Protein AF-A0A7V9ZJN7-F1 (afdb_monomer)

Sequence (506 aa):
LGALPLSALLDLTDGLDLNLGAVLGAQVQALRDALAAVDTLQAKLNELAAAEANLSQLVGGNQALLAQIEAAQADVDDAEAAVAAAQAALTAAQGSVTAAQTQISALQAELTTLQSDLAAAETLLAACPALCAPLQTMVDSLNAEVTTVNTEIAAAQAQLTQAQANVTTEQADLAAAQAQLAAAQAALDALLVGLDAGAIEAAQALVDTLQALIDDLLAQLQALLAGLPNLSTLIDQLVGLLGDAPLLSVDRLSLAVESAADSVKGTADVECGATGVSVLGQSLGTLTCGQLSNKFDELTGGIMDVLKGLPVVGGAVPNITVKGLKSNTSASDAPDANGVTNSSASLSALEIGIPSVKLGALIDTLVADAIAQIEGVVASLPAGSAEVQGLLETVKTQLSVLPTGAALEGLNTVGIEAVLGGLTSRSSFQSSARPGTTPPPAVDPPANDPQPQERAQQAPLAAPLPFTGQGSLPIALAVWMVVIGGLLLVSTQRAKTLKAKGNTES

pLDDT: mean 72.97, std 20.17, range [26.81, 98.19]

Foldseek 3Di:
DDDDDPVPPPVPPVVPVVPVVVVVVVVVVVVVVVVVVVVVVVVVVVVVVVVVVVVVVVVVVVVVVVVVVVVVVVVVVVVVVVVVVVVVVVVVVVVVVVVVVVVVVVVVVVVVVVVVVVVVVVVVVVCVVVVVVVVVVVVVVVVVVVVVVVVVVVVVVVVVVVVVVVVVVVVVVVVVVVVVVVVVVVVVVVVVVVVDPVVVVVVVVVVVVVVVVVVVVVVVVVVVVVVPQDPVSVVVLVCVLVLQQWDKDFPDWDWDWDWDADLFKIDTDIPTWTAQIGTSNHGPGIDHLVRVQVVVVVSLVSNQVSQVPDPQPPPQRFRKDKDWQDKDKDMGRGADPQSKTKIKIKTTKIKTKTDWGQPLVSQLRVLVVVVVVLVVVVVPDDPDCPVVVVVVVVVVVVSVPPDHSVVRGPPIDDIDIDIGHMDMDMDMDHDDDDDDDDDDDDDDDDDDDDDDDDDDDDDDDDDDDDDDDDDDDDDDDPPPPPPVVPPVVPVVVVVPPVVVPPDPDD

Mean predicted aligned error: 22.5 Å

Radius of gyration: 117.35 Å; Cα contacts (8 Å, |Δi|>4): 361; chains: 1; bounding box: 208×62×380 Å

Structure (mmCIF, N/CA/C/O backbone):
data_AF-A0A7V9ZJN7-F1
#
_entry.id   AF-A0A7V9ZJN7-F1
#
loop_
_atom_site.group_PDB
_atom_site.id
_atom_site.type_symbol
_atom_site.label_atom_id
_atom_site.label_alt_id
_atom_site.label_comp_id
_atom_site.label_asym_id
_atom_site.label_entity_id
_atom_site.label_seq_id
_atom_site.pdbx_PDB_ins_code
_atom_site.Cartn_x
_atom_site.Cartn_y
_atom_site.Cartn_z
_atom_site.o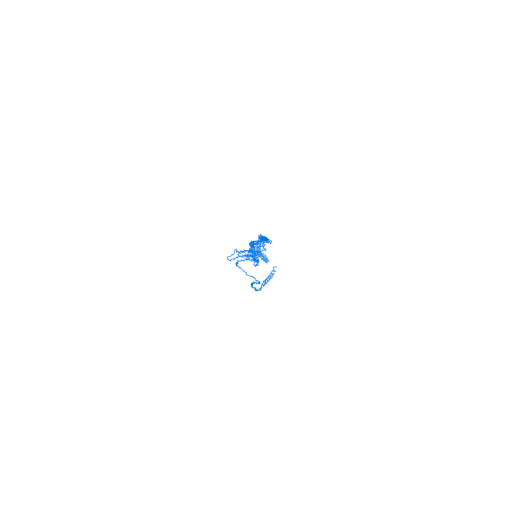ccupancy
_atom_site.B_iso_or_equiv
_atom_site.auth_seq_id
_atom_site.auth_comp_id
_atom_site.auth_asym_id
_atom_site.auth_atom_id
_atom_site.pdbx_PDB_model_num
ATOM 1 N N . LEU A 1 1 ? 118.260 4.535 -198.594 1.00 45.12 1 LEU A N 1
ATOM 2 C CA . LEU A 1 1 ? 118.093 5.036 -199.979 1.00 45.12 1 LEU A CA 1
ATOM 3 C C . LEU A 1 1 ? 116.687 5.626 -200.061 1.00 45.12 1 LEU A C 1
ATOM 5 O O . LEU A 1 1 ? 115.777 4.931 -199.644 1.00 45.12 1 LEU A O 1
ATOM 9 N N . GLY A 1 2 ? 116.458 6.863 -200.496 1.00 51.84 2 GLY A N 1
ATOM 10 C CA . GLY A 1 2 ? 117.412 7.932 -200.805 1.00 51.84 2 GLY A CA 1
ATOM 11 C C . GLY A 1 2 ? 116.745 9.307 -200.636 1.00 51.84 2 GLY A C 1
ATOM 12 O O . GLY A 1 2 ? 115.557 9.430 -200.899 1.00 51.84 2 GLY A O 1
ATOM 13 N N . ALA A 1 3 ? 117.517 10.308 -200.195 1.00 52.25 3 ALA A N 1
ATOM 14 C CA . ALA A 1 3 ? 117.099 11.703 -199.981 1.00 52.25 3 ALA A CA 1
ATOM 15 C C . ALA A 1 3 ? 116.028 11.977 -198.890 1.00 52.25 3 ALA A C 1
ATOM 17 O O . ALA A 1 3 ? 114.995 12.565 -199.175 1.00 52.25 3 ALA A O 1
ATOM 18 N N . LEU A 1 4 ? 116.338 11.646 -197.627 1.00 45.84 4 LEU A N 1
ATOM 19 C CA . LEU A 1 4 ? 115.909 12.361 -196.401 1.00 45.84 4 LEU A CA 1
ATOM 20 C C . LEU A 1 4 ? 116.947 12.060 -195.281 1.00 45.84 4 LEU A C 1
ATOM 22 O O . LEU A 1 4 ? 117.613 11.022 -195.365 1.00 45.84 4 LEU A O 1
ATOM 26 N N . PRO A 1 5 ? 117.189 12.963 -194.304 1.00 52.66 5 PRO A N 1
ATOM 27 C CA . PRO A 1 5 ? 118.378 12.915 -193.445 1.00 52.66 5 PRO A CA 1
ATOM 28 C C . PRO A 1 5 ? 118.237 12.034 -192.191 1.00 52.66 5 PRO A C 1
ATOM 30 O O . PRO A 1 5 ? 117.148 11.802 -191.673 1.00 52.66 5 PRO A O 1
ATOM 33 N N . LEU A 1 6 ? 119.386 11.589 -191.672 1.00 54.25 6 LEU A N 1
ATOM 34 C CA . LEU A 1 6 ? 119.521 10.601 -190.590 1.00 54.25 6 LEU A CA 1
ATOM 35 C C . LEU A 1 6 ? 119.105 11.107 -189.189 1.00 54.25 6 LEU A C 1
ATOM 37 O O . LEU A 1 6 ? 118.971 10.311 -188.265 1.00 54.25 6 LEU A O 1
ATOM 41 N N . SER A 1 7 ? 118.885 12.411 -189.017 1.00 56.00 7 SER A N 1
ATOM 42 C CA . SER A 1 7 ? 118.587 13.044 -187.723 1.00 56.00 7 SER A CA 1
ATOM 43 C C . SER A 1 7 ? 117.172 12.792 -187.184 1.00 56.00 7 SER A C 1
ATOM 45 O O . SER A 1 7 ? 116.915 13.101 -186.029 1.00 56.00 7 SER A O 1
ATOM 47 N N . ALA A 1 8 ? 116.258 12.233 -187.983 1.00 55.41 8 ALA A N 1
ATOM 48 C CA . ALA A 1 8 ? 114.847 12.076 -187.612 1.00 55.41 8 ALA A CA 1
ATOM 49 C C . ALA A 1 8 ? 114.490 10.742 -186.915 1.00 55.41 8 ALA A C 1
ATOM 51 O O . ALA A 1 8 ? 113.317 10.521 -186.626 1.00 55.41 8 ALA A O 1
ATOM 52 N N . LEU A 1 9 ? 115.452 9.833 -186.691 1.00 53.09 9 LEU A N 1
ATOM 53 C CA . LEU A 1 9 ? 115.158 8.459 -186.238 1.00 53.09 9 LEU A CA 1
ATOM 54 C C . LEU A 1 9 ? 115.519 8.154 -184.771 1.00 53.09 9 LEU A C 1
ATOM 56 O O . LEU A 1 9 ? 115.017 7.174 -184.236 1.00 53.09 9 LEU A O 1
ATOM 60 N N . LEU A 1 10 ? 116.366 8.959 -184.117 1.00 55.22 10 LEU A N 1
ATOM 61 C CA . LEU A 1 10 ? 116.763 8.717 -182.715 1.00 55.22 10 LEU A CA 1
ATOM 62 C C . LEU A 1 10 ? 115.700 9.173 -181.699 1.00 55.22 10 LEU A C 1
ATOM 64 O O . LEU A 1 10 ? 115.528 8.533 -180.665 1.00 55.22 10 LEU A O 1
ATOM 68 N N . ASP A 1 11 ? 114.960 10.234 -182.024 1.00 53.19 11 ASP A N 1
ATOM 69 C CA . ASP A 1 11 ? 114.036 10.946 -181.121 1.00 53.19 11 ASP A CA 1
ATOM 70 C C . ASP A 1 11 ? 112.763 10.151 -180.753 1.00 53.19 11 ASP A C 1
ATOM 72 O O . ASP A 1 11 ? 111.991 10.561 -179.891 1.00 53.19 11 ASP A O 1
ATOM 76 N N . LEU A 1 12 ? 112.509 9.016 -181.419 1.00 56.09 12 LEU A N 1
ATOM 77 C CA . LEU A 1 12 ? 111.277 8.233 -181.246 1.00 56.09 12 LEU A CA 1
ATOM 78 C C . LEU A 1 12 ? 111.414 7.079 -180.236 1.00 56.09 12 LEU A C 1
ATOM 80 O O . LEU A 1 12 ? 110.405 6.545 -179.779 1.00 56.09 12 LEU A O 1
ATOM 84 N N . THR A 1 13 ? 112.641 6.671 -179.898 1.00 55.88 13 THR A N 1
ATOM 85 C CA . THR A 1 13 ? 112.899 5.472 -179.078 1.00 55.88 13 THR A CA 1
ATOM 86 C C . THR A 1 13 ? 112.745 5.716 -177.576 1.00 55.88 13 THR A C 1
ATOM 88 O O . THR A 1 13 ? 112.103 4.916 -176.896 1.00 55.88 13 THR A O 1
ATOM 91 N N . ASP A 1 14 ? 113.259 6.836 -177.061 1.00 54.53 14 ASP A N 1
ATOM 92 C CA . ASP A 1 14 ? 113.284 7.117 -175.614 1.00 54.53 14 ASP A CA 1
ATOM 93 C C . ASP A 1 14 ? 111.886 7.416 -175.031 1.00 54.53 14 ASP A C 1
ATOM 95 O O . ASP A 1 14 ? 111.649 7.258 -173.833 1.00 54.53 14 ASP A O 1
ATOM 99 N N . GLY A 1 15 ? 110.926 7.815 -175.874 1.00 56.06 15 GLY A N 1
ATOM 100 C CA . GLY A 1 15 ? 109.588 8.235 -175.441 1.00 56.06 15 GLY A CA 1
ATOM 101 C C . GLY A 1 15 ? 108.640 7.111 -174.998 1.00 56.06 15 GLY A C 1
ATOM 102 O O . GLY A 1 15 ? 107.633 7.401 -174.351 1.00 56.06 15 GLY A O 1
ATOM 103 N N . LEU A 1 16 ? 108.914 5.844 -175.337 1.00 57.81 16 LEU A N 1
ATOM 104 C CA . LEU A 1 16 ? 107.996 4.728 -175.046 1.00 57.81 16 LEU A CA 1
ATOM 105 C C . LEU A 1 16 ? 108.279 4.029 -173.709 1.00 57.81 16 LEU A C 1
ATOM 107 O O . LEU A 1 16 ? 107.342 3.754 -172.957 1.00 57.81 16 LEU A O 1
ATOM 111 N N . ASP A 1 17 ? 109.549 3.756 -173.404 1.00 55.69 17 ASP A N 1
ATOM 112 C CA . ASP A 1 17 ? 109.944 2.937 -172.245 1.00 55.69 17 ASP A CA 1
ATOM 113 C C . ASP A 1 17 ? 109.641 3.647 -170.909 1.00 55.69 17 ASP A C 1
ATOM 115 O O . ASP A 1 17 ? 109.144 3.045 -169.954 1.00 55.69 17 ASP A O 1
ATOM 119 N N . LEU A 1 18 ? 109.790 4.979 -170.890 1.00 58.16 18 LEU A N 1
ATOM 120 C CA . LEU A 1 18 ? 109.417 5.850 -169.767 1.00 58.16 18 LEU A CA 1
ATOM 121 C C . LEU A 1 18 ? 107.927 5.771 -169.380 1.00 58.16 18 LEU A C 1
ATOM 123 O O . LEU A 1 18 ? 107.577 6.053 -168.233 1.00 58.16 18 LEU A O 1
ATOM 127 N N . ASN A 1 19 ? 107.038 5.414 -170.311 1.00 64.62 19 ASN A N 1
ATOM 128 C CA . ASN A 1 19 ? 105.592 5.514 -170.105 1.00 64.62 19 ASN A CA 1
ATOM 129 C C . ASN A 1 19 ? 105.001 4.244 -169.462 1.00 64.62 19 ASN A C 1
ATOM 131 O O . ASN A 1 19 ? 104.204 4.322 -168.526 1.00 64.62 19 ASN A O 1
ATOM 135 N N . LEU A 1 20 ? 105.423 3.052 -169.905 1.00 65.50 20 LEU A N 1
ATOM 136 C CA . LEU A 1 20 ? 104.844 1.793 -169.416 1.00 65.50 20 LEU A CA 1
ATOM 137 C C . LEU A 1 20 ? 105.186 1.524 -167.939 1.00 65.50 20 LEU A C 1
ATOM 139 O O . LEU A 1 20 ? 104.318 1.104 -167.169 1.00 65.50 20 LEU A O 1
ATOM 143 N N . GLY A 1 21 ? 106.420 1.833 -167.523 1.00 65.69 21 GLY A N 1
ATOM 144 C CA . GLY A 1 21 ? 106.839 1.736 -166.121 1.00 65.69 21 GLY A CA 1
ATOM 145 C C . GLY A 1 21 ? 106.054 2.672 -165.193 1.00 65.69 21 GLY A C 1
ATOM 146 O O . GLY A 1 21 ? 105.685 2.276 -164.086 1.00 65.69 21 GLY A O 1
ATOM 147 N N . ALA A 1 22 ? 105.725 3.882 -165.662 1.00 72.50 22 ALA A N 1
ATOM 148 C CA . ALA A 1 22 ? 104.919 4.841 -164.909 1.00 72.50 22 ALA A CA 1
ATOM 149 C C . ALA A 1 22 ? 103.476 4.348 -164.694 1.00 72.50 22 ALA A C 1
ATOM 151 O O . ALA A 1 22 ? 102.957 4.441 -163.580 1.00 72.50 22 ALA A O 1
ATOM 152 N N . VAL A 1 23 ? 102.847 3.766 -165.725 1.00 77.19 23 VAL A N 1
ATOM 153 C CA . VAL A 1 23 ? 101.471 3.240 -165.641 1.00 77.19 23 VAL A CA 1
ATOM 154 C C . VAL A 1 23 ? 101.368 2.080 -164.646 1.00 77.19 23 VAL A C 1
ATOM 156 O O . VAL A 1 23 ? 100.516 2.124 -163.756 1.00 77.19 23 VAL A O 1
ATOM 159 N N . LEU A 1 24 ? 102.244 1.070 -164.731 1.00 78.75 24 LEU A N 1
ATOM 160 C CA . LEU A 1 24 ? 102.215 -0.043 -163.771 1.00 78.75 24 LEU A CA 1
ATOM 161 C C . LEU A 1 24 ? 102.598 0.414 -162.355 1.00 78.75 24 LEU A C 1
ATOM 163 O O . LEU A 1 24 ? 101.989 -0.043 -161.388 1.00 78.75 24 LEU A O 1
ATOM 167 N N . GLY A 1 25 ? 103.549 1.344 -162.216 1.00 78.19 25 GLY A N 1
ATOM 168 C CA . GLY A 1 25 ? 103.910 1.935 -160.925 1.00 78.19 25 GLY A CA 1
ATOM 169 C C . GLY A 1 25 ? 102.723 2.623 -160.243 1.00 78.19 25 GLY A C 1
ATOM 170 O O . GLY A 1 25 ? 102.440 2.347 -159.076 1.00 78.19 25 GLY A O 1
ATOM 171 N N . ALA A 1 26 ? 101.976 3.445 -160.986 1.00 81.25 26 ALA A N 1
ATOM 172 C CA . ALA A 1 26 ? 100.761 4.094 -160.497 1.00 81.25 26 ALA A CA 1
ATOM 173 C C . ALA A 1 26 ? 99.660 3.082 -160.130 1.00 81.25 26 ALA A C 1
ATOM 175 O O . ALA A 1 26 ? 98.989 3.242 -159.112 1.00 81.25 26 ALA A O 1
ATOM 176 N N . GLN A 1 27 ? 99.494 2.013 -160.914 1.00 83.75 27 GLN A N 1
ATOM 177 C CA . GLN A 1 27 ? 98.457 1.006 -160.678 1.00 83.75 27 GLN A CA 1
ATOM 178 C C . GLN A 1 27 ? 98.770 0.102 -159.468 1.00 83.75 27 GLN A C 1
ATOM 180 O O . GLN A 1 27 ? 97.870 -0.230 -158.696 1.00 83.75 27 GLN A O 1
ATOM 185 N N . VAL A 1 28 ? 100.047 -0.227 -159.239 1.00 87.00 28 VAL A N 1
ATOM 186 C CA . VAL A 1 28 ? 100.515 -0.904 -158.014 1.00 87.00 28 VAL A CA 1
ATOM 187 C C . VAL A 1 28 ? 100.397 0.011 -156.793 1.00 87.00 28 VAL A C 1
ATOM 189 O O . VAL A 1 28 ? 100.032 -0.463 -155.716 1.00 87.00 28 VAL A O 1
ATOM 192 N N . GLN A 1 29 ? 100.665 1.313 -156.938 1.00 86.44 29 GLN A N 1
ATOM 193 C CA . GLN A 1 29 ? 100.464 2.271 -155.851 1.00 86.44 29 GLN A CA 1
ATOM 194 C C . GLN A 1 29 ? 98.978 2.396 -155.487 1.00 86.44 29 GLN A C 1
ATOM 196 O O . GLN A 1 29 ? 98.645 2.253 -154.317 1.00 86.44 29 GLN A O 1
ATOM 201 N N . ALA A 1 30 ? 98.078 2.508 -156.468 1.00 86.00 30 ALA A N 1
ATOM 202 C CA . ALA A 1 30 ? 96.635 2.529 -156.223 1.00 86.00 30 ALA A CA 1
ATOM 203 C C . ALA A 1 30 ? 96.127 1.258 -155.509 1.00 86.00 30 ALA A C 1
ATOM 205 O O . ALA A 1 30 ? 95.260 1.349 -154.642 1.00 86.00 30 ALA A O 1
ATOM 206 N N . LEU A 1 31 ? 96.687 0.077 -155.811 1.00 88.62 31 LEU A N 1
ATOM 207 C CA . LEU A 1 31 ? 96.392 -1.155 -155.062 1.00 88.62 31 LEU A CA 1
ATOM 208 C C . LEU A 1 31 ? 96.902 -1.105 -153.612 1.00 88.62 31 LEU A C 1
ATOM 210 O O . LEU A 1 31 ? 96.221 -1.584 -152.709 1.00 88.62 31 LEU A O 1
ATOM 214 N N . ARG A 1 32 ? 98.088 -0.530 -153.381 1.00 88.06 32 ARG A N 1
ATOM 215 C CA . ARG A 1 32 ? 98.669 -0.343 -152.041 1.00 88.06 32 ARG A CA 1
ATOM 216 C C . ARG A 1 32 ? 97.848 0.641 -151.203 1.00 88.06 32 ARG A C 1
ATOM 218 O O . ARG A 1 32 ? 97.582 0.362 -150.038 1.00 88.06 32 ARG A O 1
ATOM 225 N N . ASP A 1 33 ? 97.408 1.739 -151.808 1.00 90.62 33 ASP A N 1
ATOM 226 C CA . ASP A 1 33 ? 96.553 2.745 -151.172 1.00 90.62 33 ASP A CA 1
ATOM 227 C C . ASP A 1 33 ? 95.164 2.166 -150.854 1.00 90.62 33 ASP A C 1
ATOM 229 O O . ASP A 1 33 ? 94.630 2.385 -149.767 1.00 90.62 33 ASP A O 1
ATOM 233 N N . ALA A 1 34 ? 94.602 1.352 -151.758 1.00 89.38 34 ALA A N 1
ATOM 234 C CA . ALA A 1 34 ? 93.353 0.630 -151.520 1.00 89.38 34 ALA A CA 1
ATOM 235 C C . ALA A 1 34 ? 93.475 -0.412 -150.393 1.00 89.38 34 ALA A C 1
ATOM 237 O O . ALA A 1 34 ? 92.558 -0.535 -149.584 1.00 89.38 34 ALA A O 1
ATOM 238 N N . LEU A 1 35 ? 94.602 -1.128 -150.294 1.00 92.62 35 LEU A N 1
ATOM 239 C CA . LEU A 1 35 ? 94.858 -2.060 -149.191 1.00 92.62 35 LEU A CA 1
ATOM 240 C C . LEU A 1 35 ? 94.949 -1.321 -147.846 1.00 92.62 35 LEU A C 1
ATOM 242 O O . LEU A 1 35 ? 94.253 -1.691 -146.906 1.00 92.62 35 LEU A O 1
ATOM 246 N N . ALA A 1 36 ? 95.691 -0.211 -147.781 1.00 91.81 36 ALA A N 1
ATOM 247 C CA . ALA A 1 36 ? 95.757 0.631 -146.584 1.00 91.81 36 ALA A CA 1
ATOM 248 C C . ALA A 1 36 ? 94.387 1.235 -146.201 1.00 91.81 36 ALA A C 1
ATOM 250 O O . ALA A 1 36 ? 94.081 1.407 -145.017 1.00 91.81 36 ALA A O 1
ATOM 251 N N . ALA A 1 37 ? 93.524 1.523 -147.182 1.00 92.06 37 ALA A N 1
ATOM 252 C CA . ALA A 1 37 ? 92.142 1.923 -146.933 1.00 92.06 37 ALA A CA 1
ATOM 253 C C . ALA A 1 37 ? 91.287 0.768 -146.369 1.00 92.06 37 ALA A C 1
ATOM 255 O O . ALA A 1 37 ? 90.461 1.009 -145.490 1.00 92.06 37 ALA A O 1
ATOM 256 N N . VAL A 1 38 ? 91.509 -0.479 -146.806 1.00 94.62 38 VAL A N 1
ATOM 257 C CA . VAL A 1 38 ? 90.874 -1.677 -146.219 1.00 94.62 38 VAL A CA 1
ATOM 258 C C . VAL A 1 38 ? 91.347 -1.903 -144.781 1.00 94.62 38 VAL A C 1
ATOM 260 O O . VAL A 1 38 ? 90.504 -2.088 -143.907 1.00 94.62 38 VAL A O 1
ATOM 263 N N . ASP A 1 39 ? 92.647 -1.787 -144.500 1.00 94.00 39 ASP A N 1
ATOM 264 C CA . ASP A 1 39 ? 93.189 -1.861 -143.133 1.00 94.00 39 ASP A CA 1
ATOM 265 C C . ASP A 1 39 ? 92.580 -0.771 -142.229 1.00 94.00 39 ASP A C 1
ATOM 267 O O . ASP A 1 39 ? 92.186 -1.028 -141.090 1.00 94.00 39 ASP A O 1
ATOM 271 N N . THR A 1 40 ? 92.408 0.444 -142.764 1.00 94.38 40 THR A N 1
ATOM 272 C CA . THR A 1 40 ? 91.745 1.562 -142.068 1.00 94.38 40 THR A CA 1
ATOM 273 C C . THR A 1 40 ? 90.258 1.287 -141.803 1.00 94.38 40 THR A C 1
ATOM 275 O O . THR A 1 40 ? 89.742 1.638 -140.740 1.00 94.38 40 THR A O 1
ATOM 278 N N . LEU A 1 41 ? 89.546 0.653 -142.741 1.00 94.25 41 LEU A N 1
ATOM 279 C CA . LEU A 1 41 ? 88.149 0.245 -142.553 1.00 94.25 41 LEU A CA 1
ATOM 280 C C . LEU A 1 41 ? 88.022 -0.901 -141.541 1.00 94.25 41 LEU A C 1
ATOM 282 O O . LEU A 1 41 ? 87.100 -0.881 -140.729 1.00 94.25 41 LEU A O 1
ATOM 286 N N . GLN A 1 42 ? 88.961 -1.850 -141.529 1.00 95.38 42 GLN A N 1
ATOM 287 C CA . GLN A 1 42 ? 89.000 -2.925 -140.537 1.00 95.38 42 GLN A CA 1
ATOM 288 C C . GLN A 1 42 ? 89.275 -2.381 -139.128 1.00 95.38 42 GLN A C 1
ATOM 290 O O . GLN A 1 42 ? 88.635 -2.818 -138.172 1.00 95.38 42 GLN A O 1
ATOM 295 N N . ALA A 1 43 ? 90.161 -1.387 -138.990 1.00 94.44 43 ALA A N 1
ATOM 296 C CA . ALA A 1 43 ? 90.365 -0.683 -137.725 1.00 94.44 43 ALA A CA 1
ATOM 297 C C . ALA A 1 43 ? 89.062 -0.025 -137.232 1.00 94.44 43 ALA A C 1
ATOM 299 O O . ALA A 1 43 ? 88.654 -0.260 -136.096 1.00 94.44 43 ALA A O 1
ATOM 300 N N . LYS A 1 44 ? 88.346 0.696 -138.106 1.00 94.81 44 LYS A N 1
ATOM 301 C CA . LYS A 1 44 ? 87.045 1.307 -137.772 1.00 94.81 44 LYS A CA 1
ATOM 302 C C . LYS A 1 44 ? 85.946 0.293 -137.450 1.00 94.81 44 LYS A C 1
ATOM 304 O O . LYS A 1 44 ? 85.095 0.572 -136.611 1.00 94.81 44 LYS A O 1
ATOM 309 N N . LEU A 1 45 ? 85.952 -0.880 -138.083 1.00 95.75 45 LEU A N 1
ATOM 310 C CA . LEU A 1 45 ? 85.021 -1.963 -137.754 1.00 95.75 45 LEU A CA 1
ATOM 311 C C . LEU A 1 45 ? 85.294 -2.520 -136.347 1.00 95.75 45 LEU A C 1
ATOM 313 O O . LEU A 1 45 ? 84.355 -2.772 -135.595 1.00 95.75 45 LEU A O 1
ATOM 317 N N . ASN A 1 46 ? 86.568 -2.642 -135.964 1.00 95.56 46 ASN A N 1
ATOM 318 C CA . ASN A 1 46 ? 86.963 -3.044 -134.614 1.00 95.56 46 ASN A CA 1
ATOM 319 C C . ASN A 1 46 ? 86.590 -1.970 -133.568 1.00 95.56 46 ASN A C 1
ATOM 321 O O . ASN A 1 46 ? 86.106 -2.312 -132.490 1.00 95.56 46 ASN A O 1
ATOM 325 N N . GLU A 1 47 ? 86.764 -0.680 -133.886 1.00 95.56 47 GLU A N 1
ATOM 326 C CA . GLU A 1 47 ? 86.309 0.444 -133.047 1.00 95.56 47 GLU A CA 1
ATOM 327 C C . GLU A 1 47 ? 84.783 0.440 -132.862 1.00 95.56 47 GLU A C 1
ATOM 329 O O . GLU A 1 47 ? 84.300 0.617 -131.742 1.00 95.56 47 GLU A O 1
ATOM 334 N N . LEU A 1 48 ? 84.017 0.189 -133.931 1.00 95.38 48 LEU A N 1
ATOM 335 C CA . LEU A 1 48 ? 82.557 0.094 -133.872 1.00 95.38 48 LEU A CA 1
ATOM 336 C C . LEU A 1 48 ? 82.101 -1.090 -133.009 1.00 95.38 48 LEU A C 1
ATOM 338 O O . LEU A 1 48 ? 81.266 -0.903 -132.131 1.00 95.38 48 LEU A O 1
ATOM 342 N N . ALA A 1 49 ? 82.694 -2.275 -133.181 1.00 95.44 49 ALA A N 1
ATOM 343 C CA . ALA A 1 49 ? 82.384 -3.442 -132.353 1.00 95.44 49 ALA A CA 1
ATOM 344 C C . ALA A 1 49 ? 82.698 -3.202 -130.859 1.00 95.44 49 ALA A C 1
ATOM 346 O O . ALA A 1 49 ? 81.951 -3.639 -129.982 1.00 95.44 49 ALA A O 1
ATOM 347 N N . ALA A 1 50 ? 83.767 -2.457 -130.550 1.00 95.62 50 ALA A N 1
ATOM 348 C CA . ALA A 1 50 ? 84.064 -2.026 -129.184 1.00 95.62 50 ALA A CA 1
ATOM 349 C C . ALA A 1 50 ? 83.042 -0.998 -128.656 1.00 95.62 50 ALA A C 1
ATOM 351 O O . ALA A 1 50 ? 82.646 -1.065 -127.492 1.00 95.62 50 ALA A O 1
ATOM 352 N N . ALA A 1 51 ? 82.569 -0.075 -129.499 1.00 94.88 51 ALA A N 1
ATOM 353 C CA . ALA A 1 51 ? 81.517 0.877 -129.143 1.00 94.88 51 ALA A CA 1
ATOM 354 C C . ALA A 1 51 ? 80.159 0.190 -128.899 1.00 94.88 51 ALA A C 1
ATOM 356 O O . ALA A 1 51 ? 79.473 0.530 -127.937 1.00 94.88 51 ALA A O 1
ATOM 357 N N . GLU A 1 52 ? 79.795 -0.812 -129.704 1.00 95.69 52 GLU A N 1
ATOM 358 C CA . GLU A 1 52 ? 78.600 -1.645 -129.510 1.00 95.69 52 GLU A CA 1
ATOM 359 C C . GLU A 1 52 ? 78.682 -2.464 -128.213 1.00 95.69 52 GLU A C 1
ATOM 361 O O . GLU A 1 52 ? 77.712 -2.514 -127.452 1.00 95.69 52 GLU A O 1
ATOM 366 N N . ALA A 1 53 ? 79.849 -3.038 -127.897 1.00 95.75 53 ALA A N 1
ATOM 367 C CA . ALA A 1 53 ? 80.080 -3.730 -126.629 1.00 95.75 53 ALA A CA 1
ATOM 368 C C . ALA A 1 53 ? 79.943 -2.785 -125.418 1.00 95.75 53 ALA A C 1
ATOM 370 O O . ALA A 1 53 ? 79.258 -3.122 -124.450 1.00 95.75 53 ALA A O 1
ATOM 371 N N . ASN A 1 54 ? 80.524 -1.582 -125.493 1.00 96.50 54 ASN A N 1
ATOM 372 C CA . ASN A 1 54 ? 80.390 -0.550 -124.459 1.00 96.50 54 ASN A CA 1
ATOM 373 C C . ASN A 1 54 ? 78.933 -0.081 -124.297 1.00 96.50 54 ASN A C 1
ATOM 375 O O . ASN A 1 54 ? 78.459 0.080 -123.172 1.00 96.50 54 ASN A O 1
ATOM 379 N N . LEU A 1 55 ? 78.196 0.102 -125.399 1.00 96.56 55 LEU A N 1
ATOM 380 C CA . LEU A 1 55 ? 76.777 0.462 -125.365 1.00 96.56 55 LEU A CA 1
ATOM 381 C C . LEU A 1 55 ? 75.931 -0.650 -124.731 1.00 96.56 55 LEU A C 1
ATOM 383 O O . LEU A 1 55 ? 75.070 -0.361 -123.905 1.00 96.56 55 LEU A O 1
ATOM 387 N N . SER A 1 56 ? 76.207 -1.914 -125.058 1.00 96.75 56 SER A N 1
ATOM 388 C CA . SER A 1 56 ? 75.547 -3.077 -124.453 1.00 96.75 56 SER A CA 1
ATOM 389 C C . SER A 1 56 ? 75.797 -3.156 -122.939 1.00 96.75 56 SER A C 1
ATOM 391 O O . SER A 1 56 ? 74.854 -3.327 -122.164 1.00 96.75 56 SER A O 1
ATOM 393 N N . GLN A 1 57 ? 77.037 -2.916 -122.489 1.00 96.69 57 GLN A N 1
ATOM 394 C CA . GLN A 1 57 ? 77.351 -2.793 -121.059 1.00 96.69 57 GLN A CA 1
ATOM 395 C C . GLN A 1 57 ? 76.593 -1.637 -120.392 1.00 96.69 57 GLN A C 1
ATOM 397 O O . GLN A 1 57 ? 76.047 -1.819 -119.305 1.00 96.69 57 GLN A O 1
ATOM 402 N N . LEU A 1 58 ? 76.510 -0.470 -121.038 1.00 96.62 58 LEU A N 1
ATOM 403 C CA . LEU A 1 58 ? 75.808 0.696 -120.496 1.00 96.62 58 LEU A CA 1
ATOM 404 C C . LEU A 1 58 ? 74.286 0.471 -120.416 1.00 96.62 58 LEU A C 1
ATOM 406 O O . LEU A 1 58 ? 73.657 0.852 -119.433 1.00 96.62 58 LEU A O 1
ATOM 410 N N . VAL A 1 59 ? 73.694 -0.209 -121.403 1.00 97.19 59 VAL A N 1
ATOM 411 C CA . VAL A 1 59 ? 72.280 -0.630 -121.397 1.00 97.19 59 VAL A CA 1
ATOM 412 C C . VAL A 1 59 ? 72.005 -1.668 -120.302 1.00 97.19 59 VAL A C 1
ATOM 414 O O . VAL A 1 59 ? 70.962 -1.604 -119.649 1.00 97.19 59 VAL A O 1
ATOM 417 N N . GLY A 1 60 ? 72.934 -2.596 -120.053 1.00 96.94 60 GLY A N 1
ATOM 418 C CA . GLY A 1 60 ? 72.856 -3.527 -118.923 1.00 96.94 60 GLY A CA 1
ATOM 419 C C . GLY A 1 60 ? 72.954 -2.816 -117.568 1.00 96.94 60 GLY A C 1
ATOM 420 O O . GLY A 1 60 ? 72.133 -3.056 -116.684 1.00 96.94 60 GLY A O 1
ATOM 421 N N . GLY A 1 61 ? 73.902 -1.886 -117.424 1.00 97.38 61 GLY A N 1
ATOM 422 C CA . GLY A 1 61 ? 74.071 -1.067 -116.221 1.00 97.38 61 GLY A CA 1
ATOM 423 C C . GLY A 1 61 ? 72.852 -0.193 -115.920 1.00 97.38 61 GLY A C 1
ATOM 424 O O . GLY A 1 61 ? 72.393 -0.155 -114.782 1.00 97.38 61 GLY A O 1
ATOM 425 N N . ASN A 1 62 ? 72.264 0.436 -116.941 1.00 96.62 62 ASN A N 1
ATOM 426 C CA . ASN A 1 62 ? 71.051 1.241 -116.788 1.00 96.62 62 ASN A CA 1
ATOM 427 C C . ASN A 1 62 ? 69.830 0.398 -116.381 1.00 96.62 62 ASN A C 1
ATOM 429 O O . ASN A 1 62 ? 69.039 0.855 -115.562 1.00 96.62 62 ASN A O 1
ATOM 433 N N . GLN A 1 63 ? 69.686 -0.835 -116.883 1.00 97.06 63 GLN A N 1
ATOM 434 C CA . GLN A 1 63 ? 68.634 -1.751 -116.416 1.00 97.06 63 GLN A CA 1
ATOM 435 C C . GLN A 1 63 ? 68.859 -2.206 -114.966 1.00 97.06 63 GLN A C 1
ATOM 437 O O . GLN A 1 63 ? 67.906 -2.270 -114.195 1.00 97.06 63 GLN A O 1
ATOM 442 N N . ALA A 1 64 ? 70.108 -2.466 -114.564 1.00 96.88 64 ALA A N 1
ATOM 443 C CA . ALA A 1 64 ? 70.431 -2.799 -113.176 1.00 96.88 64 ALA A CA 1
ATOM 444 C C . ALA A 1 64 ? 70.170 -1.624 -112.212 1.00 96.88 64 ALA A C 1
ATOM 446 O O . ALA A 1 64 ? 69.671 -1.840 -111.110 1.00 96.88 64 ALA A O 1
ATOM 447 N N . LEU 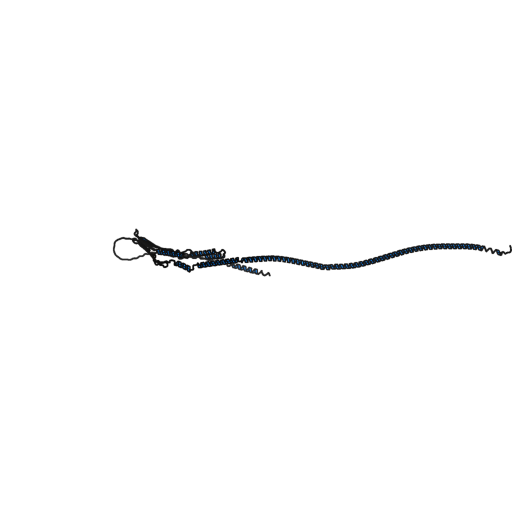A 1 65 ? 70.458 -0.386 -112.631 1.00 97.44 65 LEU A N 1
ATOM 448 C CA . LEU A 1 65 ? 70.124 0.827 -111.876 1.00 97.44 65 LEU A CA 1
ATOM 449 C C . LEU A 1 65 ? 68.609 1.059 -111.797 1.00 97.44 65 LEU A C 1
ATOM 451 O O . LEU A 1 65 ? 68.114 1.423 -110.737 1.00 97.44 65 LEU A O 1
ATOM 455 N N . LEU A 1 66 ? 67.866 0.810 -112.879 1.00 97.50 66 LEU A N 1
ATOM 456 C CA . LEU A 1 66 ? 66.405 0.916 -112.885 1.00 97.50 66 LEU A CA 1
ATOM 457 C C . LEU A 1 66 ? 65.771 -0.072 -111.893 1.00 97.50 66 LEU A C 1
ATOM 459 O O . LEU A 1 66 ? 64.974 0.347 -111.061 1.00 97.50 66 LEU A O 1
ATOM 463 N N . ALA A 1 67 ? 66.212 -1.333 -111.883 1.00 97.00 67 ALA A N 1
ATOM 464 C CA . ALA A 1 67 ? 65.752 -2.324 -110.906 1.00 97.00 67 ALA A CA 1
ATOM 465 C C . ALA A 1 67 ? 66.124 -1.962 -109.449 1.00 97.00 67 ALA A C 1
ATOM 467 O O . ALA A 1 67 ? 65.375 -2.269 -108.524 1.00 97.00 67 ALA A O 1
ATOM 468 N N . GLN A 1 68 ? 67.259 -1.285 -109.223 1.00 97.75 68 GLN A N 1
ATOM 469 C CA . GLN A 1 68 ? 67.620 -0.754 -107.899 1.00 97.75 68 GLN A CA 1
ATOM 470 C C . GLN A 1 68 ? 66.732 0.425 -107.478 1.00 97.75 68 GLN A C 1
ATOM 472 O O . GLN A 1 68 ? 66.408 0.538 -106.300 1.00 97.75 68 GLN A O 1
ATOM 477 N N . ILE A 1 69 ? 66.317 1.280 -108.418 1.00 97.56 69 ILE A N 1
ATOM 478 C CA . ILE A 1 69 ? 65.376 2.380 -108.159 1.00 97.56 69 ILE A CA 1
ATOM 479 C C . ILE A 1 69 ? 63.976 1.829 -107.852 1.00 97.56 69 ILE A C 1
ATOM 481 O O . ILE A 1 69 ? 63.349 2.292 -106.907 1.00 97.56 69 ILE A O 1
ATOM 485 N N . GLU A 1 70 ? 63.508 0.818 -108.587 1.00 97.31 70 GLU A N 1
ATOM 486 C CA . GLU A 1 70 ? 62.227 0.146 -108.317 1.00 97.31 70 GLU A CA 1
ATOM 487 C C . GLU A 1 70 ? 62.215 -0.532 -106.936 1.00 97.31 70 GLU A C 1
ATOM 489 O O . GLU A 1 70 ? 61.253 -0.374 -106.186 1.00 97.31 70 GLU A O 1
ATOM 494 N N . ALA A 1 71 ? 63.301 -1.217 -106.558 1.00 97.19 71 ALA A N 1
ATOM 495 C CA . ALA A 1 71 ? 63.444 -1.800 -105.222 1.00 97.19 71 ALA A CA 1
ATOM 496 C C . ALA A 1 71 ? 63.490 -0.728 -104.117 1.00 97.19 71 ALA A C 1
ATOM 498 O O . ALA A 1 71 ? 62.770 -0.838 -103.129 1.00 97.19 71 ALA A O 1
ATOM 499 N N . ALA A 1 72 ? 64.272 0.340 -104.305 1.00 96.69 72 ALA A N 1
ATOM 500 C CA . ALA A 1 72 ? 64.358 1.434 -103.338 1.00 96.69 72 ALA A CA 1
ATOM 501 C C . ALA A 1 72 ? 63.039 2.218 -103.200 1.00 96.69 72 ALA A C 1
ATOM 503 O O . ALA A 1 72 ? 62.755 2.734 -102.123 1.00 96.69 72 ALA A O 1
ATOM 504 N N . GLN A 1 73 ? 62.222 2.299 -104.258 1.00 97.69 73 GLN A N 1
ATOM 505 C CA . GLN A 1 73 ? 60.877 2.870 -104.171 1.00 97.69 73 GLN A CA 1
ATOM 506 C C . GLN A 1 73 ? 59.951 1.968 -103.347 1.00 97.69 73 GLN A C 1
ATOM 508 O O . GLN A 1 73 ? 59.242 2.478 -102.489 1.00 97.69 73 GLN A O 1
ATOM 513 N N . ALA A 1 74 ? 60.002 0.645 -103.532 1.00 97.38 74 ALA A N 1
ATOM 514 C CA . ALA A 1 74 ? 59.230 -0.287 -102.708 1.00 97.38 74 ALA A CA 1
ATOM 515 C C . ALA A 1 74 ? 59.637 -0.230 -101.220 1.00 97.38 74 ALA A C 1
ATOM 517 O O . ALA A 1 74 ? 58.765 -0.181 -100.357 1.00 97.38 74 ALA A O 1
ATOM 518 N N . ASP A 1 75 ? 60.941 -0.145 -100.919 1.00 97.75 75 ASP A N 1
ATOM 519 C CA . ASP A 1 75 ? 61.447 0.058 -99.550 1.00 97.75 75 ASP A CA 1
ATOM 520 C C . ASP A 1 75 ? 60.941 1.382 -98.930 1.00 97.75 75 ASP A C 1
ATOM 522 O O . ASP A 1 75 ? 60.693 1.452 -97.724 1.00 97.75 75 ASP A O 1
ATOM 526 N N . VAL A 1 76 ? 60.780 2.440 -99.738 1.00 97.75 76 VAL A N 1
ATOM 527 C CA . VAL A 1 76 ? 60.203 3.728 -99.308 1.00 97.75 76 VAL A CA 1
ATOM 528 C C . VAL A 1 76 ? 58.697 3.612 -99.072 1.00 97.75 76 VAL A C 1
ATOM 530 O O . VAL A 1 76 ? 58.229 4.059 -98.026 1.00 97.75 76 VAL A O 1
ATOM 533 N N . ASP A 1 77 ? 57.950 2.985 -99.981 1.00 97.75 77 ASP A N 1
ATOM 534 C CA . ASP A 1 77 ? 56.499 2.801 -99.864 1.00 97.75 77 ASP A CA 1
ATOM 535 C C . ASP A 1 77 ? 56.141 1.973 -98.605 1.00 97.75 77 ASP A C 1
ATOM 537 O O . ASP A 1 77 ? 55.254 2.352 -97.832 1.00 97.75 77 ASP A O 1
ATOM 541 N N . ASP A 1 78 ? 56.885 0.890 -98.334 1.00 97.62 78 ASP A N 1
ATOM 542 C CA . ASP A 1 78 ? 56.753 0.083 -97.109 1.00 97.62 78 ASP A CA 1
ATOM 543 C C . ASP A 1 78 ? 57.147 0.878 -95.847 1.00 97.62 78 ASP A C 1
ATOM 545 O O . ASP A 1 78 ? 56.501 0.755 -94.798 1.00 97.62 78 ASP A O 1
ATOM 549 N N . ALA A 1 79 ? 58.175 1.734 -95.923 1.00 97.19 79 ALA A N 1
ATOM 550 C CA . ALA A 1 79 ? 58.571 2.598 -94.812 1.00 97.19 79 ALA A CA 1
ATOM 551 C C . ALA A 1 79 ? 57.521 3.685 -94.509 1.00 97.19 79 ALA A C 1
ATOM 553 O O . ALA A 1 79 ? 57.231 3.937 -93.335 1.00 97.19 79 ALA A O 1
ATOM 554 N N . GLU A 1 80 ? 56.906 4.297 -95.525 1.00 97.81 80 GLU A N 1
ATOM 555 C CA . GLU A 1 80 ? 55.795 5.241 -95.348 1.00 97.81 80 GLU A CA 1
ATOM 556 C C . GLU A 1 80 ? 54.572 4.550 -94.726 1.00 97.81 80 GLU A C 1
ATOM 558 O O . GLU A 1 80 ? 53.989 5.072 -93.768 1.00 97.81 80 GLU A O 1
ATOM 563 N N . ALA A 1 81 ? 54.233 3.337 -95.178 1.00 97.38 81 ALA A N 1
ATOM 564 C CA . ALA A 1 81 ? 53.166 2.530 -94.588 1.00 97.38 81 ALA A CA 1
ATOM 565 C C . ALA A 1 81 ? 53.446 2.174 -93.112 1.00 97.38 81 ALA A C 1
ATOM 567 O O . ALA A 1 81 ? 52.561 2.303 -92.257 1.00 97.38 81 ALA A O 1
ATOM 568 N N . ALA A 1 82 ? 54.683 1.790 -92.781 1.00 97.56 82 ALA A N 1
ATOM 569 C CA . ALA A 1 82 ? 55.103 1.509 -91.409 1.00 97.56 82 ALA A CA 1
ATOM 570 C C . ALA A 1 82 ? 55.057 2.760 -90.511 1.00 97.56 82 ALA A C 1
ATOM 572 O O . ALA A 1 82 ? 54.608 2.684 -89.363 1.00 97.56 82 ALA A O 1
ATOM 573 N N . VAL A 1 83 ? 55.459 3.927 -91.028 1.00 97.88 83 VAL A N 1
ATOM 574 C CA . VAL A 1 83 ? 55.360 5.213 -90.319 1.00 97.88 83 VAL A CA 1
ATOM 575 C C . VAL A 1 83 ? 53.899 5.602 -90.082 1.00 97.88 83 VAL A C 1
ATOM 577 O O . VAL A 1 83 ? 53.558 5.990 -88.963 1.00 97.88 83 VAL A O 1
ATOM 580 N N . ALA A 1 84 ? 53.015 5.445 -91.070 1.00 97.56 84 ALA A N 1
ATOM 581 C CA . ALA A 1 84 ? 51.584 5.708 -90.913 1.00 97.56 84 ALA A CA 1
ATOM 582 C C . ALA A 1 84 ? 50.940 4.790 -89.853 1.00 97.56 84 ALA A C 1
ATOM 584 O O . ALA A 1 84 ? 50.191 5.258 -88.991 1.00 97.56 84 ALA A O 1
ATOM 585 N N . ALA A 1 85 ? 51.288 3.498 -89.849 1.00 97.56 85 ALA A N 1
ATOM 586 C CA . ALA A 1 85 ? 50.841 2.550 -88.829 1.00 97.56 85 ALA A CA 1
ATOM 587 C C . ALA A 1 85 ? 51.355 2.917 -87.422 1.00 97.56 85 ALA A C 1
ATOM 589 O O . ALA A 1 85 ? 50.592 2.882 -86.453 1.00 97.56 85 ALA A O 1
ATOM 590 N N . ALA A 1 86 ? 52.622 3.328 -87.301 1.00 97.12 86 ALA A N 1
ATOM 591 C CA . ALA A 1 86 ? 53.208 3.775 -86.038 1.00 97.12 86 ALA A CA 1
ATOM 592 C C . ALA A 1 86 ? 52.561 5.072 -85.513 1.00 97.12 86 ALA A C 1
ATOM 594 O O . ALA A 1 86 ? 52.312 5.189 -84.312 1.00 97.12 86 ALA A O 1
ATOM 595 N N . GLN A 1 87 ? 52.232 6.022 -86.395 1.00 98.00 87 GLN A N 1
ATOM 596 C CA . GLN A 1 87 ? 51.497 7.241 -86.038 1.00 98.00 87 GLN A CA 1
ATOM 597 C C . GLN A 1 87 ? 50.086 6.918 -85.528 1.00 98.00 87 GLN A C 1
ATOM 599 O O . GLN A 1 87 ? 49.699 7.409 -84.468 1.00 98.00 87 GLN A O 1
ATOM 604 N N . ALA A 1 88 ? 49.349 6.034 -86.209 1.00 97.56 88 ALA A N 1
ATOM 605 C CA . ALA A 1 88 ? 48.027 5.592 -85.764 1.00 97.56 88 ALA A CA 1
ATOM 606 C C . ALA A 1 88 ? 48.078 4.889 -84.392 1.00 97.56 88 ALA A C 1
ATOM 608 O O . ALA A 1 88 ? 47.266 5.182 -83.509 1.00 97.56 88 ALA A O 1
ATOM 609 N N . ALA A 1 89 ? 49.065 4.012 -84.176 1.00 97.69 89 ALA A N 1
ATOM 610 C CA . ALA A 1 89 ? 49.287 3.348 -82.891 1.00 97.69 89 ALA A CA 1
ATOM 611 C C . ALA A 1 89 ? 49.646 4.344 -81.770 1.00 97.69 89 ALA A C 1
ATOM 613 O O . ALA A 1 89 ? 49.131 4.227 -80.655 1.00 97.69 89 ALA A O 1
ATOM 614 N N . LEU A 1 90 ? 50.470 5.357 -82.062 1.00 97.69 90 LEU A N 1
ATOM 615 C CA . LEU A 1 90 ? 50.805 6.429 -81.122 1.00 97.69 90 LEU A CA 1
ATOM 616 C C . LEU A 1 90 ? 49.569 7.260 -80.744 1.00 97.69 90 LEU A C 1
ATOM 618 O O . LEU A 1 90 ? 49.358 7.520 -79.560 1.00 97.69 90 LEU A O 1
ATOM 622 N N . THR A 1 91 ? 48.723 7.629 -81.710 1.00 97.88 91 THR A N 1
ATOM 623 C CA . THR A 1 91 ? 47.464 8.349 -81.448 1.00 97.88 91 THR A CA 1
ATOM 624 C C . THR A 1 91 ? 46.504 7.518 -80.591 1.00 97.88 91 THR A C 1
ATOM 626 O O . THR A 1 91 ? 45.918 8.042 -79.641 1.00 97.88 91 THR A O 1
ATOM 629 N N . ALA A 1 92 ? 46.383 6.213 -80.855 1.00 97.56 92 ALA A N 1
ATOM 630 C CA . ALA A 1 92 ? 45.581 5.310 -80.031 1.00 97.56 92 ALA A CA 1
ATOM 631 C C . ALA A 1 92 ? 46.117 5.220 -78.588 1.00 97.56 92 ALA A C 1
ATOM 633 O O . ALA A 1 92 ? 45.347 5.360 -77.637 1.00 97.56 92 ALA A O 1
ATOM 634 N N . ALA A 1 93 ? 47.437 5.081 -78.415 1.00 97.31 93 ALA A N 1
ATOM 635 C CA . ALA A 1 93 ? 48.079 5.057 -77.101 1.00 97.31 93 ALA A CA 1
ATOM 636 C C . ALA A 1 93 ? 47.902 6.381 -76.330 1.00 97.31 93 ALA A C 1
ATOM 638 O O . ALA A 1 93 ? 47.595 6.362 -75.138 1.00 97.31 93 ALA A O 1
ATOM 639 N N . GLN A 1 94 ? 48.020 7.533 -77.000 1.00 97.88 94 GLN A N 1
ATOM 640 C CA . GLN A 1 94 ? 47.746 8.857 -76.418 1.00 97.88 94 GLN A CA 1
ATOM 641 C C . GLN A 1 94 ? 46.288 8.989 -75.943 1.00 97.88 94 GLN A C 1
ATOM 643 O O . GLN A 1 94 ? 46.036 9.487 -74.840 1.00 97.88 94 GLN A O 1
ATOM 648 N N . GLY A 1 95 ? 45.330 8.488 -76.732 1.00 97.88 95 GLY A N 1
ATOM 649 C CA . GLY A 1 95 ? 43.919 8.413 -76.345 1.00 97.88 95 GLY A CA 1
ATOM 650 C C . GLY A 1 95 ? 43.698 7.540 -75.106 1.00 97.88 95 GLY A C 1
ATOM 651 O O . GLY A 1 95 ? 43.019 7.961 -74.167 1.00 97.88 95 GLY A O 1
ATOM 652 N N . SER A 1 96 ? 44.331 6.363 -75.048 1.00 97.94 96 SER A N 1
ATOM 653 C CA . SER A 1 96 ? 44.283 5.475 -73.877 1.00 97.94 96 SER A CA 1
ATOM 654 C C . SER A 1 96 ? 44.890 6.109 -72.621 1.00 97.94 96 SER A C 1
ATOM 656 O O . SER A 1 96 ? 44.317 5.978 -71.540 1.00 97.94 96 SER A O 1
ATOM 658 N N . VAL A 1 97 ? 46.005 6.838 -72.746 1.00 97.94 97 VAL A N 1
ATOM 659 C CA . VAL A 1 97 ? 46.624 7.569 -71.624 1.00 97.94 97 VAL A CA 1
ATOM 660 C C . VAL A 1 97 ? 45.703 8.680 -71.113 1.00 97.94 97 VAL A C 1
ATOM 662 O O . VAL A 1 97 ? 45.493 8.778 -69.907 1.00 97.94 97 VAL A O 1
ATOM 665 N N . THR A 1 98 ? 45.087 9.461 -72.004 1.00 97.94 98 THR A N 1
ATOM 666 C CA . THR A 1 98 ? 44.121 10.515 -71.626 1.00 97.94 98 THR A CA 1
ATOM 667 C C . THR A 1 98 ? 42.889 9.937 -70.914 1.00 97.94 98 THR A C 1
ATOM 669 O O . THR A 1 98 ? 42.422 10.481 -69.909 1.00 97.94 98 THR A O 1
ATOM 672 N N . ALA A 1 99 ? 42.376 8.797 -71.390 1.00 97.44 99 ALA A N 1
ATOM 673 C CA . ALA A 1 99 ? 41.267 8.094 -70.748 1.00 97.44 99 ALA A CA 1
ATOM 674 C C . ALA A 1 99 ? 41.643 7.577 -69.345 1.00 97.44 99 ALA A C 1
ATOM 676 O O . ALA A 1 99 ? 40.893 7.791 -68.392 1.00 97.44 99 ALA A O 1
ATOM 677 N N . ALA A 1 100 ? 42.825 6.969 -69.193 1.00 97.25 100 ALA A N 1
ATOM 678 C CA . ALA A 1 100 ? 43.326 6.502 -67.900 1.00 97.25 100 ALA A CA 1
ATOM 679 C C . ALA A 1 100 ? 43.561 7.659 -66.911 1.00 97.25 100 ALA A C 1
ATOM 681 O O . ALA A 1 100 ? 43.188 7.555 -65.746 1.00 97.25 100 ALA A O 1
ATOM 682 N N . GLN A 1 101 ? 44.105 8.790 -67.371 1.00 98.00 101 GLN A N 1
ATOM 683 C CA . GLN A 1 101 ? 44.261 10.003 -66.558 1.00 98.00 101 GLN A CA 1
ATOM 684 C C . GLN A 1 101 ? 42.907 10.530 -66.058 1.00 98.00 101 GLN A C 1
ATOM 686 O O . GLN A 1 101 ? 42.771 10.850 -64.879 1.00 98.00 101 GLN A O 1
ATOM 691 N N . THR A 1 102 ? 41.885 10.534 -66.920 1.00 98.00 102 THR A N 1
ATOM 692 C CA . THR A 1 102 ? 40.517 10.945 -66.555 1.00 98.00 102 THR A CA 1
ATOM 693 C C . THR A 1 102 ? 39.911 10.021 -65.490 1.00 98.00 102 THR A C 1
ATOM 695 O O . THR A 1 102 ? 39.319 10.501 -64.525 1.00 98.00 102 THR A O 1
ATOM 698 N N . GLN A 1 103 ? 40.104 8.702 -65.613 1.00 98.12 103 GLN A N 1
ATOM 699 C CA . GLN A 1 103 ? 39.670 7.728 -64.601 1.00 98.12 103 GLN A CA 1
ATOM 700 C C . GLN A 1 103 ? 40.408 7.907 -63.266 1.00 98.12 103 GLN A C 1
ATOM 702 O O . GLN A 1 103 ? 39.777 7.865 -62.213 1.00 98.12 103 GLN A O 1
ATOM 707 N N . ILE A 1 104 ? 41.721 8.164 -63.292 1.00 97.94 104 ILE A N 1
ATOM 708 C CA . ILE A 1 104 ? 42.514 8.429 -62.082 1.00 97.94 104 ILE A CA 1
ATOM 709 C C . ILE A 1 104 ? 42.006 9.685 -61.363 1.00 97.94 104 ILE A C 1
ATOM 711 O O . ILE A 1 104 ? 41.808 9.641 -60.151 1.00 97.94 104 ILE A O 1
ATOM 715 N N . SER A 1 105 ? 41.731 10.778 -62.082 1.00 97.62 105 SER A N 1
ATOM 716 C CA . SER A 1 105 ? 41.179 11.996 -61.471 1.00 97.62 105 SER A CA 1
ATOM 717 C C . SER A 1 105 ? 39.770 11.799 -60.898 1.00 97.62 105 SER A C 1
ATOM 719 O O . SER A 1 105 ? 39.462 12.365 -59.850 1.00 97.62 105 SER A O 1
ATOM 721 N N . ALA A 1 106 ? 38.929 10.970 -61.527 1.00 97.62 106 ALA A N 1
ATOM 722 C CA . ALA A 1 106 ? 37.616 10.616 -60.985 1.00 97.62 106 ALA A CA 1
ATOM 723 C C . ALA A 1 106 ? 37.732 9.809 -59.676 1.00 97.62 106 ALA A C 1
ATOM 725 O O . ALA A 1 106 ? 37.114 10.172 -58.677 1.00 97.62 106 ALA A O 1
ATOM 726 N N . LEU A 1 107 ? 38.590 8.782 -59.649 1.00 97.62 107 LEU A N 1
ATOM 727 C CA . LEU A 1 107 ? 38.851 7.967 -58.454 1.00 97.62 107 LEU A CA 1
ATOM 728 C C . LEU A 1 107 ? 39.504 8.775 -57.319 1.00 97.62 107 LEU A C 1
ATOM 730 O O . LEU A 1 107 ? 39.240 8.520 -56.147 1.00 97.62 107 LEU A O 1
ATOM 734 N N . GLN A 1 108 ? 40.335 9.770 -57.642 1.00 98.00 108 GLN A N 1
ATOM 735 C CA . GLN A 1 108 ? 40.897 10.697 -56.654 1.00 98.00 108 GLN A CA 1
ATOM 736 C C . GLN A 1 108 ? 39.812 11.568 -56.004 1.00 98.00 108 GLN A C 1
ATOM 738 O O . GLN A 1 108 ? 39.836 11.745 -54.786 1.00 98.00 108 GLN A O 1
ATOM 743 N N . ALA A 1 109 ? 38.846 12.064 -56.785 1.00 97.44 109 ALA A N 1
ATOM 744 C CA . ALA A 1 109 ? 37.710 12.814 -56.254 1.00 97.44 109 ALA A CA 1
ATOM 745 C C . ALA A 1 109 ? 36.802 11.934 -55.374 1.00 97.44 109 ALA A C 1
ATOM 747 O O . ALA A 1 109 ? 36.469 12.332 -54.259 1.00 97.44 109 ALA A O 1
ATOM 748 N N . GLU A 1 110 ? 36.473 10.719 -55.827 1.00 98.06 110 GLU A N 1
ATOM 749 C CA . GLU A 1 110 ? 35.686 9.741 -55.060 1.00 98.06 110 GLU A CA 1
ATOM 750 C C . GLU A 1 110 ? 36.363 9.379 -53.726 1.00 98.06 110 GLU A C 1
ATOM 752 O O . GLU A 1 110 ? 35.722 9.404 -52.675 1.00 98.06 110 GLU A O 1
ATOM 757 N N . LEU A 1 111 ? 37.681 9.140 -53.738 1.00 97.88 111 LEU A N 1
ATOM 758 C CA . LEU A 1 111 ? 38.466 8.892 -52.527 1.00 97.88 111 LEU A CA 1
ATOM 759 C C . LEU A 1 111 ? 38.439 10.088 -51.559 1.00 97.88 111 LEU A C 1
ATOM 761 O O . LEU A 1 111 ? 38.341 9.883 -50.352 1.00 97.88 111 LEU A O 1
ATOM 765 N N . THR A 1 112 ? 38.505 11.327 -52.063 1.00 97.88 112 THR A N 1
ATOM 766 C CA . THR A 1 112 ? 38.395 12.535 -51.223 1.00 97.88 112 THR A CA 1
ATOM 767 C C . THR A 1 112 ? 37.006 12.662 -50.586 1.00 97.88 112 THR A C 1
ATOM 769 O O . THR A 1 112 ? 36.915 12.973 -49.398 1.00 97.88 112 THR A O 1
ATOM 772 N N . THR A 1 113 ? 35.928 12.366 -51.322 1.00 97.94 113 THR A N 1
ATOM 773 C CA . THR A 1 113 ? 34.568 12.307 -50.757 1.00 97.94 113 THR A CA 1
ATOM 774 C C . THR A 1 113 ? 34.471 11.240 -49.668 1.00 97.94 113 THR A C 1
ATOM 776 O O . THR A 1 113 ? 34.071 11.551 -48.549 1.00 97.94 113 THR A O 1
ATOM 779 N N . LEU A 1 114 ? 34.931 10.016 -49.939 1.00 97.62 114 LEU A N 1
ATOM 780 C CA . LEU A 1 114 ? 34.846 8.903 -48.990 1.00 97.62 114 LEU A CA 1
ATOM 781 C C . LEU A 1 114 ? 35.678 9.138 -47.713 1.00 97.62 114 LEU A C 1
ATOM 783 O O . LEU A 1 114 ? 35.283 8.717 -46.628 1.00 97.62 114 LEU A O 1
ATOM 787 N N . GLN A 1 115 ? 36.805 9.853 -47.816 1.00 97.88 115 GLN A N 1
ATOM 788 C CA . GLN A 1 115 ? 37.584 10.312 -46.658 1.00 97.88 115 GLN A CA 1
ATOM 789 C C . GLN A 1 115 ? 36.831 11.362 -45.827 1.00 97.88 115 GLN A C 1
ATOM 791 O O . GLN A 1 115 ? 36.893 11.325 -44.598 1.00 97.88 115 GLN A O 1
ATOM 796 N N . SER A 1 116 ? 36.099 12.273 -46.476 1.00 97.25 116 SER A N 1
ATOM 797 C CA . SER A 1 116 ? 35.250 13.258 -45.792 1.00 97.25 116 SER A CA 1
ATOM 798 C C . SER A 1 116 ? 34.072 12.593 -45.073 1.00 97.25 116 SER A C 1
ATOM 800 O O . SER A 1 116 ? 33.791 12.924 -43.920 1.00 97.25 116 SER A O 1
ATOM 802 N N . ASP A 1 117 ? 33.410 11.635 -45.723 1.00 97.88 117 ASP A N 1
ATOM 803 C CA . ASP A 1 117 ? 32.287 10.890 -45.147 1.00 97.88 117 ASP A CA 1
ATOM 804 C C . ASP A 1 117 ? 32.734 10.024 -43.958 1.00 97.88 117 ASP A C 1
ATOM 806 O O . ASP A 1 117 ? 32.054 9.981 -42.929 1.00 97.88 117 ASP A O 1
ATOM 810 N N . LEU A 1 118 ? 33.916 9.398 -44.048 1.00 97.75 118 LEU A N 1
ATOM 811 C CA . LEU A 1 118 ? 34.524 8.663 -42.936 1.00 97.75 118 LEU A CA 1
ATOM 812 C C . LEU A 1 118 ? 34.806 9.583 -41.739 1.00 97.75 118 LEU A C 1
ATOM 814 O O . LEU A 1 118 ? 34.389 9.265 -40.628 1.00 97.75 118 LEU A O 1
ATOM 818 N N . ALA A 1 119 ? 35.434 10.743 -41.951 1.00 96.94 119 ALA A N 1
ATOM 819 C CA . ALA A 1 119 ? 35.720 11.695 -40.874 1.00 96.94 119 ALA A CA 1
ATOM 820 C C . ALA A 1 119 ? 34.437 12.241 -40.209 1.00 96.94 119 ALA A C 1
ATOM 822 O O . ALA A 1 119 ? 34.394 12.454 -38.991 1.00 96.94 119 ALA A O 1
ATOM 823 N N . ALA A 1 120 ? 33.360 12.426 -40.980 1.00 96.62 120 ALA A N 1
ATOM 824 C CA . ALA A 1 120 ? 32.046 12.782 -40.448 1.00 96.62 120 ALA A CA 1
ATOM 825 C C . ALA A 1 120 ? 31.431 11.641 -39.612 1.00 96.62 120 ALA A C 1
ATOM 827 O O . ALA A 1 120 ? 30.901 11.891 -38.526 1.00 96.62 120 ALA A O 1
ATOM 828 N N . ALA A 1 121 ? 31.546 10.390 -40.069 1.00 95.88 121 ALA A N 1
ATOM 829 C CA . ALA A 1 121 ? 31.079 9.212 -39.338 1.00 95.88 121 ALA A CA 1
ATOM 830 C C . ALA A 1 121 ? 31.870 8.970 -38.037 1.00 95.88 121 ALA A C 1
ATOM 832 O O . ALA A 1 121 ? 31.267 8.696 -37.000 1.00 95.88 121 ALA A O 1
ATOM 833 N N . GLU A 1 122 ? 33.196 9.137 -38.055 1.00 96.88 122 GLU A N 1
ATOM 834 C CA . GLU A 1 122 ? 34.053 9.085 -36.862 1.00 96.88 122 GLU A CA 1
ATOM 835 C C . GLU A 1 122 ? 33.683 10.184 -35.856 1.00 96.88 122 GLU A C 1
ATOM 837 O O . GLU A 1 122 ? 33.568 9.915 -34.659 1.00 96.88 122 GLU A O 1
ATOM 842 N N . THR A 1 123 ? 33.407 11.403 -36.333 1.00 95.94 123 THR A N 1
ATOM 843 C CA . THR A 1 123 ? 32.943 12.519 -35.490 1.00 95.94 123 THR A CA 1
ATOM 844 C C . THR A 1 123 ? 31.597 12.204 -34.826 1.00 95.94 123 THR A C 1
ATOM 846 O O . THR A 1 123 ? 31.425 12.433 -33.627 1.00 95.94 123 THR A O 1
ATOM 849 N N . LEU A 1 124 ? 30.645 11.634 -35.574 1.00 94.94 124 LEU A N 1
ATOM 850 C CA . LEU A 1 124 ? 29.340 11.223 -35.046 1.00 94.94 124 LEU A CA 1
ATOM 851 C C . LEU A 1 124 ? 29.469 10.080 -34.023 1.00 94.94 124 LEU A C 1
ATOM 853 O O . LEU A 1 124 ? 28.817 10.104 -32.977 1.00 94.94 124 LEU A O 1
ATOM 857 N N . LEU A 1 125 ? 30.341 9.105 -34.292 1.00 95.88 125 LEU A N 1
ATOM 858 C CA . LEU A 1 125 ? 30.630 7.996 -33.384 1.00 95.88 125 LEU A CA 1
ATOM 859 C C . LEU A 1 125 ? 31.276 8.488 -32.079 1.00 95.88 125 LEU A C 1
ATOM 861 O O . LEU A 1 125 ? 30.874 8.051 -31.003 1.00 95.88 125 LEU A O 1
ATOM 865 N N . ALA A 1 126 ? 32.212 9.438 -32.157 1.00 93.50 126 ALA A N 1
ATOM 866 C CA . ALA A 1 126 ? 32.846 10.061 -30.994 1.00 93.50 126 ALA A CA 1
ATOM 867 C C . ALA A 1 126 ? 31.874 10.913 -30.154 1.00 93.50 126 ALA A C 1
ATOM 869 O O . ALA A 1 126 ? 32.044 11.020 -28.939 1.00 93.50 126 ALA A O 1
ATOM 870 N N . ALA A 1 127 ? 30.829 11.481 -30.767 1.00 93.38 127 ALA A N 1
ATOM 871 C CA . ALA A 1 127 ? 29.769 12.200 -30.060 1.00 93.38 127 ALA A CA 1
ATOM 872 C C . ALA A 1 127 ? 28.763 11.268 -29.351 1.00 93.38 127 ALA A C 1
ATOM 874 O O . ALA A 1 127 ? 28.156 11.661 -28.353 1.00 93.38 127 ALA A O 1
ATOM 875 N N . CYS A 1 128 ? 28.594 10.028 -29.823 1.00 93.25 128 CYS A N 1
ATOM 876 C CA . CYS A 1 128 ? 27.592 9.091 -29.303 1.00 93.25 128 CYS A CA 1
ATOM 877 C C . CYS A 1 128 ? 27.729 8.792 -27.786 1.00 93.25 128 CYS A C 1
ATOM 879 O O . CYS A 1 128 ? 26.727 8.917 -27.077 1.00 93.25 128 CYS A O 1
ATOM 881 N N . PRO A 1 129 ? 28.927 8.528 -27.215 1.00 92.12 129 PRO A N 1
ATOM 882 C CA . PRO A 1 129 ? 29.099 8.379 -25.765 1.00 92.12 129 PRO A CA 1
ATOM 883 C C . PRO A 1 129 ? 28.603 9.574 -24.935 1.00 92.12 129 PRO A C 1
ATOM 885 O O . PRO A 1 129 ? 28.057 9.375 -23.850 1.00 92.12 129 PRO A O 1
ATOM 888 N N . ALA A 1 130 ? 28.741 10.803 -25.445 1.00 91.38 130 ALA A N 1
ATOM 889 C CA . ALA A 1 130 ? 28.275 12.014 -24.766 1.00 91.38 130 ALA A CA 1
ATOM 890 C C . ALA A 1 130 ? 26.740 12.161 -24.777 1.00 91.38 130 ALA A C 1
ATOM 892 O O . ALA A 1 130 ? 26.193 12.867 -23.932 1.00 91.38 130 ALA A O 1
ATOM 893 N N . LEU A 1 131 ? 26.045 11.470 -25.688 1.00 91.12 131 LEU A N 1
ATOM 894 C CA . LEU A 1 131 ? 24.584 11.342 -25.697 1.00 91.12 131 LEU A CA 1
ATOM 895 C C . LEU A 1 131 ? 24.112 10.170 -24.821 1.00 91.12 131 LEU A C 1
ATOM 897 O O . LEU A 1 131 ? 23.114 10.295 -24.115 1.00 91.12 131 LEU A O 1
ATOM 901 N N . CYS A 1 132 ? 24.835 9.046 -24.815 1.00 94.25 132 CYS A N 1
ATOM 902 C CA . CYS A 1 132 ? 24.483 7.880 -24.000 1.00 94.25 132 CYS A CA 1
ATOM 903 C C . CYS A 1 132 ? 24.678 8.109 -22.492 1.00 94.25 132 CYS A C 1
ATOM 905 O O . CYS A 1 132 ? 23.848 7.661 -21.705 1.00 94.25 132 CYS A O 1
ATOM 907 N N . ALA A 1 133 ? 25.734 8.816 -22.074 1.00 93.75 133 ALA A N 1
ATOM 908 C CA . ALA A 1 133 ? 26.028 9.060 -20.659 1.00 93.75 133 ALA A CA 1
ATOM 909 C C . ALA A 1 133 ? 24.879 9.745 -19.874 1.00 93.75 133 ALA A C 1
ATOM 911 O O . ALA A 1 133 ? 24.461 9.181 -18.860 1.00 93.75 133 ALA A O 1
ATOM 912 N N . PRO A 1 134 ? 24.305 10.891 -20.308 1.00 94.12 134 PRO A N 1
ATOM 913 C CA . PRO A 1 134 ? 23.185 11.511 -19.596 1.00 94.12 134 PRO A CA 1
ATOM 914 C C . PRO A 1 134 ? 21.907 10.661 -19.636 1.00 94.12 134 PRO A C 1
ATOM 916 O O . PRO A 1 134 ? 21.144 10.679 -18.672 1.00 94.12 134 PRO A O 1
ATOM 919 N N . LEU A 1 135 ? 21.685 9.878 -20.700 1.00 95.88 135 LEU A N 1
ATOM 920 C CA . LEU A 1 135 ? 20.578 8.917 -20.761 1.00 95.88 135 LEU A CA 1
ATOM 921 C C . LEU A 1 135 ? 20.738 7.803 -19.715 1.00 95.88 135 LEU A C 1
ATOM 923 O O . LEU A 1 135 ? 19.767 7.473 -19.040 1.00 95.88 135 LEU A O 1
ATOM 927 N N . GLN A 1 136 ? 21.951 7.274 -19.523 1.00 96.81 136 GLN A N 1
ATOM 928 C CA . GLN A 1 136 ? 22.223 6.296 -18.467 1.00 96.81 136 GLN A CA 1
ATOM 929 C C . GLN A 1 136 ? 21.975 6.901 -17.078 1.00 96.81 136 GLN A C 1
ATOM 931 O O . GLN A 1 136 ? 21.246 6.314 -16.286 1.00 96.81 136 GLN A O 1
ATOM 936 N N . THR A 1 137 ? 22.475 8.113 -16.807 1.00 96.50 137 THR A N 1
ATOM 937 C CA . THR A 1 137 ? 22.212 8.811 -15.533 1.00 96.50 137 THR A CA 1
ATOM 938 C C . THR A 1 137 ? 20.716 9.052 -15.293 1.00 96.50 137 THR A C 1
ATOM 940 O O . THR A 1 137 ? 20.247 8.921 -14.163 1.00 96.50 137 THR A O 1
ATOM 943 N N . MET A 1 138 ? 19.941 9.356 -16.340 1.00 97.25 138 MET A N 1
ATOM 944 C CA . MET A 1 138 ? 18.483 9.490 -16.247 1.00 97.25 138 MET A CA 1
ATOM 945 C C . MET A 1 138 ? 17.799 8.151 -15.923 1.00 97.25 138 MET A C 1
ATOM 947 O O . MET A 1 138 ? 16.903 8.120 -15.081 1.00 97.25 138 MET A O 1
ATOM 951 N N . VAL A 1 139 ? 18.235 7.045 -16.536 1.00 97.75 139 VAL A N 1
ATOM 952 C CA . VAL A 1 139 ? 17.747 5.689 -16.225 1.00 97.75 139 VAL A CA 1
ATOM 953 C C . VAL A 1 139 ? 18.082 5.296 -14.783 1.00 97.75 139 VAL A C 1
ATOM 955 O O . VAL A 1 139 ? 17.208 4.814 -14.065 1.00 97.75 139 VAL A O 1
ATOM 958 N N . ASP A 1 140 ? 19.307 5.552 -14.324 1.00 97.69 140 ASP A N 1
ATOM 959 C CA . ASP A 1 140 ? 19.739 5.252 -12.954 1.00 97.69 140 ASP A CA 1
ATOM 960 C C . ASP A 1 140 ? 18.937 6.065 -11.919 1.00 97.69 140 ASP A C 1
ATOM 962 O O . ASP A 1 140 ? 18.504 5.524 -10.899 1.00 97.69 140 ASP A O 1
ATOM 966 N N . SER A 1 141 ? 18.654 7.341 -12.216 1.00 97.75 141 SER A N 1
ATOM 967 C CA . SER A 1 141 ? 17.797 8.203 -11.391 1.00 97.75 141 SER A CA 1
ATOM 968 C C . SER A 1 141 ? 16.351 7.698 -11.320 1.00 97.75 141 SER A C 1
ATOM 970 O O . SER A 1 141 ? 15.785 7.628 -10.231 1.00 97.75 141 SER A O 1
ATOM 972 N N . LEU A 1 142 ? 15.759 7.301 -12.453 1.00 97.69 142 LEU A N 1
ATOM 973 C CA . LEU A 1 142 ? 14.402 6.741 -12.498 1.00 97.69 142 LEU A CA 1
ATOM 974 C C . LEU A 1 142 ? 14.309 5.404 -11.744 1.00 97.69 142 LEU A C 1
ATOM 976 O O . LEU A 1 142 ? 13.325 5.154 -11.054 1.00 97.69 142 LEU A O 1
ATOM 980 N N . ASN A 1 143 ? 15.345 4.562 -11.804 1.00 98.00 143 ASN A N 1
ATOM 981 C CA . ASN A 1 143 ? 15.405 3.323 -11.023 1.00 98.00 143 ASN A CA 1
ATOM 982 C C . ASN A 1 143 ? 15.451 3.594 -9.505 1.00 98.00 143 ASN A C 1
ATOM 984 O O . ASN A 1 143 ? 14.815 2.874 -8.728 1.00 98.00 143 ASN A O 1
ATOM 988 N N . ALA A 1 144 ? 16.158 4.642 -9.066 1.00 97.44 144 ALA A N 1
ATOM 989 C CA . ALA A 1 144 ? 16.176 5.068 -7.665 1.00 97.44 144 ALA A CA 1
ATOM 990 C C . ALA A 1 144 ? 14.820 5.646 -7.208 1.00 97.44 144 ALA A C 1
ATOM 992 O O . ALA A 1 144 ? 14.346 5.324 -6.115 1.00 97.44 144 ALA A O 1
ATOM 993 N N . GLU A 1 145 ? 14.156 6.432 -8.057 1.00 97.88 145 GLU A N 1
ATOM 994 C CA . GLU A 1 145 ? 12.808 6.959 -7.810 1.00 97.88 145 GLU A CA 1
ATOM 995 C C . GLU A 1 145 ? 11.776 5.823 -7.686 1.00 97.88 145 GLU A C 1
ATOM 997 O O . GLU A 1 145 ? 11.080 5.729 -6.676 1.00 97.88 145 GLU A O 1
ATOM 1002 N N . VAL A 1 146 ? 11.763 4.873 -8.629 1.00 98.19 146 VAL A N 1
ATOM 1003 C CA . VAL A 1 146 ? 10.916 3.665 -8.577 1.00 98.19 146 VAL A CA 1
ATOM 1004 C C . VAL A 1 146 ? 11.181 2.833 -7.315 1.00 98.19 146 VAL A C 1
ATOM 1006 O O . VAL A 1 146 ? 10.244 2.329 -6.696 1.00 98.19 146 VAL A O 1
ATOM 1009 N N . THR A 1 147 ? 12.439 2.707 -6.884 1.00 97.94 147 THR A N 1
ATOM 1010 C CA . THR A 1 147 ? 12.794 2.005 -5.635 1.00 97.94 147 THR A CA 1
ATOM 1011 C C . THR A 1 147 ? 12.242 2.726 -4.398 1.00 97.94 147 THR A C 1
ATOM 1013 O O . THR A 1 147 ? 11.762 2.082 -3.461 1.00 97.94 147 THR A O 1
ATOM 1016 N N . THR A 1 148 ? 12.246 4.060 -4.414 1.00 98.00 148 THR A N 1
ATOM 1017 C CA . THR A 1 148 ? 11.696 4.899 -3.339 1.00 98.00 148 THR A CA 1
ATOM 1018 C C . THR A 1 148 ? 10.175 4.752 -3.263 1.00 98.00 148 THR A C 1
ATOM 1020 O O . THR A 1 148 ? 9.652 4.361 -2.221 1.00 98.00 148 THR A O 1
ATOM 1023 N N . VAL A 1 149 ? 9.473 4.922 -4.389 1.00 97.81 149 VAL A N 1
ATOM 1024 C CA . VAL A 1 149 ? 8.008 4.776 -4.482 1.00 97.81 149 VAL A CA 1
ATOM 1025 C C . VAL A 1 149 ? 7.544 3.374 -4.062 1.00 97.81 149 VAL A C 1
ATOM 1027 O O . VAL A 1 149 ? 6.576 3.242 -3.317 1.00 97.81 149 VAL A O 1
ATOM 1030 N N . ASN A 1 150 ? 8.255 2.311 -4.453 1.00 98.12 150 ASN A N 1
ATOM 1031 C CA . ASN A 1 150 ? 7.943 0.948 -3.997 1.00 98.12 150 ASN A CA 1
ATOM 1032 C C . ASN A 1 150 ? 8.086 0.782 -2.470 1.00 98.12 150 ASN A C 1
ATOM 1034 O O . ASN A 1 150 ? 7.319 0.040 -1.854 1.00 98.12 150 ASN A O 1
ATOM 1038 N N . THR A 1 151 ? 9.036 1.488 -1.850 1.00 97.94 151 THR A N 1
ATOM 1039 C CA . THR A 1 151 ? 9.235 1.480 -0.391 1.00 97.94 151 THR A CA 1
ATOM 1040 C C . THR A 1 151 ? 8.099 2.218 0.328 1.00 97.94 151 THR A C 1
ATOM 1042 O O . THR A 1 151 ? 7.575 1.725 1.328 1.00 97.94 151 THR A O 1
ATOM 1045 N N . GLU A 1 152 ? 7.658 3.356 -0.212 1.00 98.06 152 GLU A N 1
ATOM 1046 C CA . GLU A 1 152 ? 6.507 4.114 0.300 1.00 98.06 152 GLU A CA 1
ATOM 1047 C C . GLU A 1 152 ? 5.195 3.323 0.176 1.00 98.06 152 GLU A C 1
ATOM 1049 O O . GLU A 1 152 ? 4.414 3.269 1.127 1.00 98.06 152 GLU A O 1
ATOM 1054 N N . ILE A 1 153 ? 4.980 2.630 -0.950 1.00 98.06 153 ILE A N 1
ATOM 1055 C CA . ILE A 1 153 ? 3.826 1.738 -1.155 1.00 98.06 153 ILE A CA 1
ATOM 1056 C C . ILE A 1 153 ? 3.808 0.613 -0.110 1.00 98.06 153 ILE A C 1
ATOM 1058 O O . ILE A 1 153 ? 2.759 0.346 0.478 1.00 98.06 153 ILE A O 1
ATOM 1062 N N . ALA A 1 154 ? 4.951 -0.023 0.168 1.00 97.69 154 ALA A N 1
ATOM 1063 C CA . ALA A 1 154 ? 5.042 -1.069 1.189 1.00 97.69 154 ALA A CA 1
ATOM 1064 C C . ALA A 1 154 ? 4.730 -0.533 2.603 1.00 97.69 154 ALA A C 1
ATOM 1066 O O . ALA A 1 154 ? 4.008 -1.178 3.368 1.00 97.69 154 ALA A O 1
ATOM 1067 N N . ALA A 1 155 ? 5.206 0.672 2.938 1.00 97.50 155 ALA A N 1
ATOM 1068 C CA . ALA A 1 155 ? 4.887 1.331 4.205 1.00 97.50 155 ALA A CA 1
ATOM 1069 C C . ALA A 1 155 ? 3.387 1.671 4.323 1.00 97.50 155 ALA A C 1
ATOM 1071 O O . ALA A 1 155 ? 2.772 1.404 5.358 1.00 97.50 155 ALA A O 1
ATOM 1072 N N . ALA A 1 156 ? 2.773 2.187 3.254 1.00 97.06 156 ALA A N 1
ATOM 1073 C CA . ALA A 1 156 ? 1.342 2.486 3.208 1.00 97.06 156 ALA A CA 1
ATOM 1074 C C . ALA A 1 156 ? 0.470 1.219 3.328 1.00 97.06 156 ALA A C 1
ATOM 1076 O O . ALA A 1 156 ? -0.548 1.231 4.020 1.00 97.06 156 ALA A O 1
ATOM 1077 N N . GLN A 1 157 ? 0.883 0.099 2.722 1.00 98.00 157 GLN A N 1
ATOM 1078 C CA . GLN A 1 157 ? 0.206 -1.198 2.869 1.00 98.00 157 GLN A CA 1
ATOM 1079 C C . GLN A 1 157 ? 0.273 -1.728 4.312 1.00 98.00 157 GLN A C 1
ATOM 1081 O O . GLN A 1 157 ? -0.727 -2.238 4.828 1.00 98.00 157 GLN A O 1
ATOM 1086 N N . ALA A 1 158 ? 1.410 -1.562 4.997 1.00 97.69 158 ALA A N 1
ATOM 1087 C CA . ALA A 1 158 ? 1.541 -1.918 6.410 1.00 97.69 158 ALA A CA 1
ATOM 1088 C C . ALA A 1 158 ? 0.630 -1.056 7.309 1.00 97.69 158 ALA A C 1
ATOM 1090 O O . ALA A 1 158 ? -0.083 -1.595 8.157 1.00 97.69 158 ALA A O 1
ATOM 1091 N N . GLN A 1 159 ? 0.579 0.262 7.075 1.00 98.06 159 GLN A N 1
ATOM 1092 C CA . GLN A 1 159 ? -0.328 1.176 7.785 1.00 98.06 159 GLN A CA 1
ATOM 1093 C C . GLN A 1 159 ? -1.808 0.838 7.541 1.00 98.06 159 GLN A C 1
ATOM 1095 O O . GLN A 1 159 ? -2.590 0.801 8.488 1.00 98.06 159 GLN A O 1
ATOM 1100 N N . LEU A 1 160 ? -2.194 0.527 6.298 1.00 97.81 160 LEU A N 1
ATOM 1101 C CA . LEU A 1 160 ? -3.557 0.102 5.961 1.00 97.81 160 LEU A CA 1
ATOM 1102 C C . LEU A 1 160 ? -3.945 -1.196 6.686 1.00 97.81 160 LEU A C 1
ATOM 1104 O O . LEU A 1 160 ? -5.050 -1.298 7.217 1.00 97.81 160 LEU A O 1
ATOM 1108 N N . THR A 1 161 ? -3.025 -2.161 6.761 1.00 98.00 161 THR A N 1
ATOM 1109 C CA . THR A 1 161 ? -3.227 -3.425 7.490 1.00 98.00 161 THR A CA 1
ATOM 1110 C C . THR A 1 161 ? -3.424 -3.173 8.991 1.00 98.00 161 THR A C 1
ATOM 1112 O O . THR A 1 161 ? -4.326 -3.744 9.604 1.00 98.00 161 THR A O 1
ATOM 1115 N N . GLN A 1 162 ? -2.637 -2.268 9.585 1.00 98.06 162 GLN A N 1
ATOM 1116 C CA . GLN A 1 162 ? -2.797 -1.867 10.986 1.00 98.06 162 GLN A CA 1
ATOM 1117 C C . GLN A 1 162 ? -4.138 -1.155 11.232 1.00 98.06 162 GLN A C 1
ATOM 1119 O O . GLN A 1 162 ? -4.824 -1.459 12.205 1.00 98.06 162 GLN A O 1
ATOM 1124 N N . ALA A 1 163 ? -4.555 -0.258 10.335 1.00 97.00 163 ALA A N 1
ATOM 1125 C CA . ALA A 1 163 ? -5.844 0.425 10.433 1.00 97.00 163 ALA A CA 1
ATOM 1126 C C . ALA A 1 163 ? -7.030 -0.556 10.350 1.00 97.00 163 ALA A C 1
ATOM 1128 O O . ALA A 1 163 ? -7.975 -0.443 11.128 1.00 97.00 163 ALA A O 1
ATOM 1129 N N . GLN A 1 164 ? -6.963 -1.560 9.469 1.00 97.81 164 GLN A N 1
ATOM 1130 C CA . GLN A 1 164 ? -7.974 -2.622 9.376 1.00 97.81 164 GLN A CA 1
ATOM 1131 C C . GLN A 1 164 ? -8.046 -3.472 10.655 1.00 97.81 164 GLN A C 1
ATOM 1133 O O . GLN A 1 164 ? -9.143 -3.802 11.112 1.00 97.81 164 GLN A O 1
ATOM 1138 N N . ALA A 1 165 ? -6.900 -3.784 11.270 1.00 97.62 165 ALA A N 1
ATOM 1139 C CA . ALA A 1 165 ? -6.860 -4.482 12.553 1.00 97.62 165 ALA A CA 1
ATOM 1140 C C . ALA A 1 165 ? -7.496 -3.639 13.675 1.00 97.62 165 ALA A C 1
ATOM 1142 O O . ALA A 1 165 ? -8.344 -4.145 14.407 1.00 97.62 165 ALA A O 1
ATOM 1143 N N . ASN A 1 166 ? -7.167 -2.345 13.758 1.00 97.81 166 ASN A N 1
ATOM 1144 C CA . ASN A 1 166 ? -7.747 -1.429 14.746 1.00 97.81 166 ASN A CA 1
ATOM 1145 C C . ASN A 1 166 ? -9.276 -1.327 14.607 1.00 97.81 166 ASN A C 1
ATOM 1147 O O . ASN A 1 166 ? -9.982 -1.513 15.592 1.00 97.81 166 ASN A O 1
ATOM 1151 N N . VAL A 1 167 ? -9.791 -1.132 13.386 1.00 98.19 167 VAL A N 1
ATOM 1152 C CA . VAL A 1 167 ? -11.243 -1.091 13.111 1.00 98.19 167 VAL A CA 1
ATOM 1153 C C . VAL A 1 167 ? -11.934 -2.405 13.497 1.00 98.19 167 VAL A C 1
ATOM 1155 O O . VAL A 1 167 ? -13.070 -2.387 13.967 1.00 98.19 167 VAL A O 1
ATOM 1158 N N . THR A 1 168 ? -11.260 -3.548 13.344 1.00 97.88 168 THR A N 1
ATOM 1159 C CA . THR A 1 168 ? -11.798 -4.850 13.775 1.00 97.88 168 THR A CA 1
ATOM 1160 C C . THR A 1 168 ? -11.917 -4.932 15.303 1.00 97.88 168 THR A C 1
ATOM 1162 O O . THR A 1 168 ? -12.924 -5.422 15.814 1.00 97.88 168 THR A O 1
ATOM 1165 N N . THR A 1 169 ? -10.931 -4.408 16.039 1.00 98.00 169 THR A N 1
ATOM 1166 C CA . THR A 1 169 ? -10.973 -4.302 17.508 1.00 98.00 169 THR A CA 1
ATOM 1167 C C . THR A 1 169 ? -12.074 -3.346 17.970 1.00 98.00 169 THR A C 1
ATOM 1169 O O . THR A 1 169 ? -12.905 -3.732 18.784 1.00 98.00 169 THR A O 1
ATOM 1172 N N . GLU A 1 170 ? -12.162 -2.145 17.389 1.00 97.56 170 GLU A N 1
ATOM 1173 C CA . GLU A 1 170 ? -13.196 -1.152 17.725 1.00 97.56 170 GLU A CA 1
ATOM 1174 C C . GLU A 1 170 ? -14.621 -1.684 17.482 1.00 97.56 170 GLU A C 1
ATOM 1176 O O . GLU A 1 170 ? -15.533 -1.393 18.255 1.00 97.56 170 GLU A O 1
ATOM 1181 N N . GLN A 1 171 ? -14.828 -2.511 16.450 1.00 98.00 171 GLN A N 1
ATOM 1182 C CA . GLN A 1 171 ? -16.107 -3.193 16.213 1.00 98.00 171 GLN A CA 1
ATOM 1183 C C . GLN A 1 171 ? -16.431 -4.240 17.291 1.00 98.00 171 GLN A C 1
ATOM 1185 O O . GLN A 1 171 ? -17.592 -4.363 17.688 1.00 98.00 171 GLN A O 1
ATOM 1190 N N . ALA A 1 172 ? -15.430 -4.974 17.788 1.00 97.50 172 ALA A N 1
ATOM 1191 C CA . ALA A 1 172 ? -15.609 -5.931 18.880 1.00 97.50 172 ALA A CA 1
ATOM 1192 C C . ALA A 1 172 ? -15.901 -5.224 20.217 1.00 97.50 172 ALA A C 1
ATOM 1194 O O . ALA A 1 172 ? -16.827 -5.622 20.928 1.00 97.50 172 ALA A O 1
ATOM 1195 N N . ASP A 1 173 ? -15.184 -4.139 20.518 1.00 97.62 173 ASP A N 1
ATOM 1196 C CA . ASP A 1 173 ? -15.407 -3.312 21.710 1.00 97.62 173 ASP A CA 1
ATOM 1197 C C . ASP A 1 173 ? -16.789 -2.639 21.679 1.00 97.62 173 ASP A C 1
ATOM 1199 O O . ASP A 1 173 ? -17.505 -2.636 22.683 1.00 97.62 173 ASP A O 1
ATOM 1203 N N . LEU A 1 174 ? -17.226 -2.144 20.513 1.00 97.94 174 LEU A N 1
ATOM 1204 C CA . LEU A 1 174 ? -18.574 -1.602 20.319 1.00 97.94 174 LEU A CA 1
ATOM 1205 C C . LEU A 1 174 ? -19.659 -2.664 20.555 1.00 97.94 174 LEU A C 1
ATOM 1207 O O . LEU A 1 174 ? -20.652 -2.382 21.225 1.00 97.94 174 LEU A O 1
ATOM 1211 N N . ALA A 1 175 ? -19.474 -3.887 20.049 1.00 97.81 175 ALA A N 1
ATOM 1212 C CA . ALA A 1 175 ? -20.407 -4.990 20.286 1.00 97.81 175 ALA A CA 1
ATOM 1213 C C . ALA A 1 175 ? -20.458 -5.394 21.773 1.00 97.81 175 ALA A C 1
ATOM 1215 O O . ALA A 1 175 ? -21.539 -5.634 22.316 1.00 97.81 175 ALA A O 1
ATOM 1216 N N . ALA A 1 176 ? -19.312 -5.404 22.463 1.00 97.44 176 ALA A N 1
ATOM 1217 C CA . ALA A 1 176 ? -19.244 -5.648 23.903 1.00 97.44 176 ALA A CA 1
ATOM 1218 C C . ALA A 1 176 ? -19.945 -4.539 24.712 1.00 97.44 176 ALA A C 1
ATOM 1220 O O . ALA A 1 176 ? -20.713 -4.840 25.628 1.00 97.44 176 ALA A O 1
ATOM 1221 N N . ALA A 1 177 ? -19.755 -3.269 24.344 1.00 96.75 177 ALA A N 1
ATOM 1222 C CA . ALA A 1 177 ? -20.435 -2.133 24.966 1.00 96.75 177 ALA A CA 1
ATOM 1223 C C . ALA A 1 177 ? -21.959 -2.164 24.737 1.00 96.75 177 ALA A C 1
ATOM 1225 O O . ALA A 1 177 ? -22.727 -1.895 25.661 1.00 96.75 177 ALA A O 1
ATOM 1226 N N . GLN A 1 178 ? -22.416 -2.556 23.542 1.00 97.94 178 GLN A N 1
ATOM 1227 C CA . GLN A 1 178 ? -23.841 -2.763 23.251 1.00 97.94 178 GLN A CA 1
ATOM 1228 C C . GLN A 1 178 ? -24.441 -3.900 24.094 1.00 97.94 178 GLN A C 1
ATOM 1230 O O . GLN A 1 178 ? -25.536 -3.745 24.633 1.00 97.94 178 GLN A O 1
ATOM 1235 N N . ALA A 1 179 ? -23.716 -5.009 24.275 1.00 97.56 179 ALA A N 1
ATOM 1236 C CA . ALA A 1 179 ? -24.147 -6.103 25.145 1.00 97.56 179 ALA A CA 1
ATOM 1237 C C . ALA A 1 179 ? -24.221 -5.680 26.627 1.00 97.56 179 ALA A C 1
ATOM 1239 O O . ALA A 1 179 ? -25.176 -6.035 27.318 1.00 97.56 179 ALA A O 1
ATOM 1240 N N . GLN A 1 180 ? -23.263 -4.877 27.109 1.00 97.62 180 GLN A N 1
ATOM 1241 C CA . GLN A 1 180 ? -23.311 -4.298 28.458 1.00 97.62 180 GLN A CA 1
ATOM 1242 C C . GLN A 1 180 ? -24.489 -3.329 28.633 1.00 97.62 180 GLN A C 1
ATOM 1244 O O . GLN A 1 180 ? -25.163 -3.381 29.659 1.00 97.62 180 GLN A O 1
ATOM 1249 N N . LEU A 1 181 ? -24.779 -2.488 27.634 1.00 97.81 181 LEU A N 1
ATOM 1250 C CA . LEU A 1 181 ? -25.929 -1.581 27.658 1.00 97.81 181 LEU A CA 1
ATOM 1251 C C . LEU A 1 181 ? -27.254 -2.354 27.718 1.00 97.81 181 LEU A C 1
ATOM 1253 O O . LEU A 1 181 ? -28.096 -2.040 28.555 1.00 97.81 181 LEU A O 1
ATOM 1257 N N . ALA A 1 182 ? -27.414 -3.397 26.899 1.00 97.56 182 ALA A N 1
ATOM 1258 C CA . ALA A 1 182 ? -28.602 -4.251 26.919 1.00 97.56 182 ALA A CA 1
ATOM 1259 C C . ALA A 1 182 ? -28.768 -4.988 28.263 1.00 97.56 182 ALA A C 1
ATOM 1261 O O . ALA A 1 182 ? -29.876 -5.075 28.789 1.00 97.56 182 ALA A O 1
ATOM 1262 N N . ALA A 1 183 ? -27.671 -5.466 28.863 1.00 96.38 183 ALA A N 1
ATOM 1263 C CA . ALA A 1 183 ? -27.694 -6.072 30.194 1.00 96.38 183 ALA A CA 1
ATOM 1264 C C . ALA A 1 183 ? -28.058 -5.057 31.296 1.00 96.38 183 ALA A C 1
ATOM 1266 O O . ALA A 1 183 ? -28.820 -5.386 32.203 1.00 96.38 183 ALA A O 1
ATOM 1267 N N . ALA A 1 184 ? -27.563 -3.818 31.206 1.00 95.25 184 ALA A N 1
ATOM 1268 C CA . ALA A 1 184 ? -27.909 -2.741 32.133 1.00 95.25 184 ALA A CA 1
ATOM 1269 C C . ALA A 1 184 ? -29.375 -2.291 31.990 1.00 95.25 184 ALA A C 1
ATOM 1271 O O . ALA A 1 184 ? -30.024 -2.017 32.997 1.00 95.25 184 ALA A O 1
ATOM 1272 N N . GLN A 1 185 ? -29.913 -2.266 30.766 1.00 97.19 185 GLN A N 1
ATOM 1273 C CA . GLN A 1 185 ? -31.333 -2.016 30.500 1.00 97.19 185 GLN A CA 1
ATOM 1274 C C . GLN A 1 185 ? -32.208 -3.128 31.089 1.00 97.19 185 GLN A C 1
ATOM 1276 O O . GLN A 1 185 ? -33.086 -2.835 31.890 1.00 97.19 185 GLN A O 1
ATOM 1281 N N . ALA A 1 186 ? -31.900 -4.400 30.815 1.00 94.88 186 ALA A N 1
ATOM 1282 C CA . ALA A 1 186 ? -32.631 -5.529 31.394 1.00 94.88 186 ALA A CA 1
ATOM 1283 C C . ALA A 1 186 ? -32.559 -5.567 32.935 1.00 94.88 186 ALA A C 1
ATOM 1285 O O . ALA A 1 186 ? -33.532 -5.934 33.591 1.00 94.88 186 ALA A O 1
ATOM 1286 N N . ALA A 1 187 ? -31.430 -5.160 33.528 1.00 93.00 187 ALA A N 1
ATOM 1287 C CA . ALA A 1 187 ? -31.296 -5.020 34.977 1.00 93.00 187 ALA A CA 1
ATOM 1288 C C . ALA A 1 187 ? -32.125 -3.850 35.538 1.00 93.00 187 ALA A C 1
ATOM 1290 O O . ALA A 1 187 ? -32.695 -3.983 36.619 1.00 93.00 187 ALA A O 1
ATOM 1291 N N . LEU A 1 188 ? -32.223 -2.728 34.814 1.00 93.81 188 LEU A N 1
ATOM 1292 C CA . LEU A 1 188 ? -33.083 -1.600 35.177 1.00 93.81 188 LEU A CA 1
ATOM 1293 C C . LEU A 1 188 ? -34.566 -1.975 35.081 1.00 93.81 188 LEU A C 1
ATOM 1295 O O . LEU A 1 188 ? -35.303 -1.713 36.025 1.00 93.81 188 LEU A O 1
ATOM 1299 N N . ASP A 1 189 ? -34.986 -2.633 33.999 1.00 91.75 189 ASP A N 1
ATOM 1300 C CA . ASP A 1 189 ? -36.360 -3.111 33.814 1.00 91.75 189 ASP A CA 1
ATOM 1301 C C . ASP A 1 189 ? -36.743 -4.119 34.910 1.00 91.75 189 ASP A C 1
ATOM 1303 O O . ASP A 1 189 ? -37.807 -4.005 35.516 1.00 91.75 189 ASP A O 1
ATOM 1307 N N . ALA A 1 190 ? -35.849 -5.058 35.243 1.00 86.94 190 ALA A N 1
ATOM 1308 C CA . ALA A 1 190 ? -36.049 -5.996 36.348 1.00 86.94 190 ALA A CA 1
ATOM 1309 C C . ALA A 1 190 ? -36.121 -5.299 37.720 1.00 86.94 190 ALA A C 1
ATOM 1311 O O . ALA A 1 190 ? -36.896 -5.723 38.577 1.00 86.94 190 ALA A O 1
ATOM 1312 N N . LEU A 1 191 ? -35.358 -4.220 37.935 1.00 85.94 191 LEU A N 1
ATOM 1313 C CA . LEU A 1 191 ? -35.457 -3.406 39.149 1.00 85.94 191 LEU A CA 1
ATOM 1314 C C . LEU A 1 191 ? -36.777 -2.623 39.198 1.00 85.94 191 LEU A C 1
ATOM 1316 O O . LEU A 1 191 ? -37.355 -2.475 40.267 1.00 85.94 191 LEU A O 1
ATOM 1320 N N . LEU A 1 192 ? -37.256 -2.137 38.050 1.00 87.75 192 LEU A N 1
ATOM 1321 C CA . LEU A 1 192 ? -38.487 -1.356 37.918 1.00 87.75 192 LEU A CA 1
ATOM 1322 C C . LEU A 1 192 ? -39.733 -2.239 38.103 1.00 87.75 192 LEU A C 1
ATOM 1324 O O . LEU A 1 192 ? -40.683 -1.804 38.743 1.00 87.75 192 LEU A O 1
ATOM 1328 N N . VAL A 1 193 ? -39.684 -3.501 37.657 1.00 83.50 193 VAL A N 1
ATOM 1329 C CA . VAL A 1 193 ? -40.652 -4.555 38.021 1.00 83.50 193 VAL A CA 1
ATOM 1330 C C . VAL A 1 193 ? -40.523 -4.943 39.502 1.00 83.50 193 VAL A C 1
ATOM 1332 O O . VAL A 1 193 ? -41.521 -5.070 40.196 1.00 83.50 193 VAL A O 1
ATOM 1335 N N . GLY A 1 194 ? -39.307 -5.049 40.049 1.00 73.31 194 GLY A N 1
ATOM 1336 C CA . GLY A 1 194 ? -39.101 -5.261 41.493 1.00 73.31 194 GLY A CA 1
ATOM 1337 C C . GLY A 1 194 ? -39.580 -4.102 42.386 1.00 73.31 194 GLY A C 1
ATOM 1338 O O . GLY A 1 194 ? -39.760 -4.287 43.589 1.00 73.31 194 GLY A O 1
ATOM 1339 N N . LEU A 1 195 ? -39.788 -2.923 41.795 1.00 77.06 195 LEU A N 1
ATOM 1340 C CA . LEU A 1 195 ? -40.380 -1.720 42.385 1.00 77.06 195 LEU A CA 1
ATOM 1341 C C . LEU A 1 195 ? -41.861 -1.540 42.003 1.00 77.06 195 LEU A C 1
ATOM 1343 O O . LEU A 1 195 ? -42.438 -0.498 42.325 1.00 77.06 195 LEU A O 1
ATOM 1347 N N . ASP A 1 196 ? -42.469 -2.505 41.305 1.00 68.94 196 ASP A N 1
ATOM 1348 C CA . ASP A 1 196 ? -43.870 -2.421 40.905 1.00 68.94 196 ASP A CA 1
ATOM 1349 C C . ASP A 1 196 ? -44.835 -2.630 42.084 1.00 68.94 196 ASP A C 1
ATOM 1351 O O . ASP A 1 196 ? -44.445 -2.744 43.255 1.00 68.94 196 ASP A O 1
ATOM 1355 N N . ALA A 1 197 ? -46.129 -2.616 41.759 1.00 61.28 197 ALA A N 1
ATOM 1356 C CA . ALA A 1 197 ? -47.212 -2.708 42.720 1.00 61.28 197 ALA A CA 1
ATOM 1357 C C . ALA A 1 197 ? -47.023 -3.849 43.732 1.00 61.28 197 ALA A C 1
ATOM 1359 O O . ALA A 1 197 ? -47.299 -3.626 44.901 1.00 61.28 197 ALA A O 1
ATOM 1360 N N . GLY A 1 198 ? -46.474 -5.012 43.358 1.00 73.38 198 GLY A N 1
ATOM 1361 C CA . GLY A 1 198 ? -46.386 -6.166 44.260 1.00 73.38 198 GLY A CA 1
ATOM 1362 C C . GLY A 1 198 ? -45.615 -5.905 45.563 1.00 73.38 198 GLY A C 1
ATOM 1363 O O . GLY A 1 198 ? -46.032 -6.363 46.627 1.00 73.38 198 GLY A O 1
ATOM 1364 N N . ALA A 1 199 ? -44.521 -5.137 45.519 1.00 74.25 199 ALA A N 1
ATOM 1365 C CA . ALA A 1 199 ? -43.739 -4.813 46.718 1.00 74.25 199 ALA A CA 1
ATOM 1366 C C . ALA A 1 199 ? -44.420 -3.740 47.588 1.00 74.25 199 ALA A C 1
ATOM 1368 O O . ALA A 1 199 ? -44.363 -3.799 48.819 1.00 74.25 199 ALA A O 1
ATOM 1369 N N . ILE A 1 200 ? -45.082 -2.772 46.950 1.00 79.25 200 ILE A N 1
ATOM 1370 C CA . ILE A 1 200 ? -45.771 -1.666 47.626 1.00 79.25 200 ILE A CA 1
ATOM 1371 C C . ILE A 1 200 ? -47.103 -2.145 48.216 1.00 79.25 200 ILE A C 1
ATOM 1373 O O . ILE A 1 200 ? -47.385 -1.850 49.369 1.00 79.25 200 ILE A O 1
ATOM 1377 N N . GLU A 1 201 ? -47.881 -2.946 47.486 1.00 81.38 201 GLU A N 1
ATOM 1378 C CA . GLU A 1 201 ? -49.114 -3.594 47.948 1.00 81.38 201 GLU A CA 1
ATOM 1379 C C . GLU A 1 201 ? -48.841 -4.567 49.099 1.00 81.38 201 GLU A C 1
ATOM 1381 O O . GLU A 1 201 ? -49.593 -4.574 50.070 1.00 81.38 201 GLU A O 1
ATOM 1386 N N . ALA A 1 202 ? -47.743 -5.334 49.059 1.00 81.00 202 ALA A N 1
ATOM 1387 C CA . ALA A 1 202 ? -47.350 -6.187 50.180 1.00 81.00 202 ALA A CA 1
ATOM 1388 C C . ALA A 1 202 ? -47.012 -5.369 51.440 1.00 81.00 202 ALA A C 1
ATOM 1390 O O . ALA A 1 202 ? -47.441 -5.727 52.537 1.00 81.00 202 ALA A O 1
ATOM 1391 N N . ALA A 1 203 ? -46.289 -4.251 51.297 1.00 81.06 203 ALA A N 1
ATOM 1392 C CA . ALA A 1 203 ? -46.019 -3.340 52.410 1.00 81.06 203 ALA A CA 1
ATOM 1393 C C . ALA A 1 203 ? -47.303 -2.660 52.924 1.00 81.06 203 ALA A C 1
ATOM 1395 O O . ALA A 1 203 ? -47.503 -2.565 54.134 1.00 81.06 203 ALA A O 1
ATOM 1396 N N . GLN A 1 204 ? -48.193 -2.244 52.019 1.00 87.12 204 GLN A N 1
ATOM 1397 C CA . GLN A 1 204 ? -49.473 -1.611 52.335 1.00 87.12 204 GLN A CA 1
ATOM 1398 C C . GLN A 1 204 ? -50.395 -2.576 53.094 1.00 87.12 204 GLN A C 1
ATOM 1400 O O . GLN A 1 204 ? -50.877 -2.230 54.164 1.00 87.12 204 GLN A O 1
ATOM 1405 N N . ALA A 1 205 ? -50.543 -3.818 52.625 1.00 86.38 205 ALA A N 1
ATOM 1406 C CA . ALA A 1 205 ? -51.335 -4.848 53.296 1.00 86.38 205 ALA A CA 1
ATOM 1407 C C . ALA A 1 205 ? -50.772 -5.227 54.680 1.00 86.38 205 ALA A C 1
ATOM 1409 O O . ALA A 1 205 ? -51.533 -5.566 55.588 1.00 86.38 205 ALA A O 1
ATOM 1410 N N . LEU A 1 206 ? -49.449 -5.149 54.872 1.00 89.31 206 LEU A N 1
ATOM 1411 C CA . LEU A 1 206 ? -48.811 -5.354 56.176 1.00 89.31 206 LEU A CA 1
ATOM 1412 C C . LEU A 1 206 ? -49.104 -4.172 57.121 1.00 89.31 206 LEU A C 1
ATOM 1414 O O . LEU A 1 206 ? -49.423 -4.394 58.288 1.00 89.31 206 LEU A O 1
ATOM 1418 N N . VAL A 1 207 ? -49.098 -2.933 56.613 1.00 92.31 207 VAL A N 1
ATOM 1419 C CA . VAL A 1 207 ? -49.555 -1.739 57.350 1.00 92.31 207 VAL A CA 1
ATOM 1420 C C . VAL A 1 207 ? -51.041 -1.839 57.710 1.00 92.31 207 VAL A C 1
ATOM 1422 O O . VAL A 1 207 ? -51.380 -1.630 58.870 1.00 92.31 207 VAL A O 1
ATOM 1425 N N . ASP A 1 208 ? -51.912 -2.230 56.778 1.00 93.19 208 ASP A N 1
ATOM 1426 C CA . ASP A 1 208 ? -53.350 -2.401 57.026 1.00 93.19 208 ASP A CA 1
ATOM 1427 C C . ASP A 1 208 ? -53.618 -3.514 58.062 1.00 93.19 208 ASP A C 1
ATOM 1429 O O . ASP A 1 208 ? -54.478 -3.374 58.933 1.00 93.19 208 ASP A O 1
ATOM 1433 N N . THR A 1 209 ? -52.829 -4.596 58.032 1.00 91.94 209 THR A N 1
ATOM 1434 C CA . THR A 1 209 ? -52.881 -5.677 59.034 1.00 91.94 209 THR A CA 1
ATOM 1435 C C . THR A 1 209 ? -52.433 -5.189 60.415 1.00 91.94 209 THR A C 1
ATOM 1437 O O . THR A 1 209 ? -53.082 -5.496 61.414 1.00 91.94 209 THR A O 1
ATOM 1440 N N . LEU A 1 210 ? -51.348 -4.408 60.492 1.00 88.06 210 LEU A N 1
ATOM 1441 C CA . LEU A 1 210 ? -50.889 -3.791 61.742 1.00 88.06 210 LEU A CA 1
ATOM 1442 C C . LEU A 1 210 ? -51.909 -2.788 62.289 1.00 88.06 210 LEU A C 1
ATOM 1444 O O . LEU A 1 210 ? -52.145 -2.769 63.493 1.00 88.06 210 LEU A O 1
ATOM 1448 N N . GLN A 1 211 ? -52.536 -1.995 61.419 1.00 93.00 211 GLN A N 1
ATOM 1449 C CA . GLN A 1 211 ? -53.577 -1.037 61.778 1.00 93.00 211 GLN A CA 1
ATOM 1450 C C . GLN A 1 211 ? -54.784 -1.752 62.402 1.00 93.00 211 GLN A C 1
ATOM 1452 O O . GLN A 1 211 ? -55.173 -1.421 63.519 1.00 93.00 211 GLN A O 1
ATOM 1457 N N . ALA A 1 212 ? -55.303 -2.797 61.749 1.00 89.50 212 ALA A N 1
ATOM 1458 C CA . ALA A 1 212 ? -56.411 -3.596 62.275 1.00 89.50 212 ALA A CA 1
ATOM 1459 C C . ALA A 1 212 ? -56.074 -4.292 63.609 1.00 89.50 212 ALA A C 1
ATOM 1461 O O . ALA A 1 212 ? -56.928 -4.386 64.489 1.00 89.50 212 ALA A O 1
ATOM 1462 N N . LEU A 1 213 ? -54.830 -4.753 63.784 1.00 92.00 213 LEU A N 1
ATOM 1463 C CA . LEU A 1 213 ? -54.372 -5.391 65.023 1.00 92.00 213 LEU A CA 1
ATOM 1464 C C . LEU A 1 213 ? -54.194 -4.375 66.165 1.00 92.00 213 LEU A C 1
ATOM 1466 O O . LEU A 1 213 ? -54.493 -4.691 67.315 1.00 92.00 213 LEU A O 1
ATOM 1470 N N . ILE A 1 214 ? -53.769 -3.144 65.858 1.00 89.25 214 ILE A N 1
ATOM 1471 C CA . ILE A 1 214 ? -53.773 -2.024 66.809 1.00 89.25 214 ILE A CA 1
ATOM 1472 C C . ILE A 1 214 ? -55.208 -1.676 67.213 1.00 89.25 214 ILE A C 1
ATOM 1474 O O . ILE A 1 214 ? -55.472 -1.554 68.406 1.00 89.25 214 ILE A O 1
ATOM 1478 N N . ASP A 1 215 ? -56.130 -1.549 66.255 1.00 89.38 215 ASP A N 1
ATOM 1479 C CA . ASP A 1 215 ? -57.526 -1.193 66.525 1.00 89.38 215 ASP A CA 1
ATOM 1480 C C . ASP A 1 215 ? -58.238 -2.264 67.379 1.00 89.38 215 ASP A C 1
ATOM 1482 O O . ASP A 1 215 ? -58.938 -1.915 68.334 1.00 89.38 215 ASP A O 1
ATOM 1486 N N . ASP A 1 216 ? -57.999 -3.557 67.122 1.00 89.12 216 ASP A N 1
ATOM 1487 C CA . ASP A 1 216 ? -58.518 -4.654 67.954 1.00 89.12 216 ASP A CA 1
ATOM 1488 C C . ASP A 1 216 ? -57.894 -4.665 69.359 1.00 89.12 216 ASP A C 1
ATOM 1490 O O . ASP A 1 216 ? -58.619 -4.719 70.350 1.00 89.12 216 ASP A O 1
ATOM 1494 N N . LEU A 1 217 ? -56.570 -4.505 69.488 1.00 85.75 217 LEU A N 1
ATOM 1495 C CA . LEU A 1 217 ? -55.907 -4.420 70.797 1.00 85.75 217 LEU A CA 1
ATOM 1496 C C . LEU A 1 217 ? -56.398 -3.208 71.614 1.00 85.75 217 LEU A C 1
ATOM 1498 O O . LEU A 1 217 ? -56.526 -3.281 72.837 1.00 85.75 217 LEU A O 1
ATOM 1502 N N . LEU A 1 218 ? -56.711 -2.095 70.947 1.00 88.56 218 LEU A N 1
ATOM 1503 C CA . LEU A 1 218 ? -57.263 -0.889 71.565 1.00 88.56 218 LEU A CA 1
ATOM 1504 C C . LEU A 1 218 ? -58.726 -1.115 71.992 1.00 88.56 218 LEU A C 1
ATOM 1506 O O . LEU A 1 218 ? -59.109 -0.696 73.085 1.00 88.56 218 LEU A O 1
ATOM 1510 N N . ALA A 1 219 ? -59.520 -1.851 71.207 1.00 81.62 219 ALA A N 1
ATOM 1511 C CA . ALA A 1 219 ? -60.860 -2.296 71.592 1.00 81.62 219 ALA A CA 1
ATOM 1512 C C . ALA A 1 219 ? -60.835 -3.287 72.774 1.00 81.62 219 ALA A C 1
ATOM 1514 O O . ALA A 1 219 ? -61.614 -3.129 73.716 1.00 81.62 219 ALA A O 1
ATOM 1515 N N . GLN A 1 220 ? -59.902 -4.247 72.790 1.00 86.12 220 GLN A N 1
ATOM 1516 C CA . GLN A 1 220 ? -59.666 -5.143 73.928 1.00 86.12 220 GLN A CA 1
ATOM 1517 C C . GLN A 1 220 ? -59.291 -4.351 75.190 1.00 86.12 220 GLN A C 1
ATOM 1519 O O . GLN A 1 220 ? -59.861 -4.587 76.254 1.00 86.12 220 GLN A O 1
ATOM 1524 N N . LEU A 1 221 ? -58.396 -3.361 75.080 1.00 81.38 221 LEU A N 1
ATOM 1525 C CA . LEU A 1 221 ? -58.008 -2.497 76.199 1.00 81.38 221 LEU A CA 1
ATOM 1526 C C . LEU A 1 221 ? -59.192 -1.662 76.722 1.00 81.38 221 LEU A C 1
ATOM 1528 O O . LEU A 1 221 ? -59.359 -1.530 77.934 1.00 81.38 221 LEU A O 1
ATOM 1532 N N . GLN A 1 222 ? -60.038 -1.130 75.832 1.00 78.38 222 GLN A N 1
ATOM 1533 C CA . GLN A 1 222 ? -61.272 -0.432 76.213 1.00 78.38 222 GLN A CA 1
ATOM 1534 C C . GLN A 1 222 ? -62.267 -1.368 76.913 1.00 78.38 222 GLN A C 1
ATOM 1536 O O . GLN A 1 222 ? -62.849 -0.983 77.926 1.00 78.38 222 GLN A O 1
ATOM 1541 N N . ALA A 1 223 ? -62.435 -2.597 76.419 1.00 76.56 223 ALA A N 1
ATOM 1542 C CA . ALA A 1 223 ? -63.290 -3.605 77.040 1.00 76.56 223 ALA A CA 1
ATOM 1543 C C . ALA A 1 223 ? -62.768 -4.022 78.425 1.00 76.56 223 ALA A C 1
ATOM 1545 O O . ALA A 1 223 ? -63.556 -4.129 79.362 1.00 76.56 223 ALA A O 1
ATOM 1546 N N . LEU A 1 224 ? -61.450 -4.177 78.590 1.00 76.31 224 LEU A N 1
ATOM 1547 C CA . LEU A 1 224 ? -60.821 -4.464 79.881 1.00 76.31 224 LEU A CA 1
ATOM 1548 C C . LEU A 1 224 ? -60.999 -3.295 80.866 1.00 76.31 224 LEU A C 1
ATOM 1550 O O . LEU A 1 224 ? -61.335 -3.507 82.028 1.00 76.31 224 LEU A O 1
ATOM 1554 N N . LEU A 1 225 ? -60.839 -2.053 80.394 1.00 74.44 225 LEU A N 1
ATOM 1555 C CA . LEU A 1 225 ? -61.021 -0.840 81.197 1.00 74.44 225 LEU A CA 1
ATOM 1556 C C . LEU A 1 225 ? -62.486 -0.600 81.602 1.00 74.44 225 LEU A C 1
ATOM 1558 O O . LEU A 1 225 ? -62.736 -0.065 82.678 1.00 74.44 225 LEU A O 1
ATOM 1562 N N . ALA A 1 226 ? -63.446 -1.008 80.768 1.00 68.19 226 ALA A N 1
ATOM 1563 C CA . ALA A 1 226 ? -64.875 -0.977 81.084 1.00 68.19 226 ALA A CA 1
ATOM 1564 C C . ALA A 1 226 ? -65.330 -2.173 81.947 1.00 68.19 226 ALA A C 1
ATOM 1566 O O . ALA A 1 226 ? -66.290 -2.049 82.705 1.00 68.19 226 ALA A O 1
ATOM 1567 N N . GLY A 1 227 ? -64.656 -3.321 81.825 1.00 63.81 227 GLY A N 1
ATOM 1568 C CA . GLY A 1 227 ? -64.911 -4.538 82.600 1.00 63.81 227 GLY A CA 1
ATOM 1569 C C . GLY A 1 227 ? -64.278 -4.534 83.994 1.00 63.81 227 GLY A C 1
ATOM 1570 O O . GLY A 1 227 ? -64.763 -5.237 84.880 1.00 63.81 227 GLY A O 1
ATOM 1571 N N . LEU A 1 228 ? -63.238 -3.725 84.216 1.00 61.16 228 LEU A N 1
ATOM 1572 C CA . LEU A 1 228 ? -62.708 -3.430 85.546 1.00 61.16 228 LEU A CA 1
ATOM 1573 C C . LEU A 1 228 ? -63.798 -2.741 86.391 1.00 61.16 228 LEU A C 1
ATOM 1575 O O . LEU A 1 228 ? -64.168 -1.604 86.081 1.00 61.16 228 LEU A O 1
ATOM 1579 N N . PRO A 1 229 ? -64.309 -3.369 87.472 1.00 58.19 229 PRO A N 1
ATOM 1580 C CA . PRO A 1 229 ? -65.260 -2.706 88.351 1.00 58.19 229 PRO A CA 1
ATOM 1581 C C . PRO A 1 229 ? -64.570 -1.494 88.974 1.00 58.19 229 PRO A C 1
ATOM 1583 O O . PRO A 1 229 ? -63.555 -1.619 89.664 1.00 58.19 229 PRO A O 1
ATOM 1586 N N . ASN A 1 230 ? -65.115 -0.304 88.717 1.00 57.09 230 ASN A N 1
ATOM 1587 C CA . ASN A 1 230 ? -64.599 0.926 89.304 1.00 57.09 230 ASN A CA 1
ATOM 1588 C C . ASN A 1 230 ? -64.652 0.804 90.839 1.00 57.09 230 ASN A C 1
ATOM 1590 O O . ASN A 1 230 ? -65.499 0.090 91.377 1.00 57.09 230 ASN A O 1
ATOM 1594 N N . LEU A 1 231 ? -63.765 1.491 91.561 1.00 53.72 231 LEU A N 1
ATOM 1595 C CA . LEU A 1 231 ? -63.619 1.304 93.007 1.00 53.72 231 LEU A CA 1
ATOM 1596 C C . LEU A 1 231 ? -64.932 1.570 93.766 1.00 53.72 231 LEU A C 1
ATOM 1598 O O . LEU A 1 231 ? -65.186 0.893 94.756 1.00 53.72 231 LEU A O 1
ATOM 1602 N N . SER A 1 232 ? -65.797 2.465 93.259 1.00 53.97 232 SER A N 1
ATOM 1603 C CA . SER A 1 232 ? -67.186 2.586 93.736 1.00 53.97 232 SER A CA 1
ATOM 1604 C C . SER A 1 232 ? -67.936 1.267 93.588 1.00 53.97 232 SER A C 1
ATOM 1606 O O . SER A 1 232 ? -68.344 0.715 94.589 1.00 53.97 232 SER A O 1
ATOM 1608 N N . THR A 1 233 ? -68.037 0.700 92.383 1.00 62.53 233 THR A N 1
ATOM 1609 C CA . THR A 1 233 ? -68.769 -0.547 92.113 1.00 62.53 233 THR A CA 1
ATOM 1610 C C . THR A 1 233 ? -68.289 -1.715 92.975 1.00 62.53 233 THR A C 1
ATOM 1612 O O . THR A 1 233 ? -69.113 -2.487 93.457 1.00 62.53 233 THR A O 1
ATOM 1615 N N . LEU A 1 234 ? -66.977 -1.831 93.211 1.00 57.94 234 LEU A N 1
ATOM 1616 C CA . LEU A 1 234 ? -66.430 -2.861 94.097 1.00 57.94 234 LEU A CA 1
ATOM 1617 C C . LEU A 1 234 ? -66.803 -2.602 95.569 1.00 57.94 234 LEU A C 1
ATOM 1619 O O . LEU A 1 234 ? -67.142 -3.543 96.281 1.00 57.94 234 LEU A O 1
ATOM 1623 N N . ILE A 1 235 ? -66.788 -1.340 96.017 1.00 59.97 235 ILE A N 1
ATOM 1624 C CA . ILE A 1 235 ? -67.267 -0.930 97.347 1.00 59.97 235 ILE A CA 1
ATOM 1625 C C . ILE A 1 235 ? -68.779 -1.153 97.476 1.00 59.97 235 ILE A C 1
ATOM 1627 O O . ILE A 1 235 ? -69.205 -1.714 98.473 1.00 59.97 235 ILE A O 1
ATOM 1631 N N . ASP A 1 236 ? -69.579 -0.781 96.480 1.00 62.53 236 ASP A N 1
ATOM 1632 C CA . ASP A 1 236 ? -71.037 -0.922 96.447 1.00 62.53 236 ASP A CA 1
ATOM 1633 C C . ASP A 1 236 ? -71.443 -2.407 96.477 1.00 62.53 236 ASP A C 1
ATOM 1635 O O . ASP A 1 236 ? -72.367 -2.786 97.196 1.00 62.53 236 ASP A O 1
ATOM 1639 N N . GLN A 1 237 ? -70.699 -3.277 95.782 1.00 62.72 237 GLN A N 1
ATOM 1640 C CA . GLN A 1 237 ? -70.831 -4.734 95.898 1.00 62.72 237 GLN A CA 1
ATOM 1641 C C . GLN A 1 237 ? -70.443 -5.234 97.295 1.00 62.72 237 GLN A C 1
ATOM 1643 O O . GLN A 1 237 ? -71.199 -6.003 97.886 1.00 62.72 237 GLN A O 1
ATOM 1648 N N . LEU A 1 238 ? -69.317 -4.782 97.862 1.00 58.56 238 LEU A N 1
ATOM 1649 C CA . LEU A 1 238 ? -68.902 -5.162 99.219 1.00 58.56 238 LEU A CA 1
ATOM 1650 C C . LEU A 1 238 ? -69.900 -4.689 100.289 1.00 58.56 238 LEU A C 1
ATOM 1652 O O . LEU A 1 238 ? -70.142 -5.403 101.254 1.00 58.56 238 LEU A O 1
ATOM 1656 N N . VAL A 1 239 ? -70.477 -3.498 100.119 1.00 64.50 239 VAL A N 1
ATOM 1657 C CA . VAL A 1 239 ? -71.438 -2.866 101.034 1.00 64.50 239 VAL A CA 1
ATOM 1658 C C . VAL A 1 239 ? -72.829 -3.477 100.894 1.00 64.50 239 VAL A C 1
ATOM 1660 O O . VAL A 1 239 ? -73.506 -3.617 101.905 1.00 64.50 239 VAL A O 1
ATOM 1663 N N . GLY A 1 240 ? -73.242 -3.914 99.700 1.00 62.28 240 GLY A N 1
ATOM 1664 C CA . GLY A 1 240 ? -74.425 -4.765 99.543 1.00 62.28 240 GLY A CA 1
ATOM 1665 C C . GLY A 1 240 ? -74.236 -6.106 100.256 1.00 62.28 240 GLY A C 1
ATOM 1666 O O . GLY A 1 240 ? -75.011 -6.459 101.139 1.00 62.28 240 GLY A O 1
ATOM 1667 N N . LEU A 1 241 ? -73.129 -6.795 99.962 1.00 58.72 241 LEU A N 1
ATOM 1668 C CA . LEU A 1 241 ? -72.779 -8.086 100.562 1.00 58.72 241 LEU A CA 1
ATOM 1669 C C . LEU A 1 241 ? -72.654 -8.023 102.099 1.00 58.72 241 LEU A C 1
ATOM 1671 O O . LEU A 1 241 ? -73.145 -8.917 102.782 1.00 58.72 241 LEU A O 1
ATOM 1675 N N . LEU A 1 242 ? -72.060 -6.967 102.669 1.00 55.94 242 LEU A N 1
ATOM 1676 C CA . LEU A 1 242 ? -72.012 -6.758 104.127 1.00 55.94 242 LEU A CA 1
ATOM 1677 C C . LEU A 1 242 ? -73.299 -6.153 104.713 1.00 55.94 242 LEU A C 1
ATOM 1679 O O . LEU A 1 242 ? -73.528 -6.297 105.911 1.00 55.94 242 LEU A O 1
ATOM 1683 N N . GLY A 1 243 ? -74.126 -5.482 103.911 1.00 57.81 243 GLY A N 1
ATOM 1684 C CA . GLY A 1 243 ? -75.416 -4.930 104.332 1.00 57.81 243 GLY A CA 1
ATOM 1685 C C . GLY A 1 243 ? -76.478 -6.012 104.525 1.00 57.81 243 GLY A C 1
ATOM 1686 O O . GLY A 1 243 ? -77.251 -5.947 105.479 1.00 57.81 243 GLY A O 1
ATOM 1687 N N . ASP A 1 244 ? -76.450 -7.039 103.673 1.00 53.66 244 ASP A N 1
ATOM 1688 C CA . ASP A 1 244 ? -77.279 -8.242 103.797 1.00 53.66 244 ASP A CA 1
ATOM 1689 C C . ASP A 1 244 ? -76.692 -9.276 104.787 1.00 53.66 244 ASP A C 1
ATOM 1691 O O . ASP A 1 244 ? -77.385 -10.214 105.187 1.00 53.66 244 ASP A O 1
ATOM 1695 N N . ALA A 1 245 ? -75.435 -9.116 105.231 1.00 55.12 245 ALA A N 1
ATOM 1696 C CA . ALA A 1 245 ? -74.811 -9.993 106.224 1.00 55.12 245 ALA A CA 1
ATOM 1697 C C . ALA A 1 245 ? -75.436 -9.771 107.626 1.00 55.12 245 ALA A C 1
ATOM 1699 O O . ALA A 1 245 ? -75.308 -8.676 108.179 1.00 55.12 245 ALA A O 1
ATOM 1700 N N . PRO A 1 246 ? -76.090 -10.775 108.252 1.00 58.06 246 PRO A N 1
ATOM 1701 C CA . PRO A 1 246 ? -76.997 -10.527 109.377 1.00 58.06 246 PRO A CA 1
ATOM 1702 C C . PRO A 1 246 ? -76.308 -10.272 110.736 1.00 58.06 246 PRO A C 1
ATOM 1704 O O . PRO A 1 246 ? -76.387 -11.085 111.654 1.00 58.06 246 PRO A O 1
ATOM 1707 N N . LEU A 1 247 ? -75.658 -9.113 110.897 1.00 59.75 247 LEU A N 1
ATOM 1708 C CA . LEU A 1 247 ? -74.943 -8.712 112.117 1.00 59.75 247 LEU A CA 1
ATOM 1709 C C . LEU A 1 247 ? -75.800 -8.903 113.385 1.00 59.75 247 LEU A C 1
ATOM 1711 O O . LEU A 1 247 ? -76.800 -8.208 113.584 1.00 59.75 247 LEU A O 1
ATOM 1715 N N . LEU A 1 248 ? -75.373 -9.849 114.230 1.00 64.94 248 LEU A N 1
ATOM 1716 C CA . LEU A 1 248 ? -76.033 -10.288 115.460 1.00 64.94 248 LEU A CA 1
ATOM 1717 C C . LEU A 1 248 ? -75.385 -9.626 116.685 1.00 64.94 248 LEU A C 1
ATOM 1719 O O . LEU A 1 248 ? -74.224 -9.895 116.993 1.00 64.94 248 LEU A O 1
ATOM 1723 N N . SER A 1 249 ? -76.138 -8.796 117.410 1.00 64.56 249 SER A N 1
ATOM 1724 C CA . SER A 1 249 ? -75.748 -8.274 118.727 1.00 64.56 249 SER A CA 1
ATOM 1725 C C . SER A 1 249 ? -76.412 -9.070 119.851 1.00 64.56 249 SER A C 1
ATOM 1727 O O . SER A 1 249 ? -77.523 -9.576 119.688 1.00 64.56 249 SER A O 1
ATOM 1729 N N . VAL A 1 250 ? -75.754 -9.149 121.010 1.00 67.62 250 VAL A N 1
ATOM 1730 C CA . VAL A 1 250 ? -76.307 -9.712 122.253 1.00 67.62 250 VAL A CA 1
ATOM 1731 C C . VAL A 1 250 ? -75.863 -8.824 123.416 1.00 67.62 250 VAL A C 1
ATOM 1733 O O . VAL A 1 250 ? -74.705 -8.893 123.820 1.00 67.62 250 VAL A O 1
ATOM 1736 N N . ASP A 1 251 ? -76.760 -7.995 123.956 1.00 66.81 251 ASP A N 1
ATOM 1737 C CA . ASP A 1 251 ? -76.415 -7.069 125.052 1.00 66.81 251 ASP A CA 1
ATOM 1738 C C . ASP A 1 251 ? -76.072 -7.804 126.356 1.00 66.81 251 ASP A C 1
ATOM 1740 O O . ASP A 1 251 ? -75.117 -7.456 127.055 1.00 66.81 251 ASP A O 1
ATOM 1744 N N . ARG A 1 252 ? -76.863 -8.827 126.711 1.00 67.19 252 ARG A N 1
ATOM 1745 C CA . ARG A 1 252 ? -76.636 -9.657 127.901 1.00 67.19 252 ARG A CA 1
ATOM 1746 C C . ARG A 1 252 ? -77.024 -11.108 127.669 1.00 67.19 252 ARG A C 1
ATOM 1748 O O . ARG A 1 252 ? -78.198 -11.430 127.487 1.00 67.19 252 ARG A O 1
ATOM 1755 N N . LEU A 1 253 ? -76.030 -11.983 127.782 1.00 71.38 253 LEU A N 1
ATOM 1756 C CA . LEU A 1 253 ? -76.192 -13.431 127.832 1.00 71.38 253 LEU A CA 1
ATOM 1757 C C . LEU A 1 253 ? -76.160 -13.889 129.300 1.00 71.38 253 LEU A C 1
ATOM 1759 O O . LEU A 1 253 ? -75.160 -13.694 129.989 1.00 71.38 253 LEU A O 1
ATOM 1763 N N . SER A 1 254 ? -77.255 -14.477 129.779 1.00 69.75 254 SER A N 1
ATOM 1764 C CA . SER A 1 254 ? -77.361 -15.075 131.116 1.00 69.75 254 SER A CA 1
ATOM 1765 C C . SER A 1 254 ? -77.338 -16.597 131.021 1.00 69.75 254 SER A C 1
ATOM 1767 O O . SER A 1 254 ? -78.092 -17.181 130.244 1.00 69.75 254 SER A O 1
ATOM 1769 N N . LEU A 1 255 ? -76.458 -17.225 131.806 1.00 70.88 255 LEU A N 1
ATOM 1770 C CA . LEU A 1 255 ? -76.313 -18.674 131.907 1.00 70.88 255 LEU A CA 1
ATOM 1771 C C . LEU A 1 255 ? -76.486 -19.075 133.377 1.00 70.88 255 LEU A C 1
ATOM 1773 O O . LEU A 1 255 ? -75.595 -18.822 134.188 1.00 70.88 255 LEU A O 1
ATOM 1777 N N . ALA A 1 256 ? -77.598 -19.723 133.708 1.00 71.25 256 ALA A N 1
ATOM 1778 C CA . ALA A 1 256 ? -77.773 -20.453 134.955 1.00 71.25 256 ALA A CA 1
ATOM 1779 C C . ALA A 1 256 ? -77.835 -21.960 134.664 1.00 71.25 256 ALA A C 1
ATOM 1781 O O . ALA A 1 256 ? -78.387 -22.405 133.657 1.00 71.25 256 ALA A O 1
ATOM 1782 N N . VAL A 1 257 ? -77.219 -22.751 135.541 1.00 74.56 257 VAL A N 1
ATOM 1783 C CA . VAL A 1 257 ? -77.163 -24.215 135.455 1.00 74.56 257 VAL A CA 1
ATOM 1784 C C . VAL A 1 257 ? -77.404 -24.734 136.865 1.00 74.56 257 VAL A C 1
ATOM 1786 O O . VAL A 1 257 ? -76.477 -24.808 137.672 1.00 74.56 257 VAL A O 1
ATOM 1789 N N . GLU A 1 258 ? -78.660 -25.028 137.184 1.00 76.31 258 GLU A N 1
ATOM 1790 C CA . GLU A 1 258 ? -79.081 -25.379 138.537 1.00 76.31 258 GLU A CA 1
ATOM 1791 C C . GLU A 1 258 ? -79.446 -26.862 138.622 1.00 76.31 258 GLU A C 1
ATOM 1793 O O . GLU A 1 258 ? -80.230 -27.398 137.841 1.00 76.31 258 GLU A O 1
ATOM 1798 N N . SER A 1 259 ? -78.858 -27.546 139.598 1.00 75.06 259 SER A N 1
ATOM 1799 C CA . SER A 1 259 ? -79.217 -28.913 139.951 1.00 75.06 259 SER A CA 1
ATOM 1800 C C . SER A 1 259 ? -79.436 -28.984 141.451 1.00 75.06 259 SER A C 1
ATOM 1802 O O . SER A 1 259 ? -78.532 -28.674 142.226 1.00 75.06 259 SER A O 1
ATOM 1804 N N . ALA A 1 260 ? -80.617 -29.426 141.861 1.00 71.94 260 ALA A N 1
ATOM 1805 C CA . ALA A 1 260 ? -80.967 -29.696 143.249 1.00 71.94 260 ALA A CA 1
ATOM 1806 C C . ALA A 1 260 ? -81.464 -31.140 143.381 1.00 71.94 260 ALA A C 1
ATOM 1808 O O . ALA A 1 260 ? -81.970 -31.732 142.424 1.00 71.94 260 ALA A O 1
ATOM 1809 N N . ALA A 1 261 ? -81.270 -31.731 144.550 1.00 75.88 261 ALA A N 1
ATOM 1810 C CA . ALA A 1 261 ? -81.682 -33.090 144.864 1.00 75.88 261 ALA A CA 1
ATOM 1811 C C . ALA A 1 261 ? -82.158 -33.108 146.320 1.00 75.88 261 ALA A C 1
ATOM 1813 O O . ALA A 1 261 ? -81.513 -32.505 147.179 1.00 75.88 261 ALA A O 1
ATOM 1814 N N . ASP A 1 262 ? -83.291 -33.754 146.590 1.00 77.62 262 ASP A N 1
ATOM 1815 C CA . ASP A 1 262 ? -83.885 -33.846 147.926 1.00 77.62 262 ASP A CA 1
ATOM 1816 C C . ASP A 1 262 ? -84.359 -35.279 148.242 1.00 77.62 262 ASP A C 1
ATOM 1818 O O . ASP A 1 262 ? -84.064 -36.227 147.514 1.00 77.62 262 ASP A O 1
ATOM 1822 N N . SER A 1 263 ? -85.077 -35.479 149.352 1.00 71.12 263 SER A N 1
ATOM 1823 C CA . SER A 1 263 ? -85.585 -36.802 149.752 1.00 71.12 263 SER A CA 1
ATOM 1824 C C . SER A 1 263 ? -86.728 -37.344 148.878 1.00 71.12 263 SER A C 1
ATOM 1826 O O . SER A 1 263 ? -87.247 -38.419 149.178 1.00 71.12 263 SER A O 1
ATOM 1828 N N . VAL A 1 264 ? -87.161 -36.608 147.852 1.00 75.88 264 VAL A N 1
ATOM 1829 C CA . VAL A 1 264 ? -88.315 -36.916 146.998 1.00 75.88 264 VAL A CA 1
ATOM 1830 C C . VAL A 1 264 ? -87.906 -37.051 145.534 1.00 75.88 264 VAL A C 1
ATOM 1832 O O . VAL A 1 264 ? -88.335 -38.004 144.894 1.00 75.88 264 VAL A O 1
ATOM 1835 N N . LYS A 1 265 ? -87.090 -36.141 144.988 1.00 75.62 265 LYS A N 1
ATOM 1836 C CA . LYS A 1 265 ? -86.628 -36.198 143.590 1.00 75.62 265 LYS A CA 1
ATOM 1837 C C . LYS A 1 265 ? -85.342 -35.403 143.338 1.00 75.62 265 LYS A C 1
ATOM 1839 O O . LYS A 1 265 ? -84.873 -34.630 144.169 1.00 75.62 265 LYS A O 1
ATOM 1844 N N . GLY A 1 266 ? -84.792 -35.580 142.142 1.00 78.25 266 GLY A N 1
ATOM 1845 C CA . GLY A 1 266 ? -83.887 -34.614 141.532 1.00 78.25 266 GLY A CA 1
ATOM 1846 C C . GLY A 1 266 ? -84.666 -33.551 140.752 1.00 78.25 266 GLY A C 1
ATOM 1847 O O . GLY A 1 266 ? -85.735 -33.818 140.202 1.00 78.25 266 GLY A O 1
ATOM 1848 N N . THR A 1 267 ? -84.099 -32.356 140.642 1.00 76.44 267 THR A N 1
ATOM 1849 C CA . THR A 1 267 ? -84.492 -31.324 139.674 1.00 76.44 267 THR A CA 1
ATOM 1850 C C . THR A 1 267 ? -83.236 -30.758 139.023 1.00 76.44 267 THR A C 1
ATOM 1852 O O . THR A 1 267 ? -82.316 -30.343 139.724 1.00 76.44 267 THR A O 1
ATOM 1855 N N . ALA A 1 268 ? -83.185 -30.757 137.693 1.00 77.12 268 ALA A N 1
ATOM 1856 C CA . ALA A 1 268 ? -82.103 -30.176 136.905 1.00 77.12 268 ALA A CA 1
ATOM 1857 C C . ALA A 1 268 ? -82.703 -29.211 135.885 1.00 77.12 268 ALA A C 1
ATOM 1859 O O . ALA A 1 268 ? -83.552 -29.632 135.098 1.00 77.12 268 ALA A O 1
ATOM 1860 N N . ASP A 1 269 ? -82.241 -27.965 135.879 1.00 76.19 269 ASP A N 1
ATOM 1861 C CA . ASP A 1 269 ? -82.650 -26.948 134.914 1.00 76.19 269 ASP A CA 1
ATOM 1862 C C . ASP A 1 269 ? -81.445 -26.161 134.373 1.00 76.19 269 ASP A C 1
ATOM 1864 O O . ASP A 1 269 ? -80.398 -26.042 135.016 1.00 76.19 269 ASP A O 1
ATOM 1868 N N . VAL A 1 270 ? -81.581 -25.651 133.152 1.00 71.31 270 VAL A N 1
ATOM 1869 C CA . VAL A 1 270 ? -80.584 -24.819 132.469 1.00 71.31 270 VAL A CA 1
ATOM 1870 C C . VAL A 1 270 ? -81.301 -23.598 131.910 1.00 71.31 270 VAL A C 1
ATOM 1872 O O . VAL A 1 270 ? -81.622 -23.528 130.720 1.00 71.31 270 VAL A O 1
ATOM 1875 N N . GLU A 1 271 ? -81.544 -22.618 132.780 1.00 72.62 271 GLU A N 1
ATOM 1876 C CA . GLU A 1 271 ? -82.021 -21.306 132.357 1.00 72.62 271 GLU A CA 1
ATOM 1877 C C . GLU A 1 271 ? -80.871 -20.549 131.672 1.00 72.62 271 GLU A C 1
ATOM 1879 O O . GLU A 1 271 ? -80.084 -19.826 132.283 1.00 72.62 271 GLU A O 1
ATOM 1884 N N . CYS A 1 272 ? -80.762 -20.743 130.359 1.00 68.44 272 CYS A N 1
ATOM 1885 C CA . CYS A 1 272 ? -79.944 -19.905 129.496 1.00 68.44 272 CYS A CA 1
ATOM 1886 C C . CYS A 1 272 ? -80.841 -19.005 128.647 1.00 68.44 272 CYS A C 1
ATOM 1888 O O . CYS A 1 272 ? -81.491 -19.470 127.702 1.00 68.44 272 CYS A O 1
ATOM 1890 N N . GLY A 1 273 ? -80.826 -17.714 128.975 1.00 70.06 273 GLY A N 1
ATOM 1891 C CA . GLY A 1 273 ? -81.539 -16.660 128.266 1.00 70.06 273 GLY A CA 1
ATOM 1892 C C . GLY A 1 273 ? -80.580 -15.604 127.725 1.00 70.06 273 GLY A C 1
ATOM 1893 O O . GLY A 1 273 ? -79.683 -15.140 128.431 1.00 70.06 273 GLY A O 1
ATOM 1894 N N . ALA A 1 274 ? -80.787 -15.189 126.481 1.00 68.88 274 ALA A N 1
ATOM 1895 C CA . ALA A 1 274 ? -80.156 -14.016 125.896 1.00 68.88 274 ALA A CA 1
ATOM 1896 C C . ALA A 1 274 ? -81.163 -12.864 125.833 1.00 68.88 274 ALA A C 1
ATOM 1898 O O . ALA A 1 274 ? -82.298 -13.040 125.390 1.00 68.88 274 ALA A O 1
ATOM 1899 N N . THR A 1 275 ? -80.736 -11.686 126.279 1.00 67.81 275 THR A N 1
ATOM 1900 C CA . THR A 1 275 ? -81.536 -10.458 126.371 1.00 67.81 275 THR A CA 1
ATOM 1901 C C . THR A 1 275 ? -80.864 -9.345 125.571 1.00 67.81 275 THR A C 1
ATOM 1903 O O . THR A 1 275 ? -79.634 -9.277 125.520 1.00 67.81 275 THR A O 1
ATOM 1906 N N . GLY A 1 276 ? -81.662 -8.498 124.913 1.00 66.69 276 GLY A N 1
ATOM 1907 C CA . GLY A 1 276 ? -81.134 -7.504 123.970 1.00 66.69 276 GLY A CA 1
ATOM 1908 C C . GLY A 1 276 ? -80.447 -8.156 122.766 1.00 66.69 276 GLY A C 1
ATOM 1909 O O . GLY A 1 276 ? -79.374 -7.726 122.351 1.00 66.69 276 GLY A O 1
ATOM 1910 N N . VAL A 1 277 ? -81.028 -9.241 122.240 1.00 68.44 277 VAL A N 1
ATOM 1911 C CA . VAL A 1 277 ? -80.545 -9.858 121.000 1.00 68.44 277 VAL A CA 1
ATOM 1912 C C . VAL A 1 277 ? -81.130 -9.110 119.810 1.00 68.44 277 VAL A C 1
ATOM 1914 O O . VAL A 1 277 ? -82.353 -8.972 119.725 1.00 68.44 277 VAL A O 1
ATOM 1917 N N . SER A 1 278 ? -80.292 -8.662 118.876 1.00 65.56 278 SER A N 1
ATOM 1918 C CA . SER A 1 278 ? -80.762 -8.056 117.626 1.00 65.56 278 SER A CA 1
ATOM 1919 C C . SER A 1 278 ? -80.024 -8.594 116.407 1.00 65.56 278 SER A C 1
ATOM 1921 O O . SER A 1 278 ? -78.844 -8.914 116.497 1.00 65.56 278 SER A O 1
ATOM 1923 N N . VAL A 1 279 ? -80.718 -8.684 115.272 1.00 67.31 279 VAL A N 1
ATOM 1924 C CA . VAL A 1 279 ? -80.127 -8.965 113.953 1.00 67.31 279 VAL A CA 1
ATOM 1925 C C . VAL A 1 279 ? -80.523 -7.835 113.017 1.00 67.31 279 VAL A C 1
ATOM 1927 O O . VAL A 1 279 ? -81.710 -7.525 112.912 1.00 67.31 279 VAL A O 1
ATOM 1930 N N . LEU A 1 280 ? -79.545 -7.194 112.366 1.00 62.00 280 LEU A N 1
ATOM 1931 C CA . LEU A 1 280 ? -79.775 -6.033 111.484 1.00 62.00 280 LEU A CA 1
ATOM 1932 C C . LEU A 1 280 ? -80.632 -4.931 112.158 1.00 62.00 280 LEU A C 1
ATOM 1934 O O . LEU A 1 280 ? -81.488 -4.303 111.537 1.00 62.00 280 LEU A O 1
ATOM 1938 N N . GLY A 1 281 ? -80.442 -4.733 113.468 1.00 62.19 281 GLY A N 1
ATOM 1939 C CA . GLY A 1 281 ? -81.193 -3.773 114.286 1.00 62.19 281 GLY A CA 1
ATOM 1940 C C . GLY A 1 281 ? -82.616 -4.196 114.683 1.00 62.19 281 GLY A C 1
ATOM 1941 O O . GLY A 1 281 ? -83.254 -3.491 115.464 1.00 62.19 281 GLY A O 1
ATOM 1942 N N . GLN A 1 282 ? -83.126 -5.340 114.214 1.00 62.16 282 GLN A N 1
ATOM 1943 C CA . GLN A 1 282 ? -84.410 -5.883 114.666 1.00 62.16 282 GLN A CA 1
ATOM 1944 C C . GLN A 1 282 ? -84.222 -6.699 115.948 1.00 62.16 282 GLN A C 1
ATOM 1946 O O . GLN A 1 282 ? -83.464 -7.668 115.969 1.00 62.16 282 GLN A O 1
ATOM 1951 N N . SER A 1 283 ? -84.916 -6.314 117.023 1.00 67.56 283 SER A N 1
ATOM 1952 C CA . SER A 1 283 ? -84.869 -7.031 118.303 1.00 67.56 283 SER A CA 1
ATOM 1953 C C . SER A 1 283 ? -85.620 -8.362 118.222 1.00 67.56 283 SER A C 1
ATOM 1955 O O . SER A 1 283 ? -86.807 -8.395 117.898 1.00 67.56 283 SER A O 1
ATOM 1957 N N . LEU A 1 284 ? -84.933 -9.453 118.561 1.00 66.44 284 LEU A N 1
ATOM 1958 C CA . LEU A 1 284 ? -85.471 -10.819 118.588 1.00 66.44 284 LEU A CA 1
ATOM 1959 C C . LEU A 1 284 ? -86.065 -11.201 119.958 1.00 66.44 284 LEU A C 1
ATOM 1961 O O . LEU A 1 284 ? -86.473 -12.344 120.163 1.00 66.44 284 LEU A O 1
ATOM 1965 N N . GLY A 1 285 ? -86.133 -10.252 120.897 1.00 68.81 285 GLY A N 1
ATOM 1966 C CA . GLY A 1 285 ? -86.667 -10.467 122.241 1.00 68.81 285 GLY A CA 1
ATOM 1967 C C . GLY A 1 285 ? -85.739 -11.301 123.130 1.00 68.81 285 GLY A C 1
ATOM 1968 O O . GLY A 1 285 ? -84.519 -11.133 123.111 1.00 68.81 285 GLY A O 1
ATOM 1969 N N . THR A 1 286 ? -86.332 -12.168 123.953 1.00 68.06 286 THR A N 1
ATOM 1970 C CA . THR A 1 286 ? -85.614 -13.101 124.830 1.00 68.06 286 THR A CA 1
ATOM 1971 C C . THR A 1 286 ? -85.489 -14.468 124.163 1.00 68.06 286 THR A C 1
ATOM 1973 O O . THR A 1 286 ? -86.498 -15.148 123.972 1.00 68.06 286 THR A O 1
ATOM 1976 N N . LEU A 1 287 ? -84.267 -14.886 123.829 1.00 72.38 287 LEU A N 1
ATOM 1977 C CA . LEU A 1 287 ? -84.001 -16.177 123.181 1.00 72.38 287 LEU A CA 1
ATOM 1978 C C . LEU A 1 287 ? -83.403 -17.184 124.164 1.00 72.38 287 LEU A C 1
ATOM 1980 O O . LEU A 1 287 ? -82.532 -16.835 124.958 1.00 72.38 287 LEU A O 1
ATOM 1984 N N . THR A 1 288 ? -83.820 -18.446 124.065 1.00 73.81 288 THR A N 1
ATOM 1985 C CA . THR A 1 288 ? -83.157 -19.555 124.773 1.00 73.81 288 THR A CA 1
ATOM 1986 C C . THR A 1 288 ? -81.831 -19.928 124.101 1.00 73.81 288 THR A C 1
ATOM 1988 O O . THR A 1 288 ? -81.679 -19.739 122.892 1.00 73.81 288 THR A O 1
ATOM 1991 N N . CYS A 1 289 ? -80.888 -20.525 124.843 1.00 69.44 289 CYS A N 1
ATOM 1992 C CA . CYS A 1 289 ? -79.599 -20.998 124.301 1.00 69.44 289 CYS A CA 1
ATOM 1993 C C . CYS A 1 289 ? -79.716 -21.789 122.980 1.00 69.44 289 CYS A C 1
ATOM 1995 O O . CYS A 1 289 ? -78.953 -21.542 122.049 1.00 69.44 289 CYS A O 1
ATOM 1997 N N . GLY A 1 290 ? -80.684 -22.708 122.867 1.00 69.56 290 GLY A N 1
ATOM 1998 C CA . GLY A 1 290 ? -80.878 -23.510 121.652 1.00 69.56 290 GLY A CA 1
ATOM 1999 C C . GLY A 1 290 ? -81.344 -22.682 120.449 1.00 69.56 290 GLY A C 1
ATOM 2000 O O . GLY A 1 290 ? -80.854 -22.869 119.340 1.00 69.56 290 GLY A O 1
ATOM 2001 N N . GLN A 1 291 ? -82.239 -21.713 120.666 1.00 73.88 291 GLN A N 1
ATOM 2002 C CA . GLN A 1 291 ? -82.664 -20.783 119.614 1.00 73.88 291 GLN A CA 1
ATOM 2003 C C . GLN A 1 291 ? -81.532 -19.825 119.222 1.00 73.88 291 GLN A C 1
ATOM 2005 O O . GLN A 1 291 ? -81.382 -19.511 118.044 1.00 73.88 291 GLN A O 1
ATOM 2010 N N . LEU A 1 292 ? -80.718 -19.391 120.189 1.00 74.19 292 LEU A N 1
ATOM 2011 C CA . LEU A 1 292 ? -79.555 -18.545 119.945 1.00 74.19 292 LEU A CA 1
ATOM 2012 C C . LEU A 1 292 ? -78.470 -19.288 119.147 1.00 74.19 292 LEU A C 1
ATOM 2014 O O . LEU A 1 292 ? -77.966 -18.730 118.178 1.00 74.19 292 LEU A O 1
ATOM 2018 N N . SER A 1 293 ? -78.158 -20.546 119.491 1.00 73.38 293 SER A N 1
ATOM 2019 C CA . SER A 1 293 ? -77.235 -21.388 118.710 1.00 73.38 293 SER A CA 1
ATOM 2020 C C . SER A 1 293 ? -77.707 -21.519 117.266 1.00 73.38 293 SER A C 1
ATOM 2022 O O . SER A 1 293 ? -76.935 -21.250 116.355 1.00 73.38 293 SER A O 1
ATOM 2024 N N . ASN A 1 294 ? -78.990 -21.830 117.049 1.00 74.31 294 ASN A N 1
ATOM 2025 C CA . ASN A 1 294 ? -79.545 -21.921 115.699 1.00 74.31 294 ASN A CA 1
ATOM 2026 C C . ASN A 1 294 ? -79.425 -20.586 114.935 1.00 74.31 294 ASN A C 1
ATOM 2028 O O . ASN A 1 294 ? -79.186 -20.600 113.734 1.00 74.31 294 ASN A O 1
ATOM 2032 N N . LYS A 1 295 ? -79.535 -19.430 115.610 1.00 75.31 295 LYS A N 1
ATOM 2033 C CA . LYS A 1 295 ? -79.314 -18.115 114.981 1.00 75.31 295 LYS A CA 1
ATOM 2034 C C . LYS A 1 295 ? -77.844 -17.817 114.678 1.00 75.31 295 LYS A C 1
ATOM 2036 O O . LYS A 1 295 ? -77.580 -17.175 113.667 1.00 75.31 295 LYS A O 1
ATOM 2041 N N . PHE A 1 296 ? -76.895 -18.318 115.470 1.00 72.44 296 PHE A N 1
ATOM 2042 C CA . PHE A 1 296 ? -75.475 -18.300 115.101 1.00 72.44 296 PHE A CA 1
ATOM 2043 C C . PHE A 1 296 ? -75.169 -19.234 113.916 1.00 72.44 296 PHE A C 1
ATOM 2045 O O . PHE A 1 296 ? -74.376 -18.865 113.050 1.00 72.44 296 PHE A O 1
ATOM 2052 N N . ASP A 1 297 ? -75.816 -20.399 113.831 1.00 70.62 297 ASP A N 1
ATOM 2053 C CA . ASP A 1 297 ? -75.667 -21.333 112.706 1.00 70.62 297 ASP A CA 1
ATOM 2054 C C . ASP A 1 297 ? -76.268 -20.749 111.408 1.00 70.62 297 ASP A C 1
ATOM 2056 O O . ASP A 1 297 ? -75.613 -20.754 110.365 1.00 70.62 297 ASP A O 1
ATOM 2060 N N . GLU A 1 298 ? -77.471 -20.158 111.472 1.00 71.88 298 GLU A N 1
ATOM 2061 C CA . GLU A 1 298 ? -78.094 -19.415 110.361 1.00 71.88 298 GLU A CA 1
ATOM 2062 C C . GLU A 1 298 ? -77.226 -18.230 109.899 1.00 71.88 298 GLU A C 1
ATOM 2064 O O . GLU A 1 298 ? -77.014 -18.055 108.699 1.00 71.88 298 GLU A O 1
ATOM 2069 N N . LEU A 1 299 ? -76.684 -17.444 110.838 1.00 70.69 299 LEU A N 1
ATOM 2070 C CA . LEU A 1 299 ? -75.752 -16.347 110.553 1.00 70.69 299 LEU A CA 1
ATOM 2071 C C . LEU A 1 299 ? -74.484 -16.845 109.850 1.00 70.69 299 LEU A C 1
ATOM 2073 O O . LEU A 1 299 ? -74.043 -16.252 108.867 1.00 70.69 299 LEU A O 1
ATOM 2077 N N . THR A 1 300 ? -73.915 -17.948 110.336 1.00 68.75 300 THR A N 1
ATOM 2078 C CA . THR A 1 300 ? -72.723 -18.568 109.748 1.00 68.75 300 THR A CA 1
ATOM 2079 C C . THR A 1 300 ? -73.003 -19.022 108.314 1.00 68.75 300 THR A C 1
ATOM 2081 O O . THR A 1 300 ? -72.199 -18.752 107.425 1.00 68.75 300 THR A O 1
ATOM 2084 N N . GLY A 1 301 ? -74.170 -19.625 108.060 1.00 68.38 301 GLY A N 1
ATOM 2085 C CA . GLY A 1 301 ? -74.633 -19.957 106.710 1.00 68.38 301 GLY A CA 1
ATOM 2086 C C . GLY A 1 301 ? -74.765 -18.725 105.809 1.00 68.38 301 GLY A C 1
ATOM 2087 O O . GLY A 1 301 ? -74.181 -18.697 104.728 1.00 68.38 301 GLY A O 1
ATOM 2088 N N . GLY A 1 302 ? -75.451 -17.679 106.282 1.00 68.56 302 GLY A N 1
ATOM 2089 C CA . GLY A 1 302 ? -75.643 -16.430 105.540 1.00 68.56 302 GLY A CA 1
ATOM 2090 C C . GLY A 1 302 ? -74.328 -15.735 105.174 1.00 68.56 302 GLY A C 1
ATOM 2091 O O . GLY A 1 302 ? -74.127 -15.384 104.015 1.00 68.56 302 GLY A O 1
ATOM 2092 N N . ILE A 1 303 ? -73.390 -15.608 106.121 1.00 65.88 303 ILE A N 1
ATOM 2093 C CA . ILE A 1 303 ? -72.052 -15.053 105.849 1.00 65.88 303 ILE A CA 1
ATOM 2094 C C . ILE A 1 303 ? -71.287 -15.935 104.851 1.00 65.88 303 ILE A C 1
ATOM 2096 O O . ILE A 1 303 ? -70.626 -15.410 103.960 1.00 65.88 303 ILE A O 1
ATOM 2100 N N . MET A 1 304 ? -71.388 -17.263 104.948 1.00 65.94 304 MET A N 1
ATOM 2101 C CA . MET A 1 304 ? -70.739 -18.169 103.995 1.00 65.94 304 MET A CA 1
ATOM 2102 C C . MET A 1 304 ? -71.330 -18.081 102.582 1.00 65.94 304 MET A C 1
ATOM 2104 O O . MET A 1 304 ? -70.583 -18.231 101.619 1.00 65.94 304 MET A O 1
ATOM 2108 N N . ASP A 1 305 ? -72.632 -17.835 102.428 1.00 65.12 305 ASP A N 1
ATOM 2109 C CA . ASP A 1 305 ? -73.261 -17.625 101.117 1.00 65.12 305 ASP A CA 1
ATOM 2110 C C . ASP A 1 305 ? -72.945 -16.238 100.537 1.00 65.12 305 ASP A C 1
ATOM 2112 O O . ASP A 1 305 ? -72.606 -16.136 99.358 1.00 65.12 305 ASP A O 1
ATOM 2116 N N . VAL A 1 306 ? -72.912 -15.199 101.377 1.00 63.22 306 VAL A N 1
ATOM 2117 C CA . VAL A 1 306 ? -72.383 -13.868 101.031 1.00 63.22 306 VAL A CA 1
ATOM 2118 C C . VAL A 1 306 ? -70.932 -13.961 100.544 1.00 63.22 306 VAL A C 1
ATOM 2120 O O . VAL A 1 306 ? -70.601 -13.427 99.487 1.00 63.22 306 VAL A O 1
ATOM 2123 N N . LEU A 1 307 ? -70.059 -14.684 101.256 1.00 62.69 307 LEU A N 1
ATOM 2124 C CA . LEU A 1 307 ? -68.643 -14.813 100.894 1.00 62.69 307 LEU A CA 1
ATOM 2125 C C . LEU A 1 307 ? -68.410 -15.588 99.585 1.00 62.69 307 LEU A C 1
ATOM 2127 O O . LEU A 1 307 ? -67.438 -15.304 98.887 1.00 62.69 307 LEU A O 1
ATOM 2131 N N . LYS A 1 308 ? -69.303 -16.518 99.211 1.00 63.00 308 LYS A N 1
ATOM 2132 C CA . LYS A 1 308 ? -69.302 -17.164 97.879 1.00 63.00 308 LYS A CA 1
ATOM 2133 C C . LYS A 1 308 ? -69.699 -16.200 96.753 1.00 63.00 308 LYS A C 1
ATOM 2135 O O . LYS A 1 308 ? -69.425 -16.495 95.594 1.00 63.00 308 LYS A O 1
ATOM 2140 N N . GLY A 1 309 ? -70.358 -15.087 97.082 1.00 54.56 309 GLY A N 1
ATOM 2141 C CA . GLY A 1 309 ? -70.781 -14.051 96.138 1.00 54.56 309 GLY A CA 1
ATOM 2142 C C . GLY A 1 309 ? -69.682 -13.063 95.735 1.00 54.56 309 GLY A C 1
ATOM 2143 O O . GLY A 1 309 ? -69.853 -12.354 94.743 1.00 54.56 309 GLY A O 1
ATOM 2144 N N . LEU A 1 310 ? -68.549 -13.008 96.450 1.00 54.41 310 LEU A N 1
ATOM 2145 C CA . LEU A 1 310 ? -67.398 -12.218 96.004 1.00 54.41 310 LEU A CA 1
ATOM 2146 C C . LEU A 1 310 ? -66.681 -12.929 94.836 1.00 54.41 310 LEU A C 1
ATOM 2148 O O . LEU A 1 310 ? -66.510 -14.149 94.885 1.00 54.41 310 LEU A O 1
ATOM 2152 N N . PRO A 1 311 ? -66.164 -12.194 93.831 1.00 50.69 311 PRO A N 1
ATOM 2153 C CA . PRO A 1 311 ? -65.417 -12.759 92.703 1.00 50.69 311 PRO A CA 1
ATOM 2154 C C . PRO A 1 311 ? -63.976 -13.164 93.091 1.00 50.69 311 PRO A C 1
ATOM 2156 O O . PRO A 1 311 ? -62.997 -12.709 92.501 1.00 50.69 311 PRO A O 1
ATOM 2159 N N . VAL A 1 312 ? -63.827 -14.024 94.104 1.00 52.44 312 VAL A N 1
ATOM 2160 C CA . VAL A 1 312 ? -62.534 -14.552 94.570 1.00 52.44 312 VAL A CA 1
ATOM 2161 C C . VAL A 1 312 ? -62.208 -15.845 93.821 1.00 52.44 312 VAL A C 1
ATOM 2163 O O . VAL A 1 312 ? -62.529 -16.955 94.260 1.00 52.44 312 VAL A O 1
ATOM 2166 N N . VAL A 1 313 ? -61.566 -15.697 92.662 1.00 41.84 313 VAL A N 1
ATOM 2167 C CA . VAL A 1 313 ? -61.105 -16.822 91.837 1.00 41.84 313 VAL A CA 1
ATOM 2168 C C . VAL A 1 313 ? -60.105 -17.667 92.642 1.00 41.84 313 VAL A C 1
ATOM 2170 O O . VAL A 1 313 ? -59.083 -17.160 93.095 1.00 41.84 313 VAL A O 1
ATOM 2173 N N . GLY A 1 314 ? -60.419 -18.951 92.854 1.00 51.66 314 GLY A N 1
ATOM 2174 C CA . GLY A 1 314 ? -59.584 -19.891 93.624 1.00 51.66 314 GLY A CA 1
ATOM 2175 C C . GLY A 1 314 ? -60.257 -20.541 94.843 1.00 51.66 314 GLY A C 1
ATOM 2176 O O . GLY A 1 314 ? -59.687 -21.457 95.428 1.00 51.66 314 GLY A O 1
ATOM 2177 N N . GLY A 1 315 ? -61.472 -20.128 95.228 1.00 53.38 315 GLY A N 1
ATOM 2178 C CA . GLY A 1 315 ? -62.316 -20.880 96.176 1.00 53.38 315 GLY A CA 1
ATOM 2179 C C . GLY A 1 315 ? -61.872 -20.881 97.649 1.00 53.38 315 GLY A C 1
ATOM 2180 O O . GLY A 1 315 ? -62.443 -21.615 98.455 1.00 53.38 315 GLY A O 1
ATOM 2181 N N . ALA A 1 316 ? -60.894 -20.053 98.027 1.00 52.59 316 ALA A N 1
ATOM 2182 C CA . ALA A 1 316 ? -60.365 -19.935 99.389 1.00 52.59 316 ALA A CA 1
ATOM 2183 C C . ALA A 1 316 ? -61.288 -19.141 100.347 1.00 52.59 316 ALA A C 1
ATOM 2185 O O . ALA A 1 316 ? -60.858 -18.193 101.005 1.00 52.59 316 ALA A O 1
ATOM 2186 N N . VAL A 1 317 ? -62.568 -19.519 100.428 1.00 57.47 317 VAL A N 1
ATOM 2187 C CA . VAL A 1 317 ? -63.539 -18.921 101.361 1.00 57.47 317 VAL A CA 1
ATOM 2188 C C . VAL A 1 317 ? -63.250 -19.411 102.793 1.00 57.47 317 VAL A C 1
ATOM 2190 O O . VAL A 1 317 ? -63.220 -20.626 103.014 1.00 57.47 317 VAL A O 1
ATOM 2193 N N . PRO A 1 318 ? -63.049 -18.521 103.786 1.00 59.91 318 PRO A N 1
ATOM 2194 C CA . PRO A 1 318 ? -62.775 -18.930 105.162 1.00 59.91 318 PRO A CA 1
ATOM 2195 C C . PRO A 1 318 ? -64.013 -19.575 105.791 1.00 59.91 318 PRO A C 1
ATOM 2197 O O . PRO A 1 318 ? -64.983 -18.895 106.112 1.00 59.91 318 PRO A O 1
ATOM 2200 N N . ASN A 1 319 ? -63.969 -20.894 105.990 1.00 61.72 319 ASN A N 1
ATOM 2201 C CA . ASN A 1 319 ? -65.064 -21.655 106.590 1.00 61.72 319 ASN A CA 1
ATOM 2202 C C . ASN A 1 319 ? -65.210 -21.346 108.089 1.00 61.72 319 ASN A C 1
ATOM 2204 O O . ASN A 1 319 ? -64.569 -21.986 108.924 1.00 61.72 319 ASN A O 1
ATOM 2208 N N . ILE A 1 320 ? -66.042 -20.356 108.414 1.00 66.06 320 ILE A N 1
ATOM 2209 C CA . ILE A 1 320 ? -66.413 -20.009 109.789 1.00 66.06 320 ILE A CA 1
ATOM 2210 C C . ILE A 1 320 ? -67.165 -21.193 110.407 1.00 66.06 320 ILE A C 1
ATOM 2212 O O . ILE A 1 320 ? -68.072 -21.755 109.795 1.00 66.06 320 ILE A O 1
ATOM 2216 N N . THR A 1 321 ? -66.806 -21.571 111.633 1.00 65.38 321 THR A N 1
ATOM 2217 C CA . THR A 1 321 ? -67.518 -22.607 112.389 1.00 65.38 321 THR A CA 1
ATOM 2218 C C . THR A 1 321 ? -67.911 -22.088 113.763 1.00 65.38 321 THR A C 1
ATOM 2220 O O . THR A 1 321 ? -67.061 -21.624 114.520 1.00 65.38 321 THR A O 1
ATOM 2223 N N . VAL A 1 322 ? -69.198 -22.195 114.093 1.00 69.81 322 VAL A N 1
ATOM 2224 C CA . VAL A 1 322 ? -69.724 -21.992 115.446 1.00 69.81 322 VAL A CA 1
ATOM 2225 C C . VAL A 1 322 ? -70.288 -23.323 115.934 1.00 69.81 322 VAL A C 1
ATOM 2227 O O . VAL A 1 322 ? -70.912 -24.054 115.166 1.00 69.81 322 VAL A O 1
ATOM 2230 N N . LYS A 1 323 ? -70.021 -23.686 117.191 1.00 71.75 323 LYS A N 1
ATOM 2231 C CA . LYS A 1 323 ? -70.561 -24.892 117.836 1.00 71.75 323 LYS A CA 1
ATOM 2232 C C . LYS A 1 323 ? -70.726 -24.640 119.326 1.00 71.75 323 LYS A C 1
ATOM 2234 O O . LYS A 1 323 ? -69.752 -24.304 119.990 1.00 71.75 323 LYS A O 1
ATOM 2239 N N . GLY A 1 324 ? -71.910 -24.863 119.893 1.00 71.50 324 GLY A N 1
ATOM 2240 C CA . GLY A 1 324 ? -72.033 -24.842 121.349 1.00 71.50 324 GLY A CA 1
ATOM 2241 C C . GLY A 1 324 ? -73.419 -24.598 121.907 1.00 71.50 324 GLY A C 1
ATOM 2242 O O . GLY A 1 324 ? -74.416 -24.872 121.249 1.00 71.50 324 GLY A O 1
ATOM 2243 N N . LEU A 1 325 ? -73.447 -24.095 123.149 1.00 71.19 325 LEU A N 1
ATOM 2244 C CA . LEU A 1 325 ? -74.650 -23.687 123.885 1.00 71.19 325 LEU A CA 1
ATOM 2245 C C . LEU A 1 325 ? -75.766 -24.750 123.947 1.00 71.19 325 LEU A C 1
ATOM 2247 O O . LEU A 1 325 ? -76.943 -24.422 124.096 1.00 71.19 325 LEU A O 1
ATOM 2251 N N . LYS A 1 326 ? -75.421 -26.041 123.868 1.00 75.56 326 LYS A N 1
ATOM 2252 C CA . LYS A 1 326 ? -76.401 -27.131 123.962 1.00 75.56 326 LYS A CA 1
ATOM 2253 C C . LYS A 1 326 ? -76.616 -27.487 125.423 1.00 75.56 326 LYS A C 1
ATOM 2255 O O . LYS A 1 326 ? -75.681 -27.924 126.097 1.00 75.56 326 LYS A O 1
ATOM 2260 N N . SER A 1 327 ? -77.836 -27.275 125.908 1.00 74.81 327 SER A N 1
ATOM 2261 C CA . SER A 1 327 ? -78.247 -27.684 127.246 1.00 74.81 327 SER A CA 1
ATOM 2262 C C . SER A 1 327 ? -78.527 -29.185 127.290 1.00 74.81 327 SER A C 1
ATOM 2264 O O . SER A 1 327 ? -79.036 -29.780 126.341 1.00 74.81 327 SER A O 1
ATOM 2266 N N . ASN A 1 328 ? -78.171 -29.803 128.410 1.00 76.88 328 ASN A N 1
ATOM 2267 C CA . ASN A 1 328 ? -78.459 -31.193 128.723 1.00 76.88 328 ASN A CA 1
ATOM 2268 C C . ASN A 1 328 ? -78.753 -31.300 130.224 1.00 76.88 328 ASN A C 1
ATOM 2270 O O . ASN A 1 328 ? -77.867 -31.092 131.061 1.00 76.88 328 ASN A O 1
ATOM 2274 N N . THR A 1 329 ? -80.010 -31.588 130.548 1.00 79.00 329 THR A N 1
ATOM 2275 C CA . THR A 1 329 ? -80.503 -31.837 131.903 1.00 79.00 329 THR A CA 1
ATOM 2276 C C . THR A 1 329 ? -80.852 -33.310 132.068 1.00 79.00 329 THR A C 1
ATOM 2278 O O . THR A 1 329 ? -81.286 -33.996 131.144 1.00 79.00 329 THR A O 1
ATOM 2281 N N . SER A 1 330 ? -80.649 -33.832 133.271 1.00 76.88 330 SER A N 1
ATOM 2282 C CA . SER A 1 330 ? -81.075 -35.175 133.660 1.00 76.88 330 SER A CA 1
ATOM 2283 C C . SER A 1 330 ? -81.371 -35.169 135.152 1.00 76.88 330 SER A C 1
ATOM 2285 O O . SER A 1 330 ? -80.572 -34.669 135.942 1.00 76.88 330 SER A O 1
ATOM 2287 N N . ALA A 1 331 ? -82.524 -35.700 135.542 1.00 80.06 331 ALA A N 1
ATOM 2288 C CA . ALA A 1 331 ? -82.984 -35.732 136.924 1.00 80.06 331 ALA A CA 1
ATOM 2289 C C . ALA A 1 331 ? -83.700 -37.057 137.206 1.00 80.06 331 ALA A C 1
ATOM 2291 O O . ALA A 1 331 ? -84.275 -37.655 136.301 1.00 80.06 331 ALA A O 1
ATOM 2292 N N . SER A 1 332 ? -83.649 -37.520 138.454 1.00 77.06 332 SER A N 1
ATOM 2293 C CA . SER A 1 332 ? -84.381 -38.703 138.908 1.00 77.06 332 SER A CA 1
ATOM 2294 C C . SER A 1 332 ? -85.759 -38.319 139.458 1.00 77.06 332 SER A C 1
ATOM 2296 O O . SER A 1 332 ? -85.830 -37.603 140.457 1.00 77.06 332 SER A O 1
ATOM 2298 N N . ASP A 1 333 ? -86.842 -38.830 138.866 1.00 76.44 333 ASP A N 1
ATOM 2299 C CA . ASP A 1 333 ? -88.227 -38.522 139.275 1.00 76.44 333 ASP A CA 1
ATOM 2300 C C . ASP A 1 333 ? -88.603 -39.015 140.688 1.00 76.44 333 ASP A C 1
ATOM 2302 O O . ASP A 1 333 ? -89.576 -38.542 141.273 1.00 76.44 333 ASP A O 1
ATOM 2306 N N . ALA A 1 334 ? -87.833 -39.963 141.229 1.00 73.00 334 ALA A N 1
ATOM 2307 C CA . ALA A 1 334 ? -87.952 -40.527 142.572 1.00 73.00 334 ALA A CA 1
ATOM 2308 C C . ALA A 1 334 ? -86.557 -40.948 143.093 1.00 73.00 334 ALA A C 1
ATOM 2310 O O . ALA A 1 334 ? -85.619 -41.024 142.290 1.00 73.00 334 ALA A O 1
ATOM 2311 N N . PRO A 1 335 ? -86.381 -41.247 144.397 1.00 74.38 335 PRO A N 1
ATOM 2312 C CA . PRO A 1 335 ? -85.129 -41.787 144.923 1.00 74.38 335 PRO A CA 1
ATOM 2313 C C . PRO A 1 335 ? -84.898 -43.219 144.427 1.00 74.38 335 PRO A C 1
ATOM 2315 O O . PRO A 1 335 ? -85.848 -43.980 144.232 1.00 74.38 335 PRO A O 1
ATOM 2318 N N . ASP A 1 336 ? -83.634 -43.602 144.250 1.00 76.81 336 ASP A N 1
ATOM 2319 C CA . ASP A 1 336 ? -83.260 -44.968 143.887 1.00 76.81 336 ASP A CA 1
ATOM 2320 C C . ASP A 1 336 ? -83.464 -45.968 145.051 1.00 76.81 336 ASP A C 1
ATOM 2322 O O . ASP A 1 336 ? -83.870 -45.616 146.162 1.00 76.81 336 ASP A O 1
ATOM 2326 N N . ALA A 1 337 ? -83.141 -47.244 144.816 1.00 69.62 337 ALA A N 1
ATOM 2327 C CA . ALA A 1 337 ? -83.252 -48.300 145.828 1.00 69.62 337 ALA A CA 1
ATOM 2328 C C . ALA A 1 337 ? -82.356 -48.096 147.075 1.00 69.62 337 ALA A C 1
ATOM 2330 O O . ALA A 1 337 ? -82.548 -48.781 148.078 1.00 69.62 337 ALA A O 1
ATOM 2331 N N . ASN A 1 338 ? -81.402 -47.160 147.028 1.00 72.25 338 ASN A N 1
ATOM 2332 C CA . ASN A 1 338 ? -80.510 -46.771 148.122 1.00 72.25 338 ASN A CA 1
ATOM 2333 C C . ASN A 1 338 ? -80.947 -45.449 148.790 1.00 72.25 338 ASN A C 1
ATOM 2335 O O . ASN A 1 338 ? -80.231 -44.918 149.646 1.00 72.25 338 ASN A O 1
ATOM 2339 N N . GLY A 1 339 ? -82.102 -44.900 148.393 1.00 71.69 339 GLY A N 1
ATOM 2340 C CA . GLY A 1 339 ? -82.616 -43.612 148.854 1.00 71.69 339 GLY A CA 1
ATOM 2341 C C . GLY A 1 339 ? -81.873 -42.405 148.278 1.00 71.69 339 GLY A C 1
ATOM 2342 O O . GLY A 1 339 ? -81.931 -41.337 148.889 1.00 71.69 339 GLY A O 1
ATOM 2343 N N . VAL A 1 340 ? -81.163 -42.568 147.155 1.00 77.75 340 VAL A N 1
ATOM 2344 C CA . VAL A 1 340 ? -80.393 -41.507 146.497 1.00 77.75 340 VAL A CA 1
ATOM 2345 C C . VAL A 1 340 ? -81.198 -40.893 145.357 1.00 77.75 340 VAL A C 1
ATOM 2347 O O . VAL A 1 340 ? -81.587 -41.582 144.415 1.00 77.75 340 VAL A O 1
ATOM 2350 N N . THR A 1 341 ? -81.397 -39.579 145.399 1.00 80.94 341 THR A N 1
ATOM 2351 C CA . THR A 1 341 ? -81.816 -38.790 144.233 1.00 80.94 341 THR A CA 1
ATOM 2352 C C . THR A 1 341 ? -80.591 -38.159 143.580 1.00 80.94 341 THR A C 1
ATOM 2354 O O . THR A 1 341 ? -79.628 -37.793 144.256 1.00 80.94 341 THR A O 1
ATOM 2357 N N . ASN A 1 342 ? -80.612 -38.041 142.253 1.00 82.19 342 ASN A N 1
ATOM 2358 C CA . ASN A 1 342 ? -79.553 -37.408 141.474 1.00 82.19 342 ASN A CA 1
ATOM 2359 C C . ASN A 1 342 ? -80.149 -36.392 140.498 1.00 82.19 342 ASN A C 1
ATOM 2361 O O . ASN A 1 342 ? -81.192 -36.623 139.880 1.00 82.19 342 ASN A O 1
ATOM 2365 N N . SER A 1 343 ? -79.439 -35.290 140.302 1.00 84.00 343 SER A N 1
ATOM 2366 C CA . SER A 1 343 ? -79.701 -34.328 139.242 1.00 84.00 343 SER A CA 1
ATOM 2367 C C . SER A 1 343 ? -78.393 -33.800 138.660 1.00 84.00 343 SER A C 1
ATOM 2369 O O . SER A 1 343 ? -77.388 -33.622 139.351 1.00 84.00 343 SER A O 1
ATOM 2371 N N . SER A 1 344 ? -78.394 -33.564 137.354 1.00 80.69 344 SER A N 1
ATOM 2372 C CA . SER A 1 344 ? -77.283 -32.957 136.636 1.00 80.69 344 SER A CA 1
ATOM 2373 C C . SER A 1 344 ? -77.809 -32.017 135.566 1.00 80.69 344 SER A C 1
ATOM 2375 O O . SER A 1 344 ? -78.567 -32.435 134.690 1.00 80.69 344 SER A O 1
ATOM 2377 N N . ALA A 1 345 ? -77.368 -30.770 135.623 1.00 82.19 345 ALA A N 1
ATOM 2378 C CA . ALA A 1 345 ? -77.623 -29.750 134.623 1.00 82.19 345 ALA A CA 1
ATOM 2379 C C . ALA A 1 345 ? -76.297 -29.406 133.932 1.00 82.19 345 ALA A C 1
ATOM 2381 O O . ALA A 1 345 ? -75.245 -29.348 134.573 1.00 82.19 345 ALA A O 1
ATOM 2382 N N . SER A 1 346 ? -76.310 -29.210 132.617 1.00 79.00 346 SER A N 1
ATOM 2383 C CA . SER A 1 346 ? -75.096 -28.890 131.867 1.00 79.00 346 SER A CA 1
ATOM 2384 C C . SER A 1 346 ? -75.379 -28.090 130.604 1.00 79.00 346 SER A C 1
ATOM 2386 O O . SER A 1 346 ? -76.431 -28.239 129.988 1.00 79.00 346 SER A O 1
ATOM 2388 N N . LEU A 1 347 ? -74.416 -27.258 130.218 1.00 80.81 347 LEU A N 1
ATOM 2389 C CA . LEU A 1 347 ? -74.402 -26.480 128.989 1.00 80.81 347 LEU A CA 1
ATOM 2390 C C . LEU A 1 347 ? -73.034 -26.653 128.321 1.00 80.81 347 LEU A C 1
ATOM 2392 O O . LEU A 1 347 ? -72.001 -26.427 128.958 1.00 80.81 347 LEU A O 1
ATOM 2396 N N . SER A 1 348 ? -73.013 -27.063 127.052 1.00 79.94 348 SER A N 1
ATOM 2397 C CA . SER A 1 348 ? -71.757 -27.233 126.315 1.00 79.94 348 SER A CA 1
ATOM 2398 C C . SER A 1 348 ? -71.002 -25.909 126.160 1.00 79.94 348 SER A C 1
ATOM 2400 O O . SER A 1 348 ? -71.618 -24.845 126.065 1.00 79.94 348 SER A O 1
ATOM 2402 N N . ALA A 1 349 ? -69.674 -25.992 126.045 1.00 74.31 349 ALA A N 1
ATOM 2403 C CA . ALA A 1 349 ? -68.839 -24.866 125.628 1.00 74.31 349 ALA A CA 1
ATOM 2404 C C . ALA A 1 349 ? -69.346 -24.242 124.313 1.00 74.31 349 ALA A C 1
ATOM 2406 O O . ALA A 1 349 ? -70.032 -24.914 123.536 1.00 74.31 349 ALA A O 1
ATOM 2407 N N . LEU A 1 350 ? -69.013 -22.970 124.083 1.00 75.44 350 LEU A N 1
ATOM 2408 C CA . LEU A 1 350 ? -69.213 -22.278 122.808 1.00 75.44 350 LEU A CA 1
ATOM 2409 C C . LEU A 1 350 ? -67.861 -22.070 122.132 1.00 75.44 350 LEU A C 1
ATOM 2411 O O . LEU A 1 350 ? -67.063 -21.259 122.589 1.00 75.44 350 LEU A O 1
ATOM 2415 N N . GLU A 1 351 ? -67.635 -22.798 121.049 1.00 75.12 351 GLU A N 1
ATOM 2416 C CA . GLU A 1 351 ? -66.470 -22.710 120.176 1.00 75.12 351 GLU A CA 1
ATOM 2417 C C . GLU A 1 351 ? -66.833 -21.857 118.952 1.00 75.12 351 GLU A C 1
ATOM 2419 O O . GLU A 1 351 ? -67.789 -22.163 118.235 1.00 75.12 351 GLU A O 1
ATOM 2424 N N . ILE A 1 352 ? -66.070 -20.791 118.709 1.00 73.31 352 ILE A N 1
ATOM 2425 C CA . ILE A 1 352 ? -66.124 -19.978 117.490 1.00 73.31 352 ILE A CA 1
ATOM 2426 C C . ILE A 1 352 ? -64.737 -20.031 116.851 1.00 73.31 352 ILE A C 1
ATOM 2428 O O . ILE A 1 352 ? -63.771 -19.546 117.438 1.00 73.31 352 ILE A O 1
ATOM 2432 N N . GLY A 1 353 ? -64.646 -20.616 115.658 1.00 70.12 353 GLY A N 1
ATOM 2433 C CA . GLY A 1 353 ? -63.413 -20.745 114.887 1.00 70.12 353 GLY A CA 1
ATOM 2434 C C . GLY A 1 353 ? -63.525 -20.073 113.521 1.00 70.12 353 GLY A C 1
ATOM 2435 O O . GLY A 1 353 ? -64.358 -20.463 112.700 1.00 70.12 353 GLY A O 1
ATOM 2436 N N . ILE A 1 354 ? -62.653 -19.097 113.267 1.00 69.88 354 ILE A N 1
ATOM 2437 C CA . ILE A 1 354 ? -62.439 -18.453 111.967 1.00 69.88 354 ILE A CA 1
ATOM 2438 C C . ILE A 1 354 ? -61.028 -18.838 111.492 1.00 69.88 354 ILE A C 1
ATOM 2440 O O . ILE A 1 354 ? -60.051 -18.390 112.101 1.00 69.88 354 ILE A O 1
ATOM 2444 N N . PRO A 1 355 ? -60.882 -19.670 110.443 1.00 65.44 355 PRO A N 1
ATOM 2445 C CA . PRO A 1 355 ? -59.576 -20.111 109.966 1.00 65.44 355 PRO A CA 1
ATOM 2446 C C . PRO A 1 355 ? -58.810 -18.974 109.280 1.00 65.44 355 PRO A C 1
ATOM 2448 O O . PRO A 1 355 ? -59.394 -18.091 108.650 1.00 65.44 355 PRO A O 1
ATOM 2451 N N . SER A 1 356 ? -57.483 -19.023 109.368 1.00 57.25 356 SER A N 1
ATOM 2452 C CA . SER A 1 356 ? -56.603 -18.072 108.696 1.00 57.25 356 SER A CA 1
ATOM 2453 C C . SER A 1 356 ? -56.482 -18.358 107.194 1.00 57.25 356 SER A C 1
ATOM 2455 O O . SER A 1 356 ? -56.321 -19.500 106.763 1.00 57.25 356 SER A O 1
ATOM 2457 N N . VAL A 1 357 ? -56.531 -17.300 106.384 1.00 62.53 357 VAL A N 1
ATOM 2458 C CA . VAL A 1 357 ? -56.379 -17.358 104.923 1.00 62.53 357 VAL A CA 1
ATOM 2459 C C . VAL A 1 357 ? -54.930 -17.031 104.566 1.00 62.53 357 VAL A C 1
ATOM 2461 O O . VAL A 1 357 ? -54.396 -16.016 105.016 1.00 62.53 357 VAL A O 1
ATOM 2464 N N . LYS A 1 358 ? -54.293 -17.884 103.754 1.00 62.19 358 LYS A N 1
ATOM 2465 C CA . LYS A 1 358 ? -52.929 -17.676 103.240 1.00 62.19 358 LYS A CA 1
ATOM 2466 C C . LYS A 1 358 ? -52.961 -16.738 102.034 1.00 62.19 358 LYS A C 1
ATOM 2468 O O . LYS A 1 358 ? -53.499 -17.118 100.996 1.00 62.19 358 LYS A O 1
ATOM 2473 N N . LEU A 1 359 ? -52.362 -15.551 102.135 1.00 58.81 359 LEU A N 1
ATOM 2474 C CA . LEU A 1 359 ? -52.503 -14.536 101.085 1.00 58.81 359 LEU A CA 1
ATOM 2475 C C . LEU A 1 359 ? -51.727 -14.869 99.793 1.00 58.81 359 LEU A C 1
ATOM 2477 O O . LEU A 1 359 ? -52.185 -14.533 98.704 1.00 58.81 359 LEU A O 1
ATOM 2481 N N . GLY A 1 360 ? -50.597 -15.582 99.895 1.00 58.44 360 GLY A N 1
ATOM 2482 C CA . GLY A 1 360 ? -49.757 -15.947 98.742 1.00 58.44 360 GLY A CA 1
ATOM 2483 C C . GLY A 1 360 ? -50.485 -16.757 97.660 1.00 58.44 360 GLY A C 1
ATOM 2484 O O . GLY A 1 360 ? -50.366 -16.440 96.480 1.00 58.44 360 GLY A O 1
ATOM 2485 N N . ALA A 1 361 ? -51.328 -17.721 98.053 1.00 58.97 361 ALA A N 1
ATOM 2486 C CA . ALA A 1 361 ? -52.051 -18.587 97.114 1.00 58.97 361 ALA A CA 1
ATOM 2487 C C . ALA A 1 361 ? -53.032 -17.819 96.202 1.00 58.97 361 ALA A C 1
ATOM 2489 O O . ALA A 1 361 ? -53.308 -18.248 95.081 1.00 58.97 361 ALA A O 1
ATOM 2490 N N . LEU A 1 362 ? -53.535 -16.667 96.662 1.00 58.94 362 LEU A N 1
ATOM 2491 C CA . LEU A 1 362 ? -54.398 -15.788 95.869 1.00 58.94 362 LEU A CA 1
ATOM 2492 C C . LEU A 1 362 ? -53.618 -15.112 94.730 1.00 58.94 362 LEU A C 1
ATOM 2494 O O . LEU A 1 362 ? -54.135 -14.942 93.629 1.00 58.94 362 LEU A O 1
ATOM 2498 N N . ILE A 1 363 ? -52.360 -14.752 94.995 1.00 60.19 363 ILE A N 1
ATOM 2499 C CA . ILE A 1 363 ? -51.480 -14.051 94.055 1.00 60.19 363 ILE A CA 1
ATOM 2500 C C . ILE A 1 363 ? -50.858 -15.020 93.047 1.00 60.19 363 ILE A C 1
ATOM 2502 O O . ILE A 1 363 ? -50.846 -14.701 91.862 1.00 60.19 363 ILE A O 1
ATOM 2506 N N . ASP A 1 364 ? -50.452 -16.224 93.465 1.00 61.69 364 ASP A N 1
ATOM 2507 C CA . ASP A 1 364 ? -50.017 -17.270 92.525 1.00 61.69 364 ASP A CA 1
ATOM 2508 C C . ASP A 1 364 ? -51.123 -17.620 91.511 1.00 61.69 364 ASP A C 1
ATOM 2510 O O . ASP A 1 364 ? -50.853 -17.754 90.318 1.00 61.69 364 ASP A O 1
ATOM 2514 N N . THR A 1 365 ? -52.382 -17.688 91.963 1.00 61.03 365 THR A N 1
ATOM 2515 C CA . THR A 1 365 ? -53.545 -17.923 91.087 1.00 61.03 365 THR A CA 1
ATOM 2516 C C . THR A 1 365 ? -53.738 -16.779 90.082 1.00 61.03 365 THR A C 1
ATOM 2518 O O . THR A 1 365 ? -53.947 -17.029 88.896 1.00 61.03 365 THR A O 1
ATOM 2521 N N . LEU A 1 366 ? -53.624 -15.523 90.530 1.00 61.19 366 LEU A N 1
ATOM 2522 C CA . LEU A 1 366 ? -53.821 -14.342 89.682 1.00 61.19 366 LEU A CA 1
ATOM 2523 C C . LEU A 1 366 ? -52.700 -14.161 88.639 1.00 61.19 366 LEU A C 1
ATOM 2525 O O . LEU A 1 366 ? -52.969 -13.781 87.501 1.00 61.19 366 LEU A O 1
ATOM 2529 N N . VAL A 1 367 ? -51.448 -14.462 89.004 1.00 63.72 367 VAL A N 1
ATOM 2530 C CA . VAL A 1 367 ? -50.299 -14.417 88.081 1.00 63.72 367 VAL A CA 1
ATOM 2531 C C . VAL A 1 367 ? -50.379 -15.542 87.043 1.00 63.72 367 VAL A C 1
ATOM 2533 O O . VAL A 1 367 ? -50.090 -15.305 85.870 1.00 63.72 367 VAL A O 1
ATOM 2536 N N . 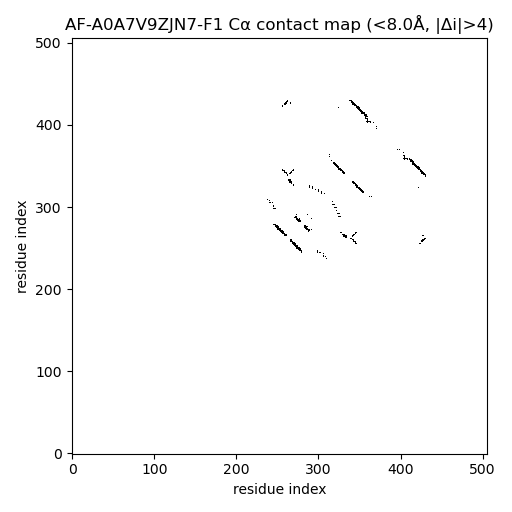ALA A 1 368 ? -50.815 -16.744 87.436 1.00 63.50 368 ALA A N 1
ATOM 2537 C CA . ALA A 1 368 ? -50.992 -17.862 86.510 1.00 63.50 368 ALA A CA 1
ATOM 2538 C C . ALA A 1 368 ? -52.058 -17.577 85.435 1.00 63.50 368 ALA A C 1
ATOM 2540 O O . ALA A 1 368 ? -51.818 -17.844 84.257 1.00 63.50 368 ALA A O 1
ATOM 2541 N N . ASP A 1 369 ? -53.201 -16.994 85.814 1.00 60.72 369 ASP A N 1
ATOM 2542 C CA . ASP A 1 369 ? -54.271 -16.666 84.862 1.00 60.72 369 ASP A CA 1
ATOM 2543 C C . ASP A 1 369 ? -53.850 -15.554 83.882 1.00 60.72 369 ASP A C 1
ATOM 2545 O O . ASP A 1 369 ? -54.068 -15.668 82.675 1.00 60.72 369 ASP A O 1
ATOM 2549 N N . ALA A 1 370 ? -53.126 -14.534 84.361 1.00 60.78 370 ALA A N 1
ATOM 2550 C CA . ALA A 1 370 ? -52.558 -13.490 83.505 1.00 60.78 370 ALA A CA 1
ATOM 2551 C C . ALA A 1 370 ? -51.568 -14.048 82.459 1.00 60.78 370 ALA A C 1
ATOM 2553 O O . ALA A 1 370 ? -51.582 -13.617 81.305 1.00 60.78 370 ALA A O 1
ATOM 2554 N N . ILE A 1 371 ? -50.738 -15.032 82.830 1.00 63.41 371 ILE A N 1
ATOM 2555 C CA . ILE A 1 371 ? -49.845 -15.728 81.887 1.00 63.41 371 ILE A CA 1
ATOM 2556 C C . ILE A 1 371 ? -50.661 -16.518 80.852 1.00 63.41 371 ILE A C 1
ATOM 2558 O O . ILE A 1 371 ? -50.377 -16.421 79.658 1.00 63.41 371 ILE A O 1
ATOM 2562 N N . ALA A 1 372 ? -51.694 -17.249 81.280 1.00 64.62 372 ALA A N 1
ATOM 2563 C CA . ALA A 1 372 ? -52.534 -18.049 80.386 1.00 64.62 372 ALA A CA 1
ATOM 2564 C C . ALA A 1 372 ? -53.299 -17.193 79.358 1.00 64.62 372 ALA A C 1
ATOM 2566 O O . ALA A 1 372 ? -53.374 -17.560 78.183 1.00 64.62 372 ALA A O 1
ATOM 2567 N N . GLN A 1 373 ? -53.816 -16.026 79.763 1.00 64.50 373 GLN A N 1
ATOM 2568 C CA . GLN A 1 373 ? -54.464 -15.083 78.845 1.00 64.50 373 GLN A CA 1
ATOM 2569 C C . GLN A 1 373 ? -53.479 -14.543 77.791 1.00 64.50 373 GLN A C 1
ATOM 2571 O O . GLN A 1 373 ? -53.820 -14.479 76.609 1.00 64.50 373 GLN A O 1
ATOM 2576 N N . ILE A 1 374 ? -52.236 -14.233 78.185 1.00 62.78 374 ILE A N 1
ATOM 2577 C CA . ILE A 1 374 ? -51.182 -13.806 77.251 1.00 62.78 374 ILE A CA 1
ATOM 2578 C C . ILE A 1 374 ? -50.834 -14.933 76.267 1.00 62.78 374 ILE A C 1
ATOM 2580 O O . ILE A 1 374 ? -50.789 -14.686 75.064 1.00 62.78 374 ILE A O 1
ATOM 2584 N N . GLU A 1 375 ? -50.647 -16.176 76.726 1.00 63.91 375 GLU A N 1
ATOM 2585 C CA . GLU A 1 375 ? -50.379 -17.316 75.830 1.00 63.91 375 GLU A CA 1
ATOM 2586 C C . GLU A 1 375 ? -51.530 -17.576 74.836 1.00 63.91 375 GLU A C 1
ATOM 2588 O O . GLU A 1 375 ? -51.277 -17.940 73.685 1.00 63.91 375 GLU A O 1
ATOM 2593 N N . GLY A 1 376 ? -52.780 -17.305 75.228 1.00 63.41 376 GLY A N 1
ATOM 2594 C CA . GLY A 1 376 ? -53.942 -17.349 74.335 1.00 63.41 376 GLY A CA 1
ATOM 2595 C C . GLY A 1 376 ? -53.884 -16.326 73.193 1.00 63.41 376 GLY A C 1
ATOM 2596 O O . GLY A 1 376 ? -54.130 -16.684 72.041 1.00 63.41 376 GLY A O 1
ATOM 2597 N N . VAL A 1 377 ? -53.503 -15.076 73.483 1.00 60.75 377 VAL A N 1
ATOM 2598 C CA . VAL A 1 377 ? -53.315 -14.019 72.464 1.00 60.75 377 VAL A CA 1
ATOM 2599 C C . VAL A 1 377 ? -52.136 -14.340 71.539 1.00 60.75 377 VAL A C 1
ATOM 2601 O O . VAL A 1 377 ? -52.184 -14.082 70.341 1.00 60.75 377 VAL A O 1
ATOM 2604 N N . VAL A 1 378 ? -51.077 -14.958 72.061 1.00 60.81 378 VAL A N 1
ATOM 2605 C CA . VAL A 1 378 ? -49.911 -15.369 71.261 1.00 60.81 378 VAL A CA 1
ATOM 2606 C C . VAL A 1 378 ? -50.276 -16.433 70.227 1.00 60.81 378 VAL A C 1
ATOM 2608 O O . VAL A 1 378 ? -49.794 -16.381 69.096 1.00 60.81 378 VAL A O 1
ATOM 2611 N N . ALA A 1 379 ? -51.140 -17.381 70.593 1.00 58.91 379 ALA A N 1
ATOM 2612 C CA . ALA A 1 379 ? -51.559 -18.471 69.717 1.00 58.91 379 ALA A CA 1
ATOM 2613 C C . ALA A 1 379 ? -52.426 -18.024 68.519 1.00 58.91 379 ALA A C 1
ATOM 2615 O O . ALA A 1 379 ? -52.615 -18.815 67.594 1.00 58.91 379 ALA A O 1
ATOM 2616 N N . SER A 1 380 ? -52.942 -16.786 68.510 1.00 59.88 380 SER A N 1
ATOM 2617 C CA . SER A 1 380 ? -53.740 -16.237 67.402 1.00 59.88 380 SER A CA 1
ATOM 2618 C C . SER A 1 380 ? -52.934 -15.418 66.382 1.00 59.88 380 SER A C 1
ATOM 2620 O O . SER A 1 380 ? -53.474 -15.055 65.335 1.00 59.88 380 SER A O 1
ATOM 2622 N N . LEU A 1 381 ? -51.646 -15.147 66.636 1.00 58.94 381 LEU A N 1
ATOM 2623 C CA . LEU A 1 381 ? -50.801 -14.352 65.740 1.00 58.94 381 LEU A CA 1
ATOM 2624 C C . LEU A 1 381 ? -50.361 -15.143 64.486 1.00 58.94 381 LEU A C 1
ATOM 2626 O O . LEU A 1 381 ? -49.919 -16.290 64.601 1.00 58.94 381 LEU A O 1
ATOM 2630 N N . PRO A 1 382 ? -50.418 -14.547 63.277 1.00 52.22 382 PRO A N 1
ATOM 2631 C CA . PRO A 1 382 ? -50.023 -15.222 62.043 1.00 52.22 382 PRO A CA 1
ATOM 2632 C C . PRO A 1 382 ? -48.506 -15.461 61.957 1.00 52.22 382 PRO A C 1
ATOM 2634 O O . PRO A 1 382 ? -47.683 -14.655 62.396 1.00 52.22 382 PRO A O 1
ATOM 2637 N N . ALA A 1 383 ? -48.122 -16.579 61.337 1.00 47.47 383 ALA A N 1
ATOM 2638 C CA . ALA A 1 383 ? -46.743 -17.062 61.292 1.00 47.47 383 ALA A CA 1
ATOM 2639 C C . ALA A 1 383 ? -45.834 -16.251 60.339 1.00 47.47 383 ALA A C 1
ATOM 2641 O O . ALA A 1 383 ? -45.568 -16.669 59.214 1.00 47.47 383 ALA A O 1
ATOM 2642 N N . GLY A 1 384 ? -45.320 -15.110 60.811 1.00 48.00 384 GLY A N 1
ATOM 2643 C CA . GLY A 1 384 ? -44.309 -14.316 60.092 1.00 48.00 384 GLY A CA 1
ATOM 2644 C C . GLY A 1 384 ? -43.440 -13.378 60.946 1.00 48.00 384 GLY A C 1
ATOM 2645 O O . GLY A 1 384 ? -42.433 -12.868 60.463 1.00 48.00 384 GLY A O 1
ATOM 2646 N N . SER A 1 385 ? -43.784 -13.147 62.215 1.00 47.50 385 SER A N 1
ATOM 2647 C CA . SER A 1 385 ? -43.241 -12.046 63.024 1.00 47.50 385 SER A CA 1
ATOM 2648 C C . SER A 1 385 ? -42.177 -12.482 64.047 1.00 47.50 385 SER A C 1
ATOM 2650 O O . SER A 1 385 ? -42.414 -12.459 65.258 1.00 47.50 385 SER A O 1
ATOM 2652 N N . ALA A 1 386 ? -40.985 -12.859 63.574 1.00 56.50 386 ALA A N 1
ATOM 2653 C CA . ALA A 1 386 ? -39.875 -13.309 64.431 1.00 56.50 386 ALA A CA 1
ATOM 2654 C C . ALA A 1 386 ? -39.447 -12.269 65.495 1.00 56.50 386 ALA A C 1
ATOM 2656 O O . ALA A 1 386 ? -39.124 -12.627 66.626 1.00 56.50 386 ALA A O 1
ATOM 2657 N N . GLU A 1 387 ? -39.500 -10.975 65.170 1.00 54.06 387 GLU A N 1
ATOM 2658 C CA . GLU A 1 387 ? -39.166 -9.890 66.108 1.00 54.06 387 GLU A CA 1
ATOM 2659 C C . GLU A 1 387 ? -40.225 -9.721 67.212 1.00 54.06 387 GLU A C 1
ATOM 2661 O O . GLU A 1 387 ? -39.883 -9.453 68.365 1.00 54.06 387 GLU A O 1
ATOM 2666 N N . VAL A 1 388 ? -41.503 -9.975 66.899 1.00 55.78 388 VAL A N 1
ATOM 2667 C CA . VAL A 1 388 ? -42.593 -9.992 67.892 1.00 55.78 388 VAL A CA 1
ATOM 2668 C C . VAL A 1 388 ? -42.432 -11.182 68.841 1.00 55.78 388 VAL A C 1
ATOM 2670 O O . VAL A 1 388 ? -42.599 -11.013 70.044 1.00 55.78 388 VAL A O 1
ATOM 2673 N N . GLN A 1 389 ? -42.022 -12.355 68.342 1.00 60.00 389 GLN A N 1
ATOM 2674 C CA . GLN A 1 389 ? -41.700 -13.511 69.193 1.00 60.00 389 GLN A CA 1
ATOM 2675 C C . GLN A 1 389 ? -40.515 -13.227 70.140 1.00 60.00 389 GLN A C 1
ATOM 2677 O O . GLN A 1 389 ? -40.560 -13.612 71.306 1.00 60.00 389 GLN A O 1
ATOM 2682 N N . GLY A 1 390 ? -39.487 -12.501 69.685 1.00 64.19 390 GLY A N 1
ATOM 2683 C CA . GLY A 1 390 ? -38.353 -12.096 70.530 1.00 64.19 390 GLY A CA 1
ATOM 2684 C C . GLY A 1 390 ? -38.726 -11.099 71.638 1.00 64.19 390 GLY A C 1
ATOM 2685 O O . GLY A 1 390 ? -38.322 -11.261 72.794 1.00 64.19 390 GLY A O 1
ATOM 2686 N N . LEU A 1 391 ? -39.543 -10.090 71.316 1.00 58.12 391 LEU A N 1
ATOM 2687 C CA . LEU A 1 391 ? -40.103 -9.168 72.313 1.00 58.12 391 LEU A CA 1
ATOM 2688 C C . LEU A 1 391 ? -41.026 -9.893 73.304 1.00 58.12 391 LEU A C 1
ATOM 2690 O O . LEU A 1 391 ? -40.981 -9.624 74.502 1.00 58.12 391 LEU A O 1
ATOM 2694 N N . LEU A 1 392 ? -41.814 -10.852 72.825 1.00 60.59 392 LEU A N 1
ATOM 2695 C CA . LEU A 1 392 ? -42.725 -11.647 73.638 1.00 60.59 392 LEU A CA 1
ATOM 2696 C C . LEU A 1 392 ? -42.000 -12.556 74.643 1.00 60.59 392 LEU A C 1
ATOM 2698 O O . LEU A 1 392 ? -42.373 -12.561 75.811 1.00 60.59 392 LEU A O 1
ATOM 2702 N N . GLU A 1 393 ? -40.954 -13.285 74.241 1.00 65.56 393 GLU A N 1
ATOM 2703 C CA . GLU A 1 393 ? -40.130 -14.066 75.185 1.00 65.56 393 GLU A CA 1
ATOM 2704 C C . GLU A 1 393 ? -39.434 -13.161 76.219 1.00 65.56 393 GLU A C 1
ATOM 2706 O O . GLU A 1 393 ? -39.265 -13.531 77.385 1.00 65.56 393 GLU A O 1
ATOM 2711 N N . THR A 1 394 ? -39.119 -11.918 75.839 1.00 69.56 394 THR A N 1
ATOM 2712 C CA . THR A 1 394 ? -38.641 -10.899 76.786 1.00 69.56 394 THR A CA 1
ATOM 2713 C C . THR A 1 394 ? -39.734 -10.514 77.795 1.00 69.56 394 THR A C 1
ATOM 2715 O O . THR A 1 394 ? -39.465 -10.446 78.992 1.00 69.56 394 THR A O 1
ATOM 2718 N N . VAL A 1 395 ? -40.989 -10.329 77.367 1.00 65.31 395 VAL A N 1
ATOM 2719 C CA . VAL A 1 395 ? -42.125 -10.088 78.282 1.00 65.31 395 VAL A CA 1
ATOM 2720 C C . VAL A 1 395 ? -42.403 -11.310 79.167 1.00 65.31 395 VAL A C 1
ATOM 2722 O O . VAL A 1 395 ? -42.626 -11.152 80.365 1.00 65.31 395 VAL A O 1
ATOM 2725 N N . LYS A 1 396 ? -42.321 -12.528 78.620 1.00 63.72 396 LYS A N 1
ATOM 2726 C CA . LYS A 1 396 ? -42.513 -13.787 79.355 1.00 63.72 396 LYS A CA 1
ATOM 2727 C C . LYS A 1 396 ? -41.472 -13.968 80.459 1.00 63.72 396 LYS A C 1
ATOM 2729 O O . LYS A 1 396 ? -41.827 -14.280 81.596 1.00 63.72 396 LYS A O 1
ATOM 2734 N N . THR A 1 397 ? -40.202 -13.690 80.162 1.00 68.75 397 THR A N 1
ATOM 2735 C CA . THR A 1 397 ? -39.138 -13.697 81.177 1.00 68.75 397 THR A CA 1
ATOM 2736 C C . THR A 1 397 ? -39.326 -12.597 82.224 1.00 68.75 397 THR A C 1
ATOM 2738 O O . THR A 1 397 ? -39.175 -12.890 83.408 1.00 68.75 397 THR A O 1
ATOM 2741 N N . GLN A 1 398 ? -39.745 -11.380 81.853 1.00 62.94 398 GLN A N 1
ATOM 2742 C CA . GLN A 1 398 ? -40.077 -10.328 82.832 1.0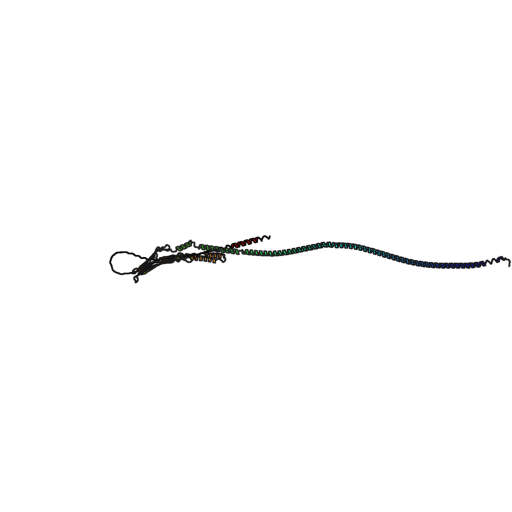0 62.94 398 GLN A CA 1
A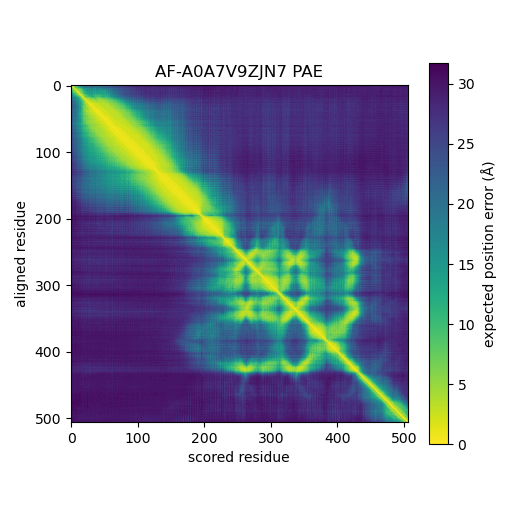TOM 2743 C C . GLN A 1 398 ? -41.256 -10.719 83.745 1.00 62.94 398 GLN A C 1
ATOM 2745 O O . GLN A 1 398 ? -41.172 -10.520 84.956 1.00 62.94 398 GLN A O 1
ATOM 2750 N N . LEU A 1 399 ? -42.319 -11.338 83.214 1.00 60.78 399 LEU A N 1
ATOM 2751 C CA . LEU A 1 399 ? -43.435 -11.843 84.028 1.00 60.78 399 LEU A CA 1
ATOM 2752 C C . LEU A 1 399 ? -42.993 -12.952 84.991 1.00 60.78 399 LEU A C 1
ATOM 2754 O O . LEU A 1 399 ? -43.420 -12.955 86.141 1.00 60.78 399 LEU A O 1
ATOM 2758 N N . SER A 1 400 ? -42.078 -13.836 84.578 1.00 57.91 400 SER A N 1
ATOM 2759 C CA . SER A 1 400 ? -41.507 -14.869 85.462 1.00 57.91 400 SER A CA 1
ATOM 2760 C C . SER A 1 400 ? -40.584 -14.331 86.573 1.00 57.91 400 SER A C 1
ATOM 2762 O O . SER A 1 400 ? -40.142 -15.099 87.425 1.00 57.91 400 SER A O 1
ATOM 2764 N N . VAL A 1 401 ? -40.297 -13.022 86.576 1.00 59.97 401 VAL A N 1
ATOM 2765 C CA . VAL A 1 401 ? -39.529 -12.310 87.616 1.00 59.97 401 VAL A CA 1
ATOM 2766 C C . VAL A 1 401 ? -40.446 -11.517 88.568 1.00 59.97 401 VAL A C 1
ATOM 2768 O O . VAL A 1 401 ? -39.979 -10.991 89.581 1.00 59.97 401 VAL A O 1
ATOM 2771 N N . LEU A 1 402 ? -41.763 -11.470 88.317 1.00 56.00 402 LEU A N 1
ATOM 2772 C CA . LEU A 1 402 ? -42.727 -10.987 89.311 1.00 56.00 402 LEU A CA 1
ATOM 2773 C C . LEU A 1 402 ? -42.679 -11.870 90.575 1.00 56.00 402 LEU A C 1
ATOM 2775 O O . LEU A 1 402 ? -42.487 -13.084 90.472 1.00 56.00 402 LEU A O 1
ATOM 2779 N N . PRO A 1 403 ? -42.860 -11.292 91.777 1.00 56.44 403 PRO A N 1
ATOM 2780 C CA . PRO A 1 403 ? -42.831 -12.061 93.013 1.00 56.44 403 PRO A CA 1
ATOM 2781 C C . PRO A 1 403 ? -44.002 -13.050 93.062 1.00 56.44 403 PRO A C 1
ATOM 2783 O O . PRO A 1 403 ? -45.164 -12.649 93.135 1.00 56.44 403 PRO A O 1
ATOM 2786 N N . THR A 1 404 ? -43.683 -14.344 93.068 1.00 56.84 404 THR A N 1
ATOM 2787 C CA . THR A 1 404 ? -44.640 -15.414 93.377 1.00 56.84 404 THR A CA 1
ATOM 2788 C C . THR A 1 404 ? -45.140 -15.291 94.819 1.00 56.84 404 THR A C 1
ATOM 2790 O O . THR A 1 404 ? -44.529 -14.620 95.658 1.00 56.84 404 THR A O 1
ATOM 2793 N N . GLY A 1 405 ? -46.236 -15.974 95.151 1.00 51.12 405 GLY A N 1
ATOM 2794 C CA . GLY A 1 405 ? -46.851 -15.971 96.481 1.00 51.12 405 GLY A CA 1
ATOM 2795 C C . GLY A 1 405 ? -45.925 -16.444 97.608 1.00 51.12 405 GLY A C 1
ATOM 2796 O O . GLY A 1 405 ? -46.176 -16.122 98.770 1.00 51.12 405 GLY A O 1
ATOM 2797 N N . ALA A 1 406 ? -44.805 -17.098 97.279 1.00 56.16 406 ALA A N 1
ATOM 2798 C CA . ALA A 1 406 ? -43.696 -17.387 98.192 1.00 56.16 406 ALA A CA 1
ATOM 2799 C C . ALA A 1 406 ? -43.066 -16.120 98.817 1.00 56.16 406 ALA A C 1
ATOM 2801 O O . ALA A 1 406 ? -42.573 -16.164 99.941 1.00 56.16 406 ALA A O 1
ATOM 2802 N N . ALA A 1 407 ? -43.136 -14.957 98.156 1.00 52.38 407 ALA A N 1
ATOM 2803 C CA . ALA A 1 407 ? -42.730 -13.674 98.744 1.00 52.38 407 ALA A CA 1
ATOM 2804 C C . ALA A 1 407 ? -43.666 -13.195 99.877 1.00 52.38 407 ALA A C 1
ATOM 2806 O O . ALA A 1 407 ? -43.334 -12.263 100.609 1.00 52.38 407 ALA A O 1
ATOM 2807 N N . LEU A 1 408 ? -44.835 -13.829 100.022 1.00 51.94 408 LEU A N 1
ATOM 2808 C CA . LEU A 1 408 ? -45.845 -13.575 101.051 1.00 51.94 408 LEU A CA 1
ATOM 2809 C C . LEU A 1 408 ? -46.109 -14.824 101.911 1.00 51.94 408 LEU A C 1
ATOM 2811 O O . LEU A 1 408 ? -47.098 -14.875 102.649 1.00 51.94 408 LEU A O 1
ATOM 2815 N N . GLU A 1 409 ? -45.231 -15.832 101.851 1.00 50.34 409 GLU A N 1
ATOM 2816 C CA . GLU A 1 409 ? -45.335 -17.025 102.689 1.00 50.34 409 GLU A CA 1
ATOM 2817 C C . GLU A 1 409 ? -45.143 -16.642 104.166 1.00 50.34 409 GLU A C 1
ATOM 2819 O O . GLU A 1 409 ? -44.068 -16.235 104.600 1.00 50.34 409 GLU A O 1
ATOM 2824 N N . GLY A 1 410 ? -46.228 -16.725 104.941 1.00 52.00 410 GLY A N 1
ATOM 2825 C CA . GLY A 1 410 ? -46.287 -16.260 106.330 1.00 52.00 410 GLY A CA 1
ATOM 2826 C C . GLY A 1 410 ? -47.269 -15.109 106.569 1.00 52.00 410 GLY A C 1
ATOM 2827 O O . GLY A 1 410 ? -47.721 -14.952 107.704 1.00 52.00 410 GLY A O 1
ATOM 2828 N N . LEU A 1 411 ? -47.689 -14.365 105.532 1.00 46.12 411 LEU A N 1
ATOM 2829 C CA . LEU A 1 411 ? -48.840 -13.459 105.642 1.00 46.12 411 LEU A CA 1
ATOM 2830 C C . LEU A 1 411 ? -50.145 -14.264 105.593 1.00 46.12 411 LEU A C 1
ATOM 2832 O O . LEU A 1 411 ? -50.777 -14.460 104.553 1.00 46.12 411 LEU A O 1
ATOM 2836 N N . ASN A 1 412 ? -50.533 -14.718 106.779 1.00 58.00 412 ASN A N 1
ATOM 2837 C CA . ASN A 1 412 ? -51.840 -15.278 107.073 1.00 58.00 412 ASN A CA 1
ATOM 2838 C C . ASN A 1 412 ? -52.738 -14.180 107.662 1.00 58.00 412 ASN A C 1
ATOM 2840 O O . ASN A 1 412 ? -52.266 -13.371 108.465 1.00 58.00 412 ASN A O 1
ATOM 2844 N N . THR A 1 413 ? -54.036 -14.175 107.349 1.00 56.22 413 THR A N 1
ATOM 2845 C CA . THR A 1 413 ? -54.992 -13.404 108.164 1.00 56.22 413 THR A CA 1
ATOM 2846 C C . THR A 1 413 ? -55.016 -13.953 109.596 1.00 56.22 413 THR A C 1
ATOM 2848 O O . THR A 1 413 ? -54.741 -15.134 109.821 1.00 56.22 413 THR A O 1
ATOM 2851 N N . VAL A 1 414 ? -55.320 -13.112 110.590 1.00 54.34 414 VAL A N 1
ATOM 2852 C CA . VAL A 1 414 ? -55.412 -13.575 111.984 1.00 54.34 414 VAL A CA 1
ATOM 2853 C C . VAL A 1 414 ? -56.638 -14.474 112.120 1.00 54.34 414 VAL A C 1
ATOM 2855 O O . VAL A 1 414 ? -57.769 -13.996 112.064 1.00 54.34 414 VAL A O 1
ATOM 2858 N N . GLY A 1 415 ? -56.405 -15.776 112.289 1.00 57.47 415 GLY A N 1
ATOM 2859 C CA . GLY A 1 415 ? -57.454 -16.716 112.666 1.00 57.47 415 GLY A CA 1
ATOM 2860 C C . GLY A 1 415 ? -57.921 -16.424 114.091 1.00 57.47 415 GLY A C 1
ATOM 2861 O O . GLY A 1 415 ? -57.097 -16.172 114.972 1.00 57.47 415 GLY A O 1
ATOM 2862 N N . ILE A 1 416 ? -59.233 -16.433 114.308 1.00 62.66 416 ILE A N 1
ATOM 2863 C CA . ILE A 1 416 ? -59.842 -16.169 115.615 1.00 62.66 416 ILE A CA 1
ATOM 2864 C C . ILE A 1 416 ? -60.433 -17.477 116.121 1.00 62.66 416 ILE A C 1
ATOM 2866 O O . ILE A 1 416 ? -61.372 -18.001 115.527 1.00 62.66 416 ILE A O 1
ATOM 2870 N N . GLU A 1 417 ? -59.893 -17.980 117.226 1.00 65.31 417 GLU A N 1
ATOM 2871 C CA . GLU A 1 417 ? -60.458 -19.096 117.978 1.00 65.31 417 GLU A CA 1
ATOM 2872 C C . GLU A 1 417 ? -60.862 -18.582 119.363 1.00 65.31 417 GLU A C 1
ATOM 2874 O O . GLU A 1 417 ? -60.026 -18.117 120.140 1.00 65.31 417 GLU A O 1
ATOM 2879 N N . ALA A 1 418 ? -62.161 -18.608 119.649 1.00 62.69 418 ALA A N 1
ATOM 2880 C CA . ALA A 1 418 ? -62.733 -18.159 120.910 1.00 62.69 418 ALA A CA 1
ATOM 2881 C C . ALA A 1 418 ? -63.567 -19.289 121.517 1.00 62.69 418 ALA A C 1
ATOM 2883 O O . ALA A 1 418 ? -64.519 -19.766 120.899 1.00 62.69 418 ALA A O 1
ATOM 2884 N N . VAL A 1 419 ? -63.209 -19.707 122.734 1.00 68.88 419 VAL A N 1
ATOM 2885 C CA . VAL A 1 419 ? -63.886 -20.791 123.456 1.00 68.88 419 VAL A CA 1
ATOM 2886 C C . VAL A 1 419 ? -64.445 -20.260 124.771 1.00 68.88 419 VAL A C 1
ATOM 2888 O O . VAL A 1 419 ? -63.697 -19.942 125.696 1.00 68.88 419 VAL A O 1
ATOM 2891 N N . LEU A 1 420 ? -65.772 -20.181 124.871 1.00 70.19 420 LEU A N 1
ATOM 2892 C CA . LEU A 1 420 ? -66.466 -19.946 126.134 1.00 70.19 420 LEU A CA 1
ATOM 2893 C C . LEU A 1 420 ? -66.632 -21.291 126.851 1.00 70.19 420 LEU A C 1
ATOM 2895 O O . LEU A 1 420 ? -67.246 -22.207 126.306 1.00 70.19 420 LEU A O 1
ATOM 2899 N N . GLY A 1 421 ? -66.078 -21.422 128.058 1.00 66.25 421 GLY A N 1
ATOM 2900 C CA . GLY A 1 421 ? -66.112 -22.676 128.818 1.00 66.25 421 GLY A CA 1
ATOM 2901 C C . GLY A 1 421 ? -67.535 -23.161 129.121 1.00 66.25 421 GLY A C 1
ATOM 2902 O O . GLY A 1 421 ? -68.415 -22.367 129.451 1.00 66.25 421 GLY A O 1
ATOM 2903 N N . GLY A 1 422 ? -67.756 -24.474 129.018 1.00 74.62 422 GLY A N 1
ATOM 2904 C CA . GLY A 1 422 ? -69.033 -25.097 129.373 1.00 74.62 422 GLY A CA 1
ATOM 2905 C C . GLY A 1 422 ? -69.301 -25.063 130.881 1.00 74.62 422 GLY A C 1
ATOM 2906 O O . GLY A 1 422 ? -68.372 -25.093 131.688 1.00 74.62 422 GLY A O 1
ATOM 2907 N N . LEU A 1 423 ? -70.579 -25.037 131.260 1.00 77.00 423 LEU A N 1
ATOM 2908 C CA . LEU A 1 423 ? -71.024 -25.035 132.656 1.00 77.00 423 LEU A CA 1
ATOM 2909 C C . LEU A 1 423 ? -71.673 -26.375 133.009 1.00 77.00 423 LEU A C 1
ATOM 2911 O O . LEU A 1 423 ? -72.488 -26.896 132.250 1.00 77.00 423 LEU A O 1
ATOM 2915 N N . THR A 1 424 ? -71.353 -26.926 134.181 1.00 76.06 424 THR A N 1
ATOM 2916 C CA . THR A 1 424 ? -71.962 -28.167 134.683 1.00 76.06 424 THR A CA 1
ATOM 2917 C C . THR A 1 424 ? -72.245 -28.063 136.172 1.00 76.06 424 THR A C 1
ATOM 2919 O O . THR A 1 424 ? -71.330 -27.771 136.939 1.00 76.06 424 THR A O 1
ATOM 2922 N N . SER A 1 425 ? -73.470 -28.382 136.580 1.00 75.50 425 SER A N 1
ATOM 2923 C CA . SER A 1 425 ? -73.848 -28.555 137.981 1.00 75.50 425 SER A CA 1
ATOM 2924 C C . SER A 1 425 ? -74.366 -29.975 138.202 1.00 75.50 425 SER A C 1
ATOM 2926 O O . SER A 1 425 ? -75.008 -30.563 137.324 1.00 75.50 425 SER A O 1
ATOM 2928 N N . ARG A 1 426 ? -74.019 -30.569 139.345 1.00 78.94 426 ARG A N 1
ATOM 2929 C CA . ARG A 1 426 ? -74.470 -31.904 139.750 1.00 78.94 426 ARG A CA 1
ATOM 2930 C C . ARG A 1 426 ? -74.761 -31.916 141.238 1.00 78.94 426 ARG A C 1
ATOM 2932 O O . ARG A 1 426 ? -73.914 -31.501 142.023 1.00 78.94 426 ARG A O 1
ATOM 2939 N N . SER A 1 427 ? -75.908 -32.477 141.596 1.00 75.19 427 SER A N 1
ATOM 2940 C CA . SER A 1 427 ? -76.356 -32.617 142.976 1.00 75.19 427 SER A CA 1
ATOM 2941 C C . SER A 1 427 ? -76.889 -34.020 143.216 1.00 75.19 427 SER A C 1
ATOM 2943 O O . SER A 1 427 ? -77.588 -34.595 142.380 1.00 75.19 427 SER A O 1
ATOM 2945 N N . SER A 1 428 ? -76.565 -34.569 144.380 1.00 75.25 428 SER A N 1
ATOM 2946 C CA . SER A 1 428 ? -77.095 -35.839 144.857 1.00 75.25 428 SER A CA 1
ATOM 2947 C C . SER A 1 428 ? -77.467 -35.717 146.328 1.00 75.25 428 SER A C 1
ATOM 2949 O O . SER A 1 428 ? -76.813 -35.001 147.089 1.00 75.25 428 SER A O 1
ATOM 2951 N N . PHE A 1 429 ? -78.545 -36.384 146.727 1.00 73.06 429 PHE A N 1
ATOM 2952 C CA . PHE A 1 429 ? -79.058 -36.322 148.092 1.00 73.06 429 PHE A CA 1
ATOM 2953 C C . PHE A 1 429 ? -79.449 -37.710 148.583 1.00 73.06 429 PHE A C 1
ATOM 2955 O O . PHE A 1 429 ? -79.993 -38.511 147.828 1.00 73.06 429 PHE A O 1
ATOM 2962 N N . GLN A 1 430 ? -79.188 -37.982 149.862 1.00 75.88 430 GLN A N 1
ATOM 2963 C CA . GLN A 1 430 ? -79.510 -39.243 150.522 1.00 75.88 430 GLN A CA 1
ATOM 2964 C C . GLN A 1 430 ? -80.029 -38.956 151.936 1.00 75.88 430 GLN A C 1
ATOM 2966 O O . GLN A 1 430 ? -79.344 -38.329 152.745 1.00 75.88 430 GLN A O 1
ATOM 2971 N N . SER A 1 431 ? -81.262 -39.373 152.239 1.00 60.19 431 SER A N 1
ATOM 2972 C CA . SER A 1 431 ? -81.914 -39.011 153.509 1.00 60.19 431 SER A CA 1
ATOM 2973 C C . SER A 1 431 ? -81.454 -39.876 154.693 1.00 60.19 431 SER A C 1
ATOM 2975 O O . SER A 1 431 ? -81.105 -41.044 154.530 1.00 60.19 431 SER A O 1
ATOM 2977 N N . SER A 1 432 ? -81.492 -39.326 155.910 1.00 53.00 432 SER A N 1
ATOM 2978 C CA . SER A 1 432 ? -81.254 -40.067 157.156 1.00 53.00 432 SER A CA 1
ATOM 2979 C C . SER A 1 432 ? -82.222 -39.617 158.248 1.00 53.00 432 SER A C 1
ATOM 2981 O O . SER A 1 432 ? -82.215 -38.455 158.646 1.00 53.00 432 SER A O 1
ATOM 2983 N N . ALA A 1 433 ? -83.041 -40.542 158.756 1.00 43.00 433 ALA A N 1
ATOM 2984 C CA . ALA A 1 433 ? -84.036 -40.280 159.797 1.00 43.00 433 ALA A CA 1
ATOM 2985 C C . ALA A 1 433 ? -83.879 -41.252 160.980 1.00 43.00 433 ALA A C 1
ATOM 2987 O O . ALA A 1 433 ? -83.813 -42.467 160.793 1.00 43.00 433 ALA A O 1
ATOM 2988 N N . ARG A 1 434 ? -83.847 -40.724 162.212 1.00 38.94 434 ARG A N 1
ATOM 2989 C CA . ARG A 1 434 ? -83.804 -41.507 163.462 1.00 38.94 434 ARG A CA 1
ATOM 2990 C C . ARG A 1 434 ? -84.480 -40.733 164.614 1.00 38.94 434 ARG A C 1
ATOM 2992 O O . ARG A 1 434 ? -84.213 -39.540 164.735 1.00 38.94 434 ARG A O 1
ATOM 2999 N N . PRO A 1 435 ? -85.326 -41.356 165.463 1.00 41.44 435 PRO A N 1
ATOM 3000 C CA . PRO A 1 435 ? -86.116 -40.626 166.468 1.00 41.44 435 PRO A CA 1
ATOM 3001 C C . PRO A 1 435 ? -85.617 -40.740 167.930 1.00 41.44 435 PRO A C 1
ATOM 3003 O O . PRO A 1 435 ? -85.212 -41.819 168.358 1.00 41.44 435 PRO A O 1
ATOM 3006 N N . GLY A 1 436 ? -85.805 -39.671 168.729 1.00 34.16 436 GLY A N 1
ATOM 3007 C CA . GLY A 1 436 ? -86.223 -39.780 170.146 1.00 34.16 436 GLY A CA 1
ATOM 3008 C C . GLY A 1 436 ? -85.358 -39.173 171.282 1.00 34.16 436 GLY A C 1
ATOM 3009 O O . GLY A 1 436 ? -84.271 -39.661 171.566 1.00 34.16 436 GLY A O 1
ATOM 3010 N N . THR A 1 437 ? -85.982 -38.276 172.073 1.00 34.38 437 THR A N 1
ATOM 3011 C CA . THR A 1 437 ? -85.713 -37.904 173.503 1.00 34.38 437 THR A CA 1
ATOM 3012 C C . THR A 1 437 ? -84.607 -36.876 173.873 1.00 34.38 437 THR A C 1
ATOM 3014 O O . THR A 1 437 ? -83.748 -36.547 173.064 1.00 34.38 437 THR A O 1
ATOM 3017 N N . THR A 1 438 ? -84.729 -36.279 175.078 1.00 34.19 438 THR A N 1
ATOM 3018 C CA . THR A 1 438 ? -84.149 -34.993 175.584 1.00 34.19 438 THR A CA 1
ATOM 3019 C C . THR A 1 438 ? -83.915 -35.038 177.123 1.00 34.19 438 THR A C 1
ATOM 3021 O O . THR A 1 438 ? -84.355 -36.025 177.720 1.00 34.19 438 THR A O 1
ATOM 3024 N N . PRO A 1 439 ? -83.337 -34.023 177.840 1.00 63.06 439 PRO A N 1
ATOM 3025 C CA . PRO A 1 439 ? -82.622 -32.782 177.461 1.00 63.06 439 PRO A CA 1
ATOM 3026 C C . PRO A 1 439 ? -81.083 -32.928 177.709 1.00 63.06 439 PRO A C 1
ATOM 3028 O O . PRO A 1 439 ? -80.586 -33.804 177.002 1.00 63.06 439 PRO A O 1
ATOM 3031 N N . PRO A 1 440 ? -80.273 -32.237 178.588 1.00 44.88 440 PRO A N 1
ATOM 3032 C CA . PRO A 1 440 ? -80.431 -31.162 179.619 1.00 44.88 440 PRO A CA 1
ATOM 3033 C C . PRO A 1 440 ? -79.708 -29.806 179.265 1.00 44.88 440 PRO A C 1
ATOM 3035 O O . PRO A 1 440 ? -79.252 -29.684 178.130 1.00 44.88 440 PRO A O 1
ATOM 3038 N N . PRO A 1 441 ? -79.612 -28.768 180.154 1.00 59.53 441 PRO A N 1
ATOM 3039 C CA . PRO A 1 441 ? -79.235 -27.394 179.735 1.00 59.53 441 PRO A CA 1
ATOM 3040 C C . PRO A 1 441 ? -77.909 -26.755 180.253 1.00 59.53 441 PRO A C 1
ATOM 3042 O O . PRO A 1 441 ? -77.480 -26.996 181.378 1.00 59.53 441 PRO A O 1
ATOM 3045 N N . ALA A 1 442 ? -77.414 -25.799 179.440 1.00 43.56 442 ALA A N 1
ATOM 3046 C CA . ALA A 1 442 ? -76.700 -24.530 179.737 1.00 43.56 442 ALA A CA 1
ATOM 3047 C C . ALA A 1 442 ? -75.250 -24.473 180.304 1.00 43.56 442 ALA A C 1
ATOM 3049 O O . ALA A 1 442 ? -75.057 -24.609 181.508 1.00 43.56 442 ALA A O 1
ATOM 3050 N N . VAL A 1 443 ? -74.291 -24.041 179.453 1.00 35.44 443 VAL A N 1
ATOM 3051 C CA . VAL A 1 443 ? -73.196 -23.059 179.731 1.00 35.44 443 VAL A CA 1
ATOM 3052 C C . VAL A 1 443 ? -72.762 -22.386 178.398 1.00 35.44 443 VAL A C 1
ATOM 3054 O O . VAL A 1 443 ? -72.846 -23.033 177.357 1.00 35.44 443 VAL A O 1
ATOM 3057 N N . ASP A 1 444 ? -72.280 -21.134 178.419 1.00 41.25 444 ASP A N 1
ATOM 3058 C CA . ASP A 1 444 ? -71.435 -20.506 177.366 1.00 41.25 444 ASP A CA 1
ATOM 3059 C C . ASP A 1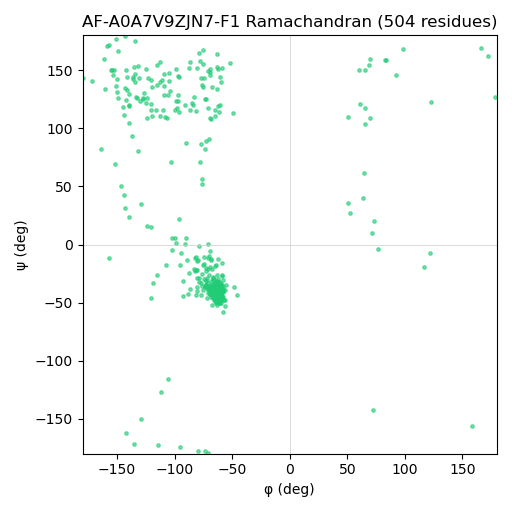 444 ? -69.948 -20.960 177.498 1.00 41.25 444 ASP A C 1
ATOM 3061 O O . ASP A 1 444 ? -69.640 -21.670 178.461 1.00 41.25 444 ASP A O 1
ATOM 3065 N N . PRO A 1 445 ? -68.951 -20.509 176.692 1.00 59.28 445 PRO A N 1
ATOM 3066 C CA . PRO A 1 445 ? -68.921 -19.880 175.356 1.00 59.28 445 PRO A CA 1
ATOM 3067 C C . PRO A 1 445 ? -68.252 -20.916 174.380 1.00 59.28 445 PRO A C 1
ATOM 3069 O O . PRO A 1 445 ? -68.702 -22.061 174.449 1.00 59.28 445 PRO A O 1
ATOM 3072 N N . PRO A 1 446 ? -67.192 -20.709 173.541 1.00 50.66 446 PRO A N 1
ATOM 3073 C CA . PRO A 1 446 ? -66.520 -19.537 172.945 1.00 50.66 446 PRO A CA 1
ATOM 3074 C C . PRO A 1 446 ? -66.332 -19.656 171.400 1.00 50.66 446 PRO A C 1
ATOM 3076 O O . PRO A 1 446 ? -67.147 -20.268 170.720 1.00 50.66 446 PRO A O 1
ATOM 3079 N N . ALA A 1 447 ? -65.275 -19.045 170.839 1.00 40.44 447 ALA A N 1
ATOM 3080 C CA . ALA A 1 447 ? -64.943 -19.010 169.405 1.00 40.44 447 ALA A CA 1
ATOM 3081 C C . ALA A 1 447 ? -63.661 -19.794 169.048 1.00 40.44 447 ALA A C 1
ATOM 3083 O O . ALA A 1 447 ? -62.772 -19.910 169.894 1.00 40.44 447 ALA A O 1
ATOM 3084 N N . ASN A 1 448 ? -63.518 -20.216 167.779 1.00 30.95 448 ASN A N 1
ATOM 3085 C CA . ASN A 1 448 ? -62.221 -20.229 167.081 1.00 30.95 448 ASN A CA 1
ATOM 3086 C C . ASN A 1 448 ? -62.342 -20.309 165.538 1.00 30.95 448 ASN A C 1
ATOM 3088 O O . ASN A 1 448 ? -63.366 -20.744 165.017 1.00 30.95 448 ASN A O 1
ATOM 3092 N N . ASP A 1 449 ? -61.270 -19.907 164.847 1.00 41.72 449 ASP A N 1
ATOM 3093 C CA . ASP A 1 449 ? -60.992 -20.087 163.400 1.00 41.72 449 ASP A CA 1
ATOM 3094 C C . ASP A 1 449 ? -60.480 -21.536 163.129 1.00 41.72 449 ASP A C 1
ATOM 3096 O O . ASP A 1 449 ? -60.102 -22.197 164.110 1.00 41.72 449 ASP A O 1
ATOM 3100 N N . PRO A 1 450 ? -60.432 -22.084 161.883 1.00 45.03 450 PRO A N 1
ATOM 3101 C CA . PRO A 1 450 ? -59.262 -21.816 161.014 1.00 45.03 450 PRO A CA 1
ATOM 3102 C C . PRO A 1 450 ? -59.433 -21.965 159.467 1.00 45.03 450 PRO A C 1
ATOM 3104 O O . PRO A 1 450 ? -60.369 -22.579 158.953 1.00 45.03 450 PRO A O 1
ATOM 3107 N N . GLN A 1 451 ? -58.398 -21.539 158.719 1.00 42.53 451 GLN A N 1
ATOM 3108 C CA . GLN A 1 451 ? -58.100 -21.954 157.324 1.00 42.53 451 GLN A CA 1
ATOM 3109 C C . GLN A 1 451 ? -57.500 -23.383 157.223 1.00 42.53 451 GLN A C 1
ATOM 3111 O O . GLN A 1 451 ? -57.084 -23.938 158.243 1.00 42.53 451 GLN A O 1
ATOM 3116 N N . PRO A 1 452 ? -57.415 -23.991 156.014 1.00 44.69 452 PRO A N 1
ATOM 3117 C CA . PRO A 1 452 ? -56.195 -23.927 155.161 1.00 44.69 452 PRO A CA 1
ATOM 3118 C C . PRO A 1 452 ? -56.513 -23.560 153.681 1.00 44.69 452 PRO A C 1
ATOM 3120 O O . PRO A 1 452 ? -57.656 -23.681 153.258 1.00 44.69 452 PRO A O 1
ATOM 3123 N N . GLN A 1 453 ? -55.646 -22.952 152.853 1.00 31.31 453 GLN A N 1
ATOM 3124 C CA . GLN A 1 453 ? -54.296 -23.306 152.342 1.00 31.31 453 GLN A CA 1
ATOM 3125 C C . GLN A 1 453 ? -54.204 -24.541 151.418 1.00 31.31 453 GLN A C 1
ATOM 3127 O O . GLN A 1 453 ? -54.403 -25.655 151.877 1.00 31.31 453 GLN A O 1
ATOM 3132 N N . GLU A 1 454 ? -53.777 -24.338 150.160 1.00 30.52 454 GLU A N 1
ATOM 3133 C CA . GLU A 1 454 ? -52.495 -24.779 149.539 1.00 30.52 454 GLU A CA 1
ATOM 3134 C C . GLU A 1 454 ? -52.383 -24.117 148.129 1.00 30.52 454 GLU A C 1
ATOM 3136 O O . GLU A 1 454 ? -53.399 -23.722 147.565 1.00 30.52 454 GLU A O 1
ATOM 3141 N N . ARG A 1 455 ? -51.229 -23.634 147.625 1.00 27.67 455 ARG A N 1
ATOM 3142 C CA . ARG A 1 455 ? -49.998 -24.298 147.115 1.00 27.67 455 ARG A CA 1
ATOM 3143 C C . ARG A 1 455 ? -50.216 -25.233 145.907 1.00 27.67 455 ARG A C 1
ATOM 3145 O O . ARG A 1 455 ? -51.236 -25.894 145.839 1.00 27.67 455 ARG A O 1
ATOM 3152 N N . ALA A 1 456 ? -49.264 -25.433 144.983 1.00 27.23 456 ALA A N 1
ATOM 3153 C CA . ALA A 1 456 ? -48.132 -24.626 144.471 1.00 27.23 456 ALA A CA 1
ATOM 3154 C C . ALA A 1 456 ? -47.383 -25.424 143.374 1.00 27.23 456 ALA A C 1
ATOM 3156 O O . ALA A 1 456 ? -47.182 -26.617 143.571 1.00 27.23 456 ALA A O 1
ATOM 3157 N N . GLN A 1 457 ? -46.890 -24.766 142.312 1.00 33.97 457 GLN A N 1
ATOM 3158 C CA . GLN A 1 457 ? -45.713 -25.114 141.467 1.00 33.97 457 GLN A CA 1
ATOM 3159 C C . GLN A 1 457 ? -45.619 -24.042 140.350 1.00 33.97 457 GLN A C 1
ATOM 3161 O O . GLN A 1 457 ? -46.649 -23.655 139.812 1.00 33.97 457 GLN A O 1
ATOM 3166 N N . GLN A 1 458 ? -44.516 -23.326 140.084 1.00 31.06 458 GLN A N 1
ATOM 3167 C CA . GLN A 1 458 ? -43.132 -23.718 139.743 1.00 31.06 458 GLN A CA 1
ATOM 3168 C C . GLN A 1 458 ? -43.058 -24.436 138.369 1.00 31.06 458 GLN A C 1
ATOM 3170 O O . GLN A 1 458 ? -43.565 -25.541 138.268 1.00 31.06 458 GLN A O 1
ATOM 3175 N N . ALA A 1 459 ? -42.601 -23.822 137.256 1.00 28.73 459 ALA A N 1
ATOM 3176 C CA . ALA A 1 459 ? -41.264 -23.249 136.924 1.00 28.73 459 ALA A CA 1
ATOM 3177 C C . ALA A 1 459 ? -40.416 -24.245 136.073 1.00 28.73 459 ALA A C 1
ATOM 3179 O O . ALA A 1 459 ? -40.734 -25.430 136.101 1.00 28.73 459 ALA A O 1
ATOM 3180 N N . PRO A 1 460 ? -39.270 -23.874 135.446 1.00 46.09 460 PRO A N 1
ATOM 3181 C CA . PRO A 1 460 ? -38.878 -22.630 134.735 1.00 46.09 460 PRO A CA 1
ATOM 3182 C C . PRO A 1 460 ? -37.997 -22.892 133.458 1.00 46.09 460 PRO A C 1
ATOM 3184 O O . PRO A 1 460 ? -37.853 -24.036 133.046 1.00 46.09 460 PRO A O 1
ATOM 3187 N N . LEU A 1 461 ? -37.290 -21.852 132.949 1.00 28.25 461 LEU A N 1
ATOM 3188 C CA . LEU A 1 461 ? -36.050 -21.909 132.111 1.00 28.25 461 LEU A CA 1
ATOM 3189 C C . LEU A 1 461 ? -36.205 -22.452 130.659 1.00 28.25 461 LEU A C 1
ATOM 3191 O O . LEU A 1 461 ? -37.172 -23.130 130.354 1.00 28.25 461 LEU A O 1
ATOM 3195 N N . ALA A 1 462 ? -35.312 -22.210 129.682 1.00 28.14 462 ALA A N 1
ATOM 3196 C CA . ALA A 1 462 ? -34.192 -21.262 129.480 1.00 28.14 462 ALA A CA 1
ATOM 3197 C C . ALA A 1 462 ? -33.891 -21.190 127.951 1.00 28.14 462 ALA A C 1
ATOM 3199 O O . ALA A 1 462 ? -33.961 -22.217 127.289 1.00 28.14 462 ALA A O 1
ATOM 3200 N N . ALA A 1 463 ? -33.722 -20.014 127.327 1.00 32.34 463 ALA A N 1
ATOM 3201 C CA . ALA A 1 463 ? -32.453 -19.269 127.128 1.00 32.34 463 ALA A CA 1
ATOM 3202 C C . ALA A 1 463 ? -31.625 -19.743 125.879 1.00 32.34 463 ALA A C 1
ATOM 3204 O O . ALA A 1 463 ? -31.932 -20.804 125.345 1.00 32.34 463 ALA A O 1
ATOM 3205 N N . PRO A 1 464 ? -30.691 -18.938 125.305 1.00 42.19 464 PRO A N 1
ATOM 3206 C CA . PRO A 1 464 ? -30.651 -18.803 123.832 1.00 42.19 464 PRO A CA 1
ATOM 3207 C C . PRO A 1 464 ? -29.268 -18.891 123.126 1.00 42.19 464 PRO A C 1
ATOM 3209 O O . PRO A 1 464 ? -28.232 -18.796 123.775 1.00 42.19 464 PRO A O 1
ATOM 3212 N N . LEU A 1 465 ? -29.303 -18.872 121.775 1.00 36.19 465 LEU A N 1
ATOM 3213 C CA . LEU A 1 465 ? -28.228 -18.493 120.814 1.00 36.19 465 LEU A CA 1
ATOM 3214 C C . LEU A 1 465 ? -26.959 -19.393 120.763 1.00 36.19 465 LEU A C 1
ATOM 3216 O O . LEU A 1 465 ? -26.595 -20.027 121.750 1.00 36.19 465 LEU A O 1
ATOM 3220 N N . PRO A 1 466 ? -26.284 -19.492 119.591 1.00 41.50 466 PRO A N 1
ATOM 3221 C CA . PRO A 1 466 ? -25.191 -18.557 119.270 1.00 41.50 466 PRO A CA 1
ATOM 3222 C C . PRO A 1 466 ? -25.073 -18.126 117.782 1.00 41.50 466 PRO A C 1
ATOM 3224 O O . PRO A 1 466 ? -25.852 -18.515 116.919 1.00 41.50 466 PRO A O 1
ATOM 3227 N N . PHE A 1 467 ? -24.079 -17.267 117.524 1.00 30.48 467 PHE A N 1
ATOM 3228 C CA . PHE A 1 467 ? -23.745 -16.570 116.266 1.00 30.48 467 PHE A CA 1
ATOM 3229 C C . PHE A 1 467 ? -22.671 -17.290 115.402 1.00 30.48 467 PHE A C 1
ATOM 3231 O O . PHE A 1 467 ? -22.111 -18.303 115.812 1.00 30.48 467 PHE A O 1
ATOM 3238 N N . THR A 1 468 ? -22.265 -16.616 114.307 1.00 30.31 468 THR A N 1
ATOM 3239 C CA . THR A 1 468 ? -21.009 -16.736 113.508 1.00 30.31 468 THR A CA 1
ATOM 3240 C C . THR A 1 468 ? -21.027 -17.695 112.302 1.00 30.31 468 THR A C 1
ATOM 3242 O O . THR A 1 468 ? -21.697 -18.716 112.342 1.00 30.31 468 THR A O 1
ATOM 3245 N N . GLY A 1 469 ? -20.320 -17.415 111.190 1.00 26.81 469 GLY A N 1
ATOM 3246 C CA . GLY A 1 469 ? -19.588 -16.189 110.799 1.00 26.81 469 GLY A CA 1
ATOM 3247 C C . GLY A 1 469 ? -18.633 -16.385 109.595 1.00 26.81 469 GLY A C 1
ATOM 3248 O O . GLY A 1 469 ? -18.337 -17.520 109.246 1.00 26.81 469 GLY A O 1
ATOM 3249 N N . GLN A 1 470 ? -18.098 -15.280 109.035 1.00 30.64 470 GLN A N 1
ATOM 3250 C CA . GLN A 1 470 ? -17.148 -15.203 107.885 1.00 30.64 470 GLN A CA 1
ATOM 3251 C C . GLN A 1 470 ? -17.721 -15.602 106.493 1.00 30.64 470 GLN A C 1
ATOM 3253 O O . GLN A 1 470 ? -18.691 -16.341 106.415 1.00 30.64 470 GLN A O 1
ATOM 3258 N N . GLY A 1 471 ? -17.194 -15.125 105.348 1.00 29.75 471 GLY A N 1
ATOM 3259 C CA . GLY A 1 471 ? -16.198 -14.056 105.135 1.00 29.75 471 GLY A CA 1
ATOM 3260 C C . GLY A 1 471 ? -15.692 -13.897 103.677 1.00 29.75 471 GLY A C 1
ATOM 3261 O O . GLY A 1 471 ? -15.790 -14.815 102.874 1.00 29.75 471 GLY A O 1
ATOM 3262 N N . SER A 1 472 ? -15.085 -12.731 103.389 1.00 34.81 472 SER A N 1
ATOM 3263 C CA . SER A 1 472 ? -14.217 -12.361 102.234 1.00 34.81 472 SER A CA 1
ATOM 3264 C C . SER A 1 472 ? -14.728 -12.403 100.770 1.00 34.81 472 SER A C 1
ATOM 3266 O O . SER A 1 472 ? -14.987 -13.458 100.206 1.00 34.81 472 SER A O 1
ATOM 3268 N N . LEU A 1 473 ? -14.673 -11.235 100.105 1.00 35.97 473 LEU A N 1
ATOM 3269 C CA . LEU A 1 473 ? -14.434 -11.075 98.652 1.00 35.97 473 LEU A CA 1
ATOM 3270 C C . LEU A 1 473 ? -12.931 -11.258 98.335 1.00 35.97 473 LEU A C 1
ATOM 3272 O O . LEU A 1 473 ? -12.107 -10.996 99.217 1.00 35.97 473 LEU A O 1
ATOM 3276 N N . PRO A 1 474 ? -12.549 -11.593 97.082 1.00 45.88 474 PRO A N 1
ATOM 3277 C CA . PRO A 1 474 ? -11.778 -10.603 96.303 1.00 45.88 474 PRO A CA 1
ATOM 3278 C C . PRO A 1 474 ? -11.943 -10.617 94.757 1.00 45.88 474 PRO A C 1
ATOM 3280 O O . PRO A 1 474 ? -11.935 -11.658 94.116 1.00 45.88 474 PRO A O 1
ATOM 3283 N N . ILE A 1 475 ? -11.934 -9.404 94.184 1.00 35.72 475 ILE A N 1
ATOM 3284 C CA . ILE A 1 475 ? -11.226 -8.970 92.950 1.00 35.72 475 ILE A CA 1
ATOM 3285 C C . ILE A 1 475 ? -11.383 -9.808 91.655 1.00 35.72 475 ILE A C 1
ATOM 3287 O O . ILE A 1 475 ? -10.704 -10.811 91.459 1.00 35.72 475 ILE A O 1
ATOM 3291 N N . ALA A 1 476 ? -12.099 -9.248 90.666 1.00 32.91 476 ALA A N 1
ATOM 3292 C CA . ALA A 1 476 ? -12.009 -9.646 89.251 1.00 32.91 476 ALA A CA 1
ATOM 3293 C C . ALA A 1 476 ? -12.341 -8.477 88.286 1.00 32.91 476 ALA A C 1
ATOM 3295 O O . ALA A 1 476 ? -13.385 -8.472 87.642 1.00 32.91 476 ALA A O 1
ATOM 3296 N N . LEU A 1 477 ? -11.481 -7.447 88.199 1.00 45.31 477 LEU A N 1
ATOM 3297 C CA . LEU A 1 477 ? -11.782 -6.222 87.424 1.00 45.31 477 LEU A CA 1
ATOM 3298 C C . LEU A 1 477 ? -10.557 -5.597 86.710 1.00 45.31 477 LEU A C 1
ATOM 3300 O O . LEU A 1 477 ? -10.360 -4.386 86.732 1.00 45.31 477 LEU A O 1
ATOM 3304 N N . ALA A 1 478 ? -9.704 -6.425 86.091 1.00 42.34 478 ALA A N 1
ATOM 3305 C CA . ALA A 1 478 ? -8.401 -5.988 85.554 1.00 42.34 478 ALA A CA 1
ATOM 3306 C C . ALA A 1 478 ? -7.997 -6.583 84.180 1.00 42.34 478 ALA A C 1
ATOM 3308 O O . ALA A 1 478 ? -6.811 -6.646 83.871 1.00 42.34 478 ALA A O 1
ATOM 3309 N N . VAL A 1 479 ? -8.950 -7.035 83.349 1.00 45.00 479 VAL A N 1
ATOM 3310 C CA . VAL A 1 479 ? -8.646 -7.757 82.083 1.00 45.00 479 VAL A CA 1
ATOM 3311 C C . VAL A 1 479 ? -9.084 -7.014 80.806 1.00 45.00 479 VAL A C 1
ATOM 3313 O O . VAL A 1 479 ? -8.473 -7.183 79.754 1.00 45.00 479 VAL A O 1
ATOM 3316 N N . TRP A 1 480 ? -10.093 -6.138 80.866 1.00 41.56 480 TRP A N 1
ATOM 3317 C CA . TRP A 1 480 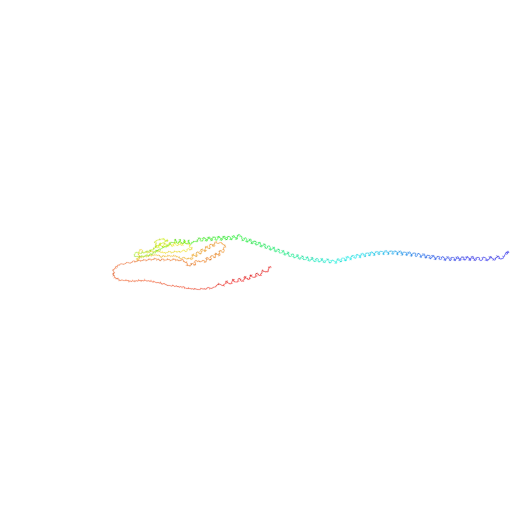? -10.692 -5.530 79.660 1.00 41.56 480 TRP A CA 1
ATOM 3318 C C . TRP A 1 480 ? -9.944 -4.318 79.063 1.00 41.56 480 TRP A C 1
ATOM 3320 O O . TRP A 1 480 ? -10.239 -3.911 77.943 1.00 41.56 480 TRP A O 1
ATOM 3330 N N . MET A 1 481 ? -8.948 -3.759 79.758 1.00 44.69 481 MET A N 1
ATOM 3331 C CA . MET A 1 481 ? -8.263 -2.507 79.371 1.00 44.69 481 MET A CA 1
ATOM 3332 C C . MET A 1 481 ? -6.944 -2.688 78.587 1.00 44.69 481 MET A C 1
ATOM 3334 O O . MET A 1 481 ? -6.112 -1.786 78.556 1.00 44.69 481 MET A O 1
ATOM 3338 N N . VAL A 1 482 ? -6.736 -3.838 77.931 1.00 50.81 482 VAL A N 1
ATOM 3339 C CA . VAL A 1 482 ? -5.517 -4.104 77.125 1.00 50.81 482 VAL A CA 1
ATOM 3340 C C . VAL A 1 482 ? -5.816 -4.361 75.641 1.00 50.81 482 VAL A C 1
ATOM 3342 O O . VAL A 1 482 ? -5.037 -3.958 74.780 1.00 50.81 482 VAL A O 1
ATOM 3345 N N . VAL A 1 483 ? -6.959 -4.968 75.303 1.00 47.88 483 VAL A N 1
ATOM 3346 C CA . VAL A 1 483 ? -7.257 -5.401 73.920 1.00 47.88 483 VAL A CA 1
ATOM 3347 C C . VAL A 1 483 ? -7.588 -4.225 72.985 1.00 47.88 483 VAL A C 1
ATOM 3349 O O . VAL A 1 483 ? -7.180 -4.222 71.825 1.00 47.88 483 VAL A O 1
ATOM 3352 N N . ILE A 1 484 ? -8.271 -3.189 73.484 1.00 51.31 484 ILE A N 1
ATOM 3353 C CA . ILE A 1 484 ? -8.734 -2.051 72.665 1.00 51.31 484 ILE A CA 1
ATOM 3354 C C . ILE A 1 484 ? -7.569 -1.138 72.226 1.00 51.31 484 ILE A C 1
ATOM 3356 O O . ILE A 1 484 ? -7.611 -0.556 71.142 1.00 51.31 484 ILE A O 1
ATOM 3360 N N . GLY A 1 485 ? -6.486 -1.060 73.010 1.00 44.75 485 GLY A N 1
ATOM 3361 C CA . GLY A 1 485 ? -5.322 -0.222 72.691 1.00 44.75 485 GLY A CA 1
ATOM 3362 C C . GLY A 1 485 ? -4.484 -0.713 71.501 1.00 44.75 485 GLY A C 1
ATOM 3363 O O . GLY A 1 485 ? -3.839 0.093 70.834 1.00 44.75 485 GLY A O 1
ATOM 3364 N N . GLY A 1 486 ? -4.504 -2.016 71.199 1.00 46.91 486 GLY A N 1
ATOM 3365 C CA . GLY A 1 486 ? -3.666 -2.601 70.145 1.00 46.91 486 GLY A CA 1
ATOM 3366 C C . GLY A 1 486 ? -4.134 -2.305 68.715 1.00 46.91 486 GLY A C 1
ATOM 3367 O O . GLY A 1 486 ? -3.315 -2.213 67.801 1.00 46.91 486 GLY A O 1
ATOM 3368 N N . LEU A 1 487 ? -5.443 -2.132 68.500 1.00 44.53 487 LEU A N 1
ATOM 3369 C CA . LEU A 1 487 ? -6.022 -2.102 67.148 1.00 44.53 487 LEU A CA 1
ATOM 3370 C C . LEU A 1 487 ? -5.908 -0.730 66.451 1.00 44.53 487 LEU A C 1
ATOM 3372 O O . LEU A 1 487 ? -5.893 -0.653 65.223 1.00 44.53 487 LEU A O 1
ATOM 3376 N N . LEU A 1 488 ? -5.767 0.353 67.222 1.00 47.28 488 LEU A N 1
ATOM 3377 C CA . LEU A 1 488 ? -5.686 1.736 66.721 1.00 47.28 488 LEU A CA 1
ATOM 3378 C C . LEU A 1 488 ? -4.300 2.144 66.183 1.00 47.28 488 LEU A C 1
ATOM 3380 O O . LEU A 1 488 ? -4.185 3.150 65.483 1.00 47.28 488 LEU A O 1
ATOM 3384 N N . LEU A 1 489 ? -3.253 1.359 66.456 1.00 47.31 489 LEU A N 1
ATOM 3385 C CA . LEU A 1 489 ? -1.882 1.626 65.993 1.00 47.31 489 LEU A CA 1
ATOM 3386 C C . LEU A 1 489 ? -1.549 1.007 64.622 1.00 47.31 489 LEU A C 1
ATOM 3388 O O . LEU A 1 489 ? -0.552 1.382 64.008 1.00 47.31 489 LEU A O 1
ATOM 3392 N N . VAL A 1 490 ? -2.384 0.094 64.114 1.00 51.94 490 VAL A N 1
ATOM 3393 C CA . VAL A 1 490 ? -2.147 -0.624 62.844 1.00 51.94 490 VAL A CA 1
ATOM 3394 C C . VAL A 1 490 ? -2.796 0.081 61.642 1.00 51.94 490 VAL A C 1
ATOM 3396 O O . VAL A 1 490 ? -2.262 0.048 60.531 1.00 51.94 490 VAL A O 1
ATOM 3399 N N . SER A 1 491 ? -3.926 0.764 61.842 1.00 51.00 491 SER A 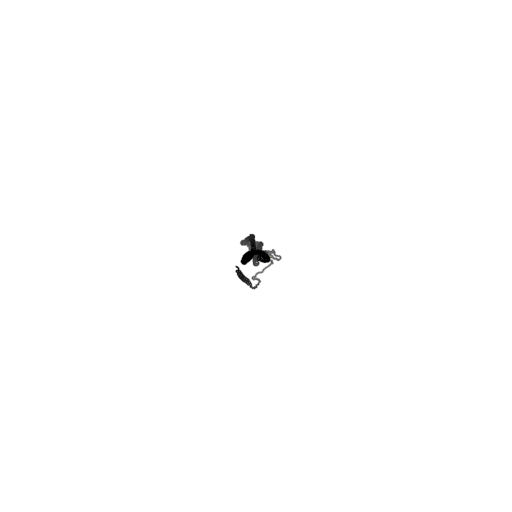N 1
ATOM 3400 C CA . SER A 1 491 ? -4.698 1.408 60.766 1.00 51.00 491 SER A CA 1
ATOM 3401 C C . SER A 1 491 ? -4.030 2.666 60.191 1.00 51.00 491 SER A C 1
ATOM 3403 O O . SER A 1 491 ? -4.102 2.916 58.987 1.00 51.00 491 SER A O 1
ATOM 3405 N N . THR A 1 492 ? -3.329 3.444 61.019 1.00 51.59 492 THR A N 1
ATOM 3406 C CA . THR A 1 492 ? -2.779 4.761 60.643 1.00 51.59 492 THR A CA 1
ATOM 3407 C C . THR A 1 492 ? -1.535 4.703 59.747 1.00 51.59 492 THR A C 1
ATOM 3409 O O . THR A 1 492 ? -1.230 5.685 59.068 1.00 51.59 492 THR A O 1
ATOM 3412 N N . GLN A 1 493 ? -0.840 3.562 59.668 1.00 49.75 493 GLN A N 1
ATOM 3413 C CA . GLN A 1 493 ? 0.332 3.396 58.792 1.00 49.75 493 GLN A CA 1
ATOM 3414 C C . GLN A 1 493 ? -0.044 3.119 57.323 1.00 49.75 493 GLN A C 1
ATOM 3416 O O . GLN A 1 493 ? 0.601 3.652 56.419 1.00 49.75 493 GLN A O 1
ATOM 3421 N N . ARG A 1 494 ? -1.121 2.360 57.051 1.00 47.75 494 ARG A N 1
ATOM 3422 C CA . ARG A 1 494 ? -1.545 2.037 55.667 1.00 47.75 494 ARG A CA 1
ATOM 3423 C C . ARG A 1 494 ? -2.064 3.244 54.873 1.00 47.75 494 ARG A C 1
ATOM 3425 O O . ARG A 1 494 ? -2.025 3.220 53.647 1.00 47.75 494 ARG A O 1
ATOM 3432 N N . ALA A 1 495 ? -2.498 4.313 55.541 1.00 48.88 495 ALA A N 1
ATOM 3433 C CA . ALA A 1 495 ? -3.015 5.512 54.877 1.00 48.88 495 ALA A CA 1
ATOM 3434 C C . ALA A 1 495 ? -1.929 6.374 54.193 1.00 48.88 495 ALA A C 1
ATOM 3436 O O . ALA A 1 495 ? -2.242 7.137 53.280 1.00 48.88 495 ALA A O 1
ATOM 3437 N N . LYS A 1 496 ? -0.654 6.274 54.606 1.00 46.62 496 LYS A N 1
ATOM 3438 C CA . LYS A 1 496 ? 0.428 7.124 54.067 1.00 46.62 496 LYS A CA 1
ATOM 3439 C C . LYS A 1 496 ? 1.098 6.580 52.802 1.00 46.62 496 LYS A C 1
ATOM 3441 O O . LYS A 1 496 ? 1.627 7.372 52.030 1.00 46.62 496 LYS A O 1
ATOM 3446 N N . THR A 1 497 ? 1.063 5.271 52.554 1.00 49.66 497 THR A N 1
ATOM 3447 C CA . THR A 1 497 ? 1.766 4.652 51.412 1.00 49.66 497 THR A CA 1
ATOM 3448 C C . THR A 1 497 ? 0.999 4.710 50.090 1.00 49.66 497 THR A C 1
ATOM 3450 O O . THR A 1 497 ? 1.625 4.655 49.035 1.00 49.66 497 THR A O 1
ATOM 3453 N N . LEU A 1 498 ? -0.328 4.884 50.107 1.00 47.94 498 LEU A N 1
ATOM 3454 C CA . LEU A 1 498 ? -1.133 4.995 48.880 1.00 47.94 498 LEU A CA 1
ATOM 3455 C C . LEU A 1 498 ? -1.070 6.386 48.223 1.00 47.94 498 LEU A C 1
ATOM 3457 O O . LEU A 1 498 ? -1.156 6.487 47.003 1.00 47.94 498 LEU A O 1
ATOM 3461 N N . LYS A 1 499 ? -0.854 7.462 48.993 1.00 46.38 499 LYS A N 1
ATOM 3462 C CA . LYS A 1 499 ? -0.844 8.840 48.458 1.00 46.38 499 LYS A CA 1
ATOM 3463 C C . LYS A 1 499 ? 0.463 9.235 47.742 1.00 46.38 499 LYS A C 1
ATOM 3465 O O . LYS A 1 499 ? 0.559 10.336 47.217 1.00 46.38 499 LYS A O 1
ATOM 3470 N N . ALA A 1 500 ? 1.449 8.338 47.690 1.00 49.41 500 ALA A N 1
ATOM 3471 C CA . ALA A 1 500 ? 2.743 8.559 47.038 1.00 49.41 500 ALA A CA 1
ATOM 3472 C C . ALA A 1 500 ? 2.849 7.962 45.617 1.00 49.41 500 ALA A C 1
ATOM 3474 O O . ALA A 1 500 ? 3.913 8.046 45.013 1.00 49.41 500 ALA A O 1
ATOM 3475 N N . LYS A 1 501 ? 1.785 7.331 45.090 1.00 48.31 501 LYS A N 1
ATOM 3476 C CA . LYS A 1 501 ? 1.844 6.532 43.846 1.00 48.31 501 LYS A CA 1
ATOM 3477 C C . LYS A 1 501 ? 0.858 6.952 42.743 1.00 48.31 501 LYS A C 1
ATOM 3479 O O . LYS A 1 501 ? 0.620 6.183 41.823 1.00 48.31 501 LYS A O 1
ATOM 3484 N N . GLY A 1 502 ? 0.278 8.149 42.847 1.00 48.25 502 GLY A N 1
ATOM 3485 C CA . GLY A 1 502 ? -0.736 8.669 41.915 1.00 48.25 502 GLY A CA 1
ATOM 3486 C C . GLY A 1 502 ? -0.424 10.071 41.389 1.00 48.25 502 GLY A C 1
ATOM 3487 O O . GLY A 1 502 ? -1.335 10.879 41.271 1.00 48.25 502 GLY A O 1
ATOM 3488 N N . ASN A 1 503 ? 0.856 10.399 41.173 1.00 50.56 503 ASN A N 1
ATOM 3489 C CA . ASN A 1 503 ? 1.283 11.744 40.757 1.00 50.56 503 ASN A CA 1
ATOM 3490 C C . ASN A 1 503 ? 2.470 11.720 39.764 1.00 50.56 503 ASN A C 1
ATOM 3492 O O . ASN A 1 503 ? 3.315 12.614 39.777 1.00 50.56 503 ASN A O 1
ATOM 3496 N N . THR A 1 504 ? 2.546 10.676 38.934 1.00 49.81 504 THR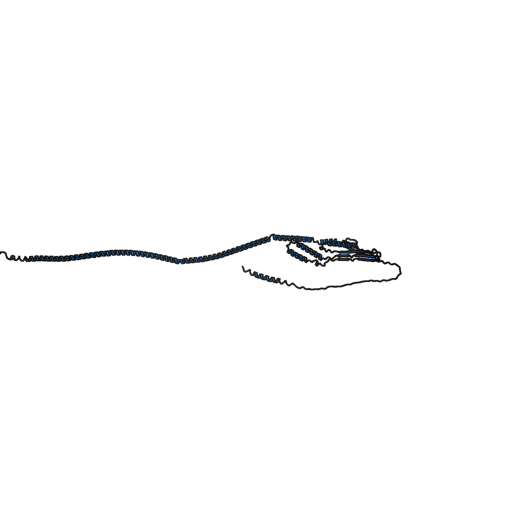 A N 1
ATOM 3497 C CA . THR A 1 504 ? 3.572 10.476 37.890 1.00 49.81 504 THR A CA 1
ATOM 3498 C C . THR A 1 504 ? 2.978 9.754 36.673 1.00 49.81 504 THR A C 1
ATOM 3500 O O . THR A 1 504 ? 3.515 8.740 36.245 1.00 49.81 504 THR A O 1
ATOM 3503 N N . GLU A 1 505 ? 1.846 10.247 36.160 1.00 44.28 505 GLU A N 1
ATOM 3504 C CA . GLU A 1 505 ? 1.312 9.894 34.830 1.00 44.28 505 GLU A CA 1
ATOM 3505 C C . GLU A 1 505 ? 0.234 10.911 34.393 1.00 44.28 505 GLU A C 1
ATOM 3507 O O . GLU A 1 505 ? -0.960 10.717 34.613 1.00 44.28 505 GLU A O 1
ATOM 3512 N N . SER A 1 506 ? 0.689 12.049 33.853 1.00 41.28 506 SER A N 1
ATOM 3513 C CA . SER A 1 506 ? -0.018 12.971 32.943 1.00 41.28 506 SER A CA 1
ATOM 3514 C C . SER A 1 506 ? 0.960 14.025 32.414 1.00 41.28 506 SER A C 1
ATOM 3516 O O . SER A 1 506 ? 2.044 14.166 33.025 1.00 41.28 506 SER A O 1
#

Solvent-accessible surface area (backbone atoms only — not comparable to full-atom values): 29429 Å² total; per-residue (Å²): 140,83,94,77,75,84,82,76,67,68,81,67,60,71,69,54,67,67,48,59,58,51,54,55,51,52,53,52,46,52,52,51,53,51,48,53,50,48,56,52,49,51,52,52,50,52,52,48,54,51,50,51,51,52,49,51,52,50,55,52,50,52,52,54,49,48,55,50,50,56,50,53,47,50,56,46,54,53,48,51,53,51,49,53,51,50,51,53,51,51,54,50,50,53,51,52,50,54,51,51,51,53,51,50,56,50,53,52,51,52,50,53,50,53,53,51,54,48,54,51,50,51,51,53,57,69,47,44,60,72,57,48,51,61,52,50,54,50,51,54,49,49,53,51,50,53,54,48,52,56,50,52,50,53,52,53,51,52,52,52,53,50,51,54,51,51,55,53,50,54,53,51,53,51,52,52,51,50,52,51,50,53,52,51,48,54,52,47,52,53,48,53,60,65,66,30,65,70,56,54,50,54,52,47,54,50,50,53,50,50,50,52,52,51,53,50,53,50,50,52,50,50,51,50,63,69,65,50,71,50,72,63,57,51,48,52,51,51,48,49,46,56,66,71,34,62,55,71,48,67,75,42,80,46,80,45,54,45,32,44,36,40,85,57,27,22,45,35,42,61,62,30,42,32,36,65,26,23,44,75,84,46,72,69,52,75,34,44,38,63,59,45,41,52,50,53,50,51,37,46,50,48,44,54,54,43,57,68,68,51,94,63,80,84,73,82,67,69,69,64,45,77,49,47,39,49,71,50,62,45,53,27,88,44,46,46,100,83,44,41,7,38,10,30,6,29,32,44,36,34,41,38,40,37,59,55,49,63,54,16,66,54,49,42,50,53,54,51,52,55,50,52,55,51,54,54,60,58,73,71,58,75,97,77,55,66,69,58,53,54,54,45,54,51,51,52,54,54,58,73,66,53,83,52,22,74,82,36,69,82,51,51,49,87,50,47,78,48,75,47,81,52,50,77,27,73,25,69,23,68,73,85,86,87,88,87,92,85,90,88,87,91,82,85,89,90,88,84,87,87,87,84,91,82,89,87,82,87,89,81,90,81,89,84,88,88,86,86,80,89,82,84,86,83,90,90,89,87,72,81,88,59,69,72,70,62,64,70,71,62,60,68,61,65,67,63,67,64,77,76,75,80,86,87,86,129

Secondary structure (DSSP, 8-state):
--SS-GGGSSTTTHHHHHHHHHHHHHHHHHHHHHHHHHHHHHHHHHHHHHHHHHHHHHHHHHHHHHHHHHHHHHHHHHHHHHHHHHHHHHHHHHHHHHHHHHHHHHHHHHHHHHHHHHHHHHHHHHHHHHHHHHHHHHHHHHHHHHHHHHHHHHHHHHHHHHHHHHHHHHHHHHHHHHHHHHHHHHHHHHHHHHTSHHHHHHHHHHHHHHHHHHHHHHHHHHHHHHHS--HHHHHHHHHHHHHSS--EEEEEEEE--EEEE-SS-EEEE--EEEEEEEETTEE--SEEHHHHHHHHHHHHHHHHHHHHTS--TT------EEE---EEEEE-SS--TTSEEEEEEEE--EEEEEPPPBSHHHHHHHHHHHHHHHHHHHTTS-TT-HHHHHHHHHHHHHHTTS--GGGGTT-B---EEEEEPPEEEEEEEE------------------------------------------------STTSHHHHHTTTHHHHHHHGGGSSSS--